Protein AF-0000000080770309 (afdb_homodimer)

Organism: Chromobacterium violaceum (strain ATCC 12472 / DSM 30191 / JCM 1249 / CCUG 213 / NBRC 12614 / NCIMB 9131 / NCTC 9757 / MK) (NCBI:txid243365)

pLDDT: mean 97.54, std 1.95, range [83.56, 98.94]

Foldseek 3Di:
DKKKAKWWDDPPDQETEACPDPDDGMAAEDDADPQWDPLAKAWEDLAPWTKMWTARHPDQWKIAMWTQDPVVRHTYTPVVDDGMETEPDDDPQWDSSYKEWEAANVVRWIKIWTAGHPQLQKIAIWIQDPVVRYTYQPDVDDGIAGEDPDDPQWDSQAKYWYDANPWTKIKTAGHPDQFKIAIWTQDPVVRHTYQPVVDPGIHTYDPDDPQFDSSYKYWYHDPNITMIMTMGD/DKKKAKWWDDPPDQETEACPDPDDGMAAADDADPQWDPLAKAWEDLQPWTKMWTARHPDQWKIAMWTQDPVVRHTYTPVVDDGMETEPDDDPQWDSSYKAWEAANVVRWTKIWTAGHPQLQKIAIWIQDPVVRYTYQPDVDDGIAGEDPDPPQWDSQAKYWYDANPWTKIKTAGHPDQFKIAIWTQDPVVRHTYQPVVDPGIHTYDPDDPQFDSSYKYWYHDPNITMIMTMGD

Secondary structure (DSSP, 8-state):
--EEEEEEE-TTSSEEEET-TT--SEEEEES--TTEEEEEEEEEE-SS-EEEEEEETT-SSEEEEEEEETTTTEEEETTTS-SEEEEES--TTEEEEEEEEEEETTTTEEEEEEEETTEEEEEEEEEEETTTTEEEETTTS-SEEEEES--TTEEEEEEEEEE-SS-EEEEEEETT-SSEEEEEEEETTTTEEEETTTS-SEEEEES--TTB-TT--EEEEETTEEEEEEEB-/--EEEEEEE-TTSSEEEET-TT--SEEEEES--TTEEEEEEEEEE-SS-EEEEEEETT-SSEEEEEEEETTTTEEEETTTS-SEEEEES--TTEEEEEEEEEEETTTTEEEEEEEETTEEEEEEEEEEETTTTEEEETTTS-SEEEEES--TTEEEEEEEEEE-SS-EEEEEEETT-SSEEEEEEEETTTTEEEETTTS-SEEEEES--TTB-TT--EEEEETTEEEEEEEB-

Solvent-accessible surface area (backbone atoms only — not comparable to full-atom values): 23060 Å² total; per-residue (Å²): 131,59,30,34,38,31,26,21,57,43,89,95,61,53,37,31,29,49,47,34,94,80,46,65,41,67,33,44,50,43,81,61,65,90,52,53,16,83,73,25,40,30,25,30,26,69,88,81,46,47,34,39,37,26,27,43,38,47,48,79,38,37,32,35,27,26,16,53,35,79,91,77,54,26,32,26,48,39,43,96,46,68,46,70,36,40,54,40,76,67,59,92,36,52,28,64,66,44,44,26,25,28,28,39,78,91,75,70,38,46,36,39,35,31,29,32,30,62,35,75,45,34,35,37,28,22,15,57,37,78,88,77,57,29,31,26,50,35,38,97,48,70,39,69,40,41,51,42,80,63,63,92,56,56,23,78,77,32,36,27,24,29,31,70,90,83,48,48,33,38,37,30,28,31,59,40,39,84,38,38,31,36,26,25,16,56,35,81,90,77,61,28,32,26,49,39,38,99,45,66,40,65,32,35,56,43,76,74,60,87,54,49,31,84,74,42,45,30,26,29,30,51,96,90,38,49,34,40,36,24,42,50,112,131,60,30,34,38,32,27,22,58,45,86,96,60,52,37,30,28,48,47,34,94,81,47,67,40,66,33,44,50,43,80,61,64,90,52,55,17,83,73,26,39,29,26,30,26,71,91,81,46,46,33,38,36,26,28,43,39,44,48,78,37,36,33,35,26,25,16,53,36,80,91,77,53,26,31,26,48,38,42,96,45,67,44,71,37,40,54,42,77,67,61,92,37,52,29,65,65,44,44,27,25,28,29,39,78,90,74,69,40,46,35,40,34,31,27,31,31,61,36,75,47,32,35,36,28,23,15,56,37,79,92,78,57,28,32,26,50,34,38,96,46,70,38,71,39,41,51,42,79,63,62,92,53,55,24,77,77,30,34,27,24,28,31,72,88,82,47,47,33,38,37,28,28,30,60,40,38,83,38,39,31,36,27,26,16,57,35,80,89,76,60,29,32,27,51,38,39,98,46,67,40,66,31,34,55,42,76,74,63,88,53,48,31,83,74,40,44,29,26,30,31,51,96,90,38,49,34,39,35,24,42,50,111

Radius of gyration: 22.25 Å; Cα contacts (8 Å, |Δi|>4): 1294; chains: 2; bounding box: 42×64×59 Å

Structure (mmCIF, N/CA/C/O backbone):
data_AF-0000000080770309-model_v1
#
loop_
_entity.id
_entity.type
_entity.pdbx_description
1 polymer 'Uncharacterized protein'
#
loop_
_atom_site.group_PDB
_atom_site.id
_atom_site.type_symbol
_atom_site.label_atom_id
_atom_site.label_alt_id
_atom_site.label_comp_id
_atom_site.label_asym_id
_atom_site.label_entity_id
_atom_site.label_seq_id
_atom_site.pdbx_PDB_ins_code
_atom_site.Cartn_x
_atom_site.Cartn_y
_atom_site.Cartn_z
_atom_site.occupancy
_atom_site.B_iso_or_equiv
_atom_site.auth_seq_id
_atom_site.auth_comp_id
_atom_site.auth_asym_id
_atom_site.auth_atom_id
_atom_site.pdbx_PDB_model_num
ATOM 1 N N . MET A 1 1 ? -20.562 13.867 0.715 1 83.56 1 MET A N 1
ATOM 2 C CA . MET A 1 1 ? -19.547 14.922 0.62 1 83.56 1 MET A CA 1
ATOM 3 C C . MET A 1 1 ? -18.281 14.531 1.367 1 83.56 1 MET A C 1
ATOM 5 O O . MET A 1 1 ? -18.344 13.875 2.404 1 83.56 1 MET A O 1
ATOM 9 N N . ALA A 1 2 ? -17.094 14.836 0.729 1 96.5 2 ALA A N 1
ATOM 10 C CA . ALA A 1 2 ? -15.82 14.492 1.339 1 96.5 2 ALA A CA 1
ATOM 11 C C . ALA A 1 2 ? -15.633 15.211 2.672 1 96.5 2 ALA A C 1
ATOM 13 O O . ALA A 1 2 ? -15.969 16.391 2.801 1 96.5 2 ALA A O 1
ATOM 14 N N . SER A 1 3 ? -15.25 14.547 3.686 1 98.62 3 SER A N 1
ATOM 15 C CA . SER A 1 3 ? -14.984 15.109 5.008 1 98.62 3 SER A CA 1
ATOM 16 C C . SER A 1 3 ? -13.977 14.258 5.773 1 98.62 3 SER A C 1
ATOM 18 O O . SER A 1 3 ? -13.578 13.188 5.309 1 98.62 3 SER A O 1
ATOM 20 N N . VAL A 1 4 ? -13.531 14.781 6.898 1 98.69 4 VAL A N 1
ATOM 21 C CA . VAL A 1 4 ? -12.57 14.062 7.723 1 98.69 4 VAL A CA 1
ATOM 22 C C . VAL A 1 4 ? -13.07 13.992 9.164 1 98.69 4 VAL A C 1
ATOM 24 O O . VAL A 1 4 ? -13.641 14.961 9.672 1 98.69 4 VAL A O 1
ATOM 27 N N . ASN A 1 5 ? -12.945 12.836 9.758 1 98.75 5 ASN A N 1
ATOM 28 C CA . ASN A 1 5 ? -13.133 12.633 11.188 1 98.75 5 ASN A CA 1
ATOM 29 C C . ASN A 1 5 ? -11.859 12.945 11.969 1 98.75 5 ASN A C 1
ATOM 31 O O . ASN A 1 5 ? -10.758 12.586 11.531 1 98.75 5 ASN A O 1
ATOM 35 N N . GLN A 1 6 ? -12.055 13.562 13.102 1 98.44 6 GLN A N 1
ATOM 36 C CA . GLN A 1 6 ? -10.891 13.992 13.875 1 98.44 6 GLN A CA 1
ATOM 37 C C . GLN A 1 6 ? -10.836 13.289 15.227 1 98.44 6 GLN A C 1
ATOM 39 O O . GLN A 1 6 ? -11.836 13.219 15.945 1 98.44 6 GLN A O 1
ATOM 44 N N . PHE A 1 7 ? -9.68 12.789 15.461 1 98.56 7 PHE A N 1
ATOM 45 C CA . PHE A 1 7 ? -9.312 12.227 16.75 1 98.56 7 PHE A CA 1
ATOM 46 C C . PHE A 1 7 ? -8.234 13.062 17.422 1 98.56 7 PHE A C 1
ATOM 48 O O . PHE A 1 7 ? -7.457 13.742 16.75 1 98.56 7 PHE A O 1
ATOM 55 N N . ALA A 1 8 ? -8.188 12.977 18.734 1 98.44 8 ALA A N 1
ATOM 56 C CA . ALA A 1 8 ? -7.133 13.664 19.484 1 98.44 8 ALA A CA 1
ATOM 57 C C . ALA A 1 8 ? -6.523 12.742 20.531 1 98.44 8 ALA A C 1
ATOM 59 O O . ALA A 1 8 ? -7.195 11.852 21.047 1 98.44 8 ALA A O 1
ATOM 60 N N . TYR A 1 9 ? -5.285 13 20.766 1 98.44 9 TYR A N 1
ATOM 61 C CA . TYR A 1 9 ? -4.578 12.273 21.812 1 98.44 9 TYR A CA 1
ATOM 62 C C . TYR A 1 9 ? -5.098 12.648 23.188 1 98.44 9 TYR A C 1
ATOM 64 O O . TYR A 1 9 ? -5.301 13.836 23.484 1 98.44 9 TYR A O 1
ATOM 72 N N . VAL A 1 10 ? -5.352 11.672 24 1 98.38 10 VAL A N 1
ATOM 73 C CA . VAL A 1 10 ? -5.73 11.883 25.406 1 98.38 10 VAL A CA 1
ATOM 74 C C . VAL A 1 10 ? -4.48 11.922 26.266 1 98.38 10 VAL A C 1
ATOM 76 O O . V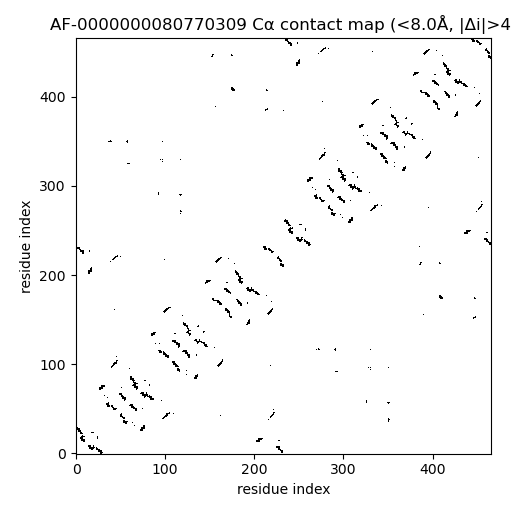AL A 1 10 ? -3.865 10.883 26.531 1 98.38 10 VAL A O 1
ATOM 79 N N . PRO A 1 11 ? -4.109 13.047 26.812 1 96.44 11 PRO A N 1
ATOM 80 C CA . PRO A 1 11 ? -2.867 13.172 27.578 1 96.44 11 PRO A CA 1
ATOM 81 C C . PRO A 1 11 ? -2.783 12.172 28.734 1 96.44 11 PRO A C 1
ATOM 83 O O . PRO A 1 11 ? -3.775 11.945 29.438 1 96.44 11 PRO A O 1
ATOM 86 N N . GLY A 1 12 ? -1.561 11.586 28.859 1 96.75 12 GLY A N 1
ATOM 87 C CA . GLY A 1 12 ? -1.314 10.664 29.953 1 96.75 12 GLY A CA 1
ATOM 88 C C . GLY A 1 12 ? -1.746 9.242 29.641 1 96.75 12 GLY A C 1
ATOM 89 O O . GLY A 1 12 ? -1.643 8.359 30.5 1 96.75 12 GLY A O 1
ATOM 90 N N . THR A 1 13 ? -2.211 9.023 28.469 1 97.94 13 THR A N 1
ATOM 91 C CA . THR A 1 13 ? -2.635 7.695 28.047 1 97.94 13 THR A CA 1
ATOM 92 C C . THR A 1 13 ? -1.921 7.281 26.766 1 97.94 13 THR A C 1
ATOM 94 O O . THR A 1 13 ? -0.929 7.898 26.359 1 97.94 13 THR A O 1
ATOM 97 N N . ASN A 1 14 ? -2.373 6.223 26.219 1 98.5 14 ASN A N 1
ATOM 98 C CA . ASN A 1 14 ? -1.889 5.789 24.906 1 98.5 14 ASN A CA 1
ATOM 99 C C . ASN A 1 14 ? -3.004 5.789 23.875 1 98.5 14 ASN A C 1
ATOM 101 O O . ASN A 1 14 ? -2.959 5.027 22.906 1 98.5 14 ASN A O 1
ATOM 105 N N . THR A 1 15 ? -3.979 6.695 24.078 1 98.44 15 THR A N 1
ATOM 106 C CA . THR A 1 15 ? -5.188 6.578 23.266 1 98.44 15 THR A CA 1
ATOM 107 C C . THR A 1 15 ? -5.465 7.875 22.516 1 98.44 15 THR A C 1
ATOM 109 O O . THR A 1 15 ? -5.285 8.969 23.062 1 98.44 15 THR A O 1
ATOM 112 N N . TYR A 1 16 ? -5.824 7.715 21.312 1 98.62 16 TYR A N 1
ATOM 113 C CA . TYR A 1 16 ? -6.52 8.742 20.547 1 98.62 16 TYR A CA 1
ATOM 114 C C . TYR A 1 16 ? -8.023 8.508 20.547 1 98.62 16 TYR A C 1
ATOM 116 O O . TYR A 1 16 ? -8.484 7.379 20.344 1 98.62 16 TYR A O 1
ATOM 124 N N . LYS A 1 17 ? -8.758 9.586 20.828 1 98.62 17 LYS A N 1
ATOM 125 C CA . LYS A 1 17 ? -10.203 9.445 20.953 1 98.62 17 LYS A CA 1
ATOM 126 C C . LYS A 1 17 ? -10.938 10.383 20 1 98.62 17 LYS A C 1
ATOM 128 O O . LYS A 1 17 ? -10.555 11.547 19.844 1 98.62 17 LYS A O 1
ATOM 133 N N . PHE A 1 18 ? -11.984 9.844 19.359 1 98.38 18 PHE A N 1
ATOM 134 C CA . PHE A 1 18 ? -12.812 10.648 18.453 1 98.38 18 PHE A CA 1
ATOM 135 C C . PHE A 1 18 ? -13.5 11.773 19.219 1 98.38 18 PHE A C 1
ATOM 137 O O . PHE A 1 18 ? -14.016 11.555 20.328 1 98.38 18 PHE A O 1
ATOM 144 N N . ALA A 1 19 ? -13.461 12.984 18.641 1 97.25 19 ALA A N 1
ATOM 145 C CA . ALA A 1 19 ? -14.188 14.148 19.141 1 97.25 19 ALA A CA 1
ATOM 146 C C . ALA A 1 19 ? -13.758 14.492 20.562 1 97.25 19 ALA A C 1
ATOM 148 O O . ALA A 1 19 ? -14.578 14.914 21.391 1 97.25 19 ALA A O 1
ATOM 149 N N . TYR A 1 20 ? -12.555 14.25 20.812 1 96.69 20 TYR A N 1
ATOM 150 C CA . TYR A 1 20 ? -12.047 14.508 22.156 1 96.69 20 TYR A CA 1
ATOM 151 C C . TYR A 1 20 ? -11.578 15.953 22.297 1 96.69 20 TYR A C 1
ATOM 153 O O . TYR A 1 20 ? -11.062 16.531 21.344 1 96.69 20 TYR A O 1
ATOM 161 N N . GLY A 1 21 ? -11.648 16.531 23.5 1 90.88 21 GLY A N 1
ATOM 162 C CA . GLY A 1 21 ? -10.984 17.75 23.953 1 90.88 21 GLY A CA 1
ATOM 163 C C . GLY A 1 21 ? -11.344 18.969 23.141 1 90.88 21 GLY A C 1
ATOM 164 O O . GLY A 1 21 ? -10.484 19.797 22.828 1 90.88 21 GLY A O 1
ATOM 165 N N . GLY A 1 22 ? -12.531 19.047 22.625 1 87.38 22 GLY A N 1
ATOM 166 C CA . GLY A 1 22 ? -12.922 20.219 21.875 1 87.38 22 GLY A CA 1
ATOM 167 C C . GLY A 1 22 ? -12.602 20.125 20.391 1 87.38 22 GLY A C 1
ATOM 168 O O . GLY A 1 22 ? -12.773 21.094 19.641 1 87.38 22 GLY A O 1
ATOM 169 N N . SER A 1 23 ? -12.195 19 20 1 92.06 23 SER A N 1
ATOM 170 C CA . SER A 1 23 ? -11.977 18.781 18.578 1 92.06 23 SER A CA 1
ATOM 171 C C . SER A 1 23 ? -13.273 18.938 17.781 1 92.06 23 SER A C 1
ATOM 173 O O . SER A 1 23 ? -14.359 18.688 18.312 1 92.06 23 SER A O 1
ATOM 175 N N . ILE A 1 24 ? -13.125 19.484 16.625 1 95.62 24 ILE A N 1
ATOM 176 C CA . ILE A 1 24 ? -14.234 19.391 15.68 1 95.62 24 ILE A CA 1
ATOM 177 C C . ILE A 1 24 ? -14.359 17.969 15.148 1 95.62 24 ILE A C 1
ATOM 179 O O . ILE A 1 24 ? -13.469 17.484 14.445 1 95.62 24 ILE A O 1
ATOM 183 N N . PRO A 1 25 ? -15.445 17.344 15.5 1 97.44 25 PRO A N 1
ATOM 184 C CA . PRO A 1 25 ? -15.508 15.906 15.219 1 97.44 25 PRO A CA 1
ATOM 185 C C . PRO A 1 25 ? -15.367 15.586 13.734 1 97.44 25 PRO A C 1
ATOM 187 O O . PRO A 1 25 ? -14.641 14.664 13.359 1 97.44 25 PRO A O 1
ATOM 190 N N . ASN A 1 26 ? -16.062 16.281 12.914 1 98.38 26 ASN A N 1
ATOM 191 C CA . ASN A 1 26 ? -16.062 16.094 11.469 1 98.38 26 ASN A CA 1
ATOM 192 C C . ASN A 1 26 ? -16 17.422 10.719 1 98.38 26 ASN A C 1
ATOM 194 O O . ASN A 1 26 ? -16.672 18.391 11.102 1 98.38 26 ASN A O 1
ATOM 198 N N . MET A 1 27 ? -15.156 17.516 9.781 1 98.62 27 MET A N 1
ATOM 199 C CA . MET A 1 27 ? -14.969 18.734 8.992 1 98.62 27 MET A CA 1
ATOM 200 C C . MET A 1 27 ? -15.102 18.438 7.5 1 98.62 27 MET A C 1
ATOM 202 O O . MET A 1 27 ? -14.414 17.562 6.973 1 98.62 27 MET A O 1
ATOM 206 N N . PRO A 1 28 ? -15.93 19.219 6.797 1 98.69 28 PRO A N 1
ATOM 207 C CA . PRO A 1 28 ? -16.031 19.016 5.348 1 98.69 28 PRO A CA 1
ATOM 208 C C . PRO A 1 28 ? -14.773 19.484 4.609 1 98.69 28 PRO A C 1
ATOM 210 O O . PRO A 1 28 ? -14.055 20.359 5.098 1 98.69 28 PRO A O 1
ATOM 213 N N . VAL A 1 29 ? -14.438 18.891 3.537 1 98.81 29 VAL A N 1
ATOM 214 C CA . VAL A 1 29 ? -13.453 19.328 2.557 1 98.81 29 VAL A CA 1
ATOM 215 C C . VAL A 1 29 ? -14.164 19.734 1.265 1 98.81 29 VAL A C 1
ATOM 217 O O . VAL A 1 29 ? -14.82 18.922 0.626 1 98.81 29 VAL A O 1
ATOM 220 N N . VAL A 1 30 ? -13.945 20.984 0.867 1 98.69 30 VAL A N 1
ATOM 221 C CA . VAL A 1 30 ? -14.844 21.484 -0.173 1 98.69 30 VAL A CA 1
ATOM 222 C C . VAL A 1 30 ? -14.039 22.141 -1.287 1 98.69 30 VAL A C 1
ATOM 224 O O . VAL A 1 30 ? -12.875 22.5 -1.09 1 98.69 30 VAL A O 1
ATOM 227 N N . ASN A 1 31 ? -14.617 22.219 -2.48 1 98.25 31 ASN A N 1
ATOM 228 C CA . ASN A 1 31 ? -14.164 22.953 -3.65 1 98.25 31 ASN A CA 1
ATOM 229 C C . ASN A 1 31 ? -12.883 22.359 -4.234 1 98.25 31 ASN A C 1
ATOM 231 O O . ASN A 1 31 ? -12.148 23.031 -4.957 1 98.25 31 ASN A O 1
ATOM 235 N N . MET A 1 32 ? -12.633 21.141 -3.898 1 98.75 32 MET A N 1
ATOM 236 C CA . MET A 1 32 ? -11.469 20.5 -4.488 1 98.75 32 MET A CA 1
ATOM 237 C C . MET A 1 32 ? -11.68 20.234 -5.977 1 98.75 32 MET A C 1
ATOM 239 O O . MET A 1 32 ? -12.797 19.938 -6.406 1 98.75 32 MET A O 1
ATOM 243 N N . PRO A 1 33 ? -10.586 20.281 -6.758 1 98.56 33 PRO A N 1
ATOM 244 C CA . PRO A 1 33 ? -10.695 19.906 -8.172 1 98.56 33 PRO A CA 1
ATOM 245 C C . PRO A 1 33 ? -11.211 18.484 -8.375 1 98.56 33 PRO A C 1
ATOM 247 O O . PRO A 1 33 ? -11.016 17.625 -7.508 1 98.56 33 PRO A O 1
ATOM 250 N N . ALA A 1 34 ? -11.805 18.156 -9.523 1 98 34 ALA A N 1
ATOM 251 C CA . ALA A 1 34 ? -12.453 16.891 -9.82 1 98 34 ALA A CA 1
ATOM 252 C C . ALA A 1 34 ? -11.438 15.75 -9.859 1 98 34 ALA A C 1
ATOM 254 O O . ALA A 1 34 ? -11.781 14.594 -9.594 1 98 34 ALA A O 1
ATOM 255 N N . ASP A 1 35 ? -10.18 16.094 -10.211 1 98.06 35 ASP A N 1
ATOM 256 C CA . ASP A 1 35 ? -9.164 15.055 -10.352 1 98.06 35 ASP A CA 1
ATOM 257 C C . ASP A 1 35 ? -8.352 14.898 -9.07 1 98.06 35 ASP A C 1
ATOM 259 O O . ASP A 1 35 ? -7.258 14.336 -9.086 1 98.06 35 ASP A O 1
ATOM 263 N N . THR A 1 36 ? -8.922 15.383 -7.945 1 98.62 36 THR A N 1
ATOM 264 C CA . THR A 1 36 ? -8.258 15.219 -6.656 1 98.62 36 THR A CA 1
ATOM 265 C C . THR A 1 36 ? -8.141 13.742 -6.293 1 98.62 36 THR A C 1
ATOM 267 O O . THR A 1 36 ? -9.125 13 -6.348 1 98.62 36 THR A O 1
ATOM 270 N N . ASN A 1 37 ? -6.906 13.383 -5.961 1 98.38 37 ASN A N 1
ATOM 271 C CA . ASN A 1 37 ? -6.715 12.016 -5.488 1 98.38 37 ASN A CA 1
ATOM 272 C C . ASN A 1 37 ? -6.934 11.906 -3.982 1 98.38 37 ASN A C 1
ATOM 274 O O . ASN A 1 37 ? -6.023 12.188 -3.199 1 98.38 37 ASN A O 1
ATOM 278 N N . TRP A 1 38 ? -8.047 11.383 -3.621 1 97.56 38 TRP A N 1
ATOM 279 C CA . TRP A 1 38 ? -8.477 11.352 -2.229 1 97.56 38 TRP A CA 1
ATOM 280 C C . TRP A 1 38 ? -7.73 10.273 -1.45 1 97.56 38 TRP A C 1
ATOM 282 O O . TRP A 1 38 ? -7.727 10.281 -0.217 1 97.56 38 TRP A O 1
ATOM 292 N N . LEU A 1 39 ? -7.078 9.359 -2.131 1 96.38 39 LEU A N 1
ATOM 293 C CA . LEU A 1 39 ? -6.379 8.25 -1.482 1 96.38 39 LEU A CA 1
ATOM 294 C C . LEU A 1 39 ? -4.977 8.672 -1.055 1 96.38 39 LEU A C 1
ATOM 296 O O . LEU A 1 39 ? -4.375 8.039 -0.187 1 96.38 39 LEU A O 1
ATOM 300 N N . ARG A 1 40 ? -4.406 9.648 -1.71 1 98 40 ARG A N 1
ATOM 301 C CA . ARG A 1 40 ? -3.049 10.117 -1.449 1 98 40 ARG A CA 1
ATOM 302 C C . ARG A 1 40 ? -3.055 11.531 -0.869 1 98 40 ARG A C 1
ATOM 304 O O . ARG A 1 40 ? -3.01 12.508 -1.612 1 98 40 ARG A O 1
ATOM 311 N N . TRP A 1 41 ? -3.025 11.586 0.489 1 98.75 41 TRP A N 1
ATOM 312 C CA . TRP A 1 41 ? -3.234 12.867 1.157 1 98.75 41 TRP A CA 1
ATOM 313 C C . TRP A 1 41 ? -2.422 12.945 2.445 1 98.75 41 TRP A C 1
ATOM 315 O O . TRP A 1 41 ? -1.907 11.938 2.926 1 98.75 41 TRP A O 1
ATOM 325 N N . ALA A 1 42 ? -2.166 14.094 2.92 1 98.88 42 ALA A N 1
ATOM 326 C CA . ALA A 1 42 ? -1.461 14.383 4.168 1 98.88 42 ALA A CA 1
ATOM 327 C C . ALA A 1 42 ? -1.938 15.703 4.773 1 98.88 42 ALA A C 1
ATOM 329 O O . ALA A 1 42 ? -2.645 16.469 4.117 1 98.88 42 ALA A O 1
ATOM 330 N N . MET A 1 43 ? -1.646 15.891 6.008 1 98.75 43 MET A N 1
ATOM 331 C CA . MET A 1 43 ? -2.029 17.109 6.719 1 98.75 43 MET A CA 1
ATOM 332 C C . MET A 1 43 ? -0.867 17.641 7.551 1 98.75 43 MET A C 1
ATOM 334 O O . MET A 1 43 ? 0.027 16.875 7.934 1 98.75 43 MET A O 1
ATOM 338 N N . LEU A 1 44 ? -0.888 18.891 7.719 1 98.75 44 LEU A N 1
ATOM 339 C CA . LEU A 1 44 ? 0.018 19.516 8.672 1 98.75 44 LEU A CA 1
ATOM 340 C C . LEU A 1 44 ? -0.593 20.797 9.25 1 98.75 44 LEU A C 1
ATOM 342 O O . LEU A 1 44 ? -1.622 21.266 8.758 1 98.75 44 LEU A O 1
ATOM 346 N N . ASN A 1 45 ? -0.093 21.25 10.328 1 98.5 45 ASN A N 1
ATOM 347 C CA . ASN A 1 45 ? -0.324 22.578 10.867 1 98.5 45 ASN A CA 1
ATOM 348 C C . ASN A 1 45 ? 0.951 23.422 10.852 1 98.5 45 ASN A C 1
ATOM 350 O O . ASN A 1 45 ? 1.987 22.984 11.359 1 98.5 45 ASN A O 1
ATOM 354 N N . ASP A 1 46 ? 0.816 24.562 10.25 1 97.31 46 ASP A N 1
ATOM 355 C CA . ASP A 1 46 ? 2.035 25.359 10.109 1 97.31 46 ASP A CA 1
ATOM 356 C C . ASP A 1 46 ? 2.072 26.5 11.117 1 97.31 46 ASP A C 1
ATOM 358 O O . ASP A 1 46 ? 2.818 27.469 10.938 1 97.31 46 ASP A O 1
ATOM 362 N N . GLY A 1 47 ? 1.279 26.406 12.156 1 94.94 47 GLY A N 1
ATOM 363 C CA . GLY A 1 47 ? 1.198 27.453 13.164 1 94.94 47 GLY A CA 1
ATOM 364 C C . GLY A 1 47 ? 0.131 28.484 12.859 1 94.94 47 GLY A C 1
ATOM 365 O O . GLY A 1 47 ? -0.372 29.156 13.766 1 94.94 47 GLY A O 1
ATOM 366 N N . GLU A 1 48 ? -0.204 28.625 11.617 1 95.5 48 GLU A N 1
ATOM 367 C CA . GLU A 1 48 ? -1.218 29.594 11.203 1 95.5 48 GLU A CA 1
ATOM 368 C C . GLU A 1 48 ? -2.477 28.891 10.703 1 95.5 48 GLU A C 1
ATOM 370 O O . GLU A 1 48 ? -3.594 29.297 11.039 1 95.5 48 GLU A O 1
ATOM 375 N N . TYR A 1 49 ? -2.25 27.875 9.945 1 97.5 49 TYR A N 1
ATOM 376 C CA . TYR A 1 49 ? -3.383 27.156 9.359 1 97.5 49 TYR A CA 1
ATOM 377 C C . TYR A 1 49 ? -3.203 25.656 9.469 1 97.5 49 TYR A C 1
ATOM 379 O O . TYR A 1 49 ? -2.076 25.156 9.477 1 97.5 49 TYR A O 1
ATOM 387 N N . TYR A 1 50 ? -4.352 25.031 9.602 1 98.12 50 TYR A N 1
ATOM 388 C CA . TYR A 1 50 ? -4.43 23.594 9.32 1 98.12 50 TYR A CA 1
ATOM 389 C C . TYR A 1 50 ? -4.555 23.344 7.828 1 98.12 50 TYR A C 1
ATOM 391 O O . TYR A 1 50 ? -5.422 23.906 7.164 1 98.12 50 TYR A O 1
ATOM 399 N N . ARG A 1 51 ? -3.662 22.516 7.344 1 98.56 51 ARG A N 1
ATOM 400 C CA . ARG A 1 51 ? -3.598 22.344 5.895 1 98.56 51 ARG A CA 1
ATOM 401 C C . ARG A 1 51 ? -3.75 20.875 5.508 1 98.56 51 ARG A C 1
ATOM 403 O O . ARG A 1 51 ? -3.34 19.984 6.258 1 98.56 51 ARG A O 1
ATOM 410 N N . MET A 1 52 ? -4.34 20.703 4.328 1 98.69 52 MET A N 1
ATOM 411 C CA . MET A 1 52 ? -4.496 19.391 3.697 1 98.69 52 MET A CA 1
ATOM 412 C C . MET A 1 52 ? -3.906 19.391 2.291 1 98.69 52 MET A C 1
ATOM 414 O O . MET A 1 52 ? -4.043 20.375 1.556 1 98.69 52 MET A O 1
ATOM 418 N N . TYR A 1 53 ? -3.281 18.312 1.989 1 98.81 53 TYR A N 1
ATOM 419 C CA . TYR A 1 53 ? -2.666 18.141 0.68 1 98.81 53 TYR A CA 1
ATOM 420 C C . TYR A 1 53 ? -3.164 16.859 0.015 1 98.81 53 TYR A C 1
ATOM 422 O O . TYR A 1 53 ? -3.357 15.836 0.683 1 98.81 53 TYR A O 1
ATOM 430 N N . PHE A 1 54 ? -3.379 16.953 -1.298 1 98.81 54 PHE A N 1
ATOM 431 C CA . PHE A 1 54 ? -3.76 15.828 -2.133 1 98.81 54 PHE A CA 1
ATOM 432 C C . PHE A 1 54 ? -2.945 15.805 -3.422 1 98.81 54 PHE A C 1
ATOM 434 O O . PHE A 1 54 ? -2.68 16.859 -4.012 1 98.81 54 PHE A O 1
ATOM 441 N N . PHE A 1 55 ? -2.568 14.602 -3.895 1 98.88 55 PHE A N 1
ATOM 442 C CA . PHE A 1 55 ? -2.014 14.539 -5.242 1 98.88 55 PHE A CA 1
ATOM 443 C C . PHE A 1 55 ? -3.061 14.938 -6.277 1 98.88 55 PHE A 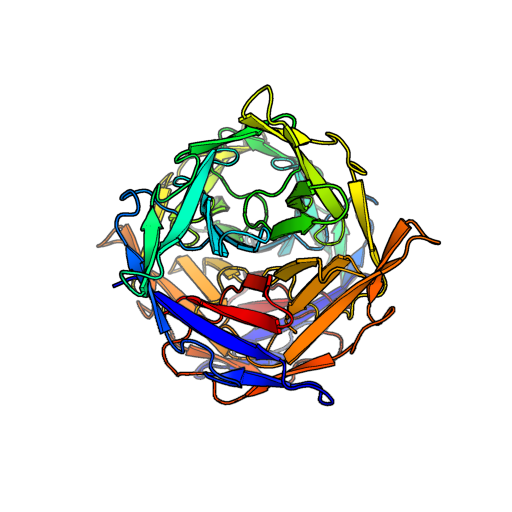C 1
ATOM 445 O O . PHE A 1 55 ? -4.254 14.703 -6.082 1 98.88 55 PHE A O 1
ATOM 452 N N . LYS A 1 56 ? -2.635 15.477 -7.395 1 98.56 56 LYS A N 1
ATOM 453 C CA . LYS A 1 56 ? -3.445 15.711 -8.586 1 98.56 56 LYS A CA 1
ATOM 454 C C . LYS A 1 56 ? -3.568 14.445 -9.422 1 98.56 56 LYS A C 1
ATOM 456 O O . LYS A 1 56 ? -2.613 14.039 -10.086 1 98.56 56 LYS A O 1
ATOM 461 N N . GLY A 1 57 ? -4.734 13.914 -9.406 1 97.44 57 GLY A N 1
ATOM 462 C CA . GLY A 1 57 ? -4.93 12.688 -10.164 1 97.44 57 GLY A CA 1
ATOM 463 C C . GLY A 1 57 ? -3.875 11.633 -9.875 1 97.44 57 GLY A C 1
ATOM 464 O O . GLY A 1 57 ? -3.602 11.32 -8.711 1 97.44 57 GLY A O 1
ATOM 465 N N . SER A 1 58 ? -3.371 11.078 -10.977 1 97.44 58 SER A N 1
ATOM 466 C CA . SER A 1 58 ? -2.385 10.016 -10.828 1 97.44 58 SER A CA 1
ATOM 467 C C . SER A 1 58 ? -0.971 10.531 -11.062 1 97.44 58 SER A C 1
ATOM 469 O O . SER A 1 58 ? -0.062 9.758 -11.367 1 97.44 58 SER A O 1
ATOM 471 N N . THR A 1 59 ? -0.843 11.844 -10.922 1 97.88 59 THR A N 1
ATOM 472 C CA . THR A 1 59 ? 0.5 12.398 -11.039 1 97.88 59 THR A CA 1
ATOM 473 C C . THR A 1 59 ? 1.359 12 -9.844 1 97.88 59 THR A C 1
ATOM 475 O O . THR A 1 59 ? 0.835 11.656 -8.781 1 97.88 59 THR A O 1
ATOM 478 N N . ALA A 1 60 ? 2.674 12.102 -10.094 1 97.88 60 ALA A N 1
ATOM 479 C CA . ALA A 1 60 ? 3.609 11.75 -9.031 1 97.88 60 ALA A CA 1
ATOM 480 C C . ALA A 1 60 ? 4.277 12.992 -8.453 1 97.88 60 ALA A C 1
ATOM 482 O O . ALA A 1 60 ? 5.098 12.906 -7.539 1 97.88 60 ALA A O 1
ATOM 483 N N . ASN A 1 61 ? 3.875 14.203 -8.977 1 98.31 61 ASN A N 1
ATOM 484 C CA . ASN A 1 61 ? 4.719 15.328 -8.602 1 98.31 61 ASN A CA 1
ATOM 485 C C . ASN A 1 61 ? 3.893 16.594 -8.383 1 98.31 61 ASN A C 1
ATOM 487 O O . ASN A 1 61 ? 4.449 17.688 -8.242 1 98.31 61 ASN A O 1
ATOM 491 N N . THR A 1 62 ? 2.604 16.5 -8.445 1 98.75 62 THR A N 1
ATOM 492 C CA . THR A 1 62 ? 1.764 17.672 -8.305 1 98.75 62 THR A CA 1
ATOM 493 C C . THR A 1 62 ? 0.768 17.5 -7.16 1 98.75 62 THR A C 1
ATOM 495 O O . THR A 1 62 ? 0.106 16.469 -7.059 1 98.75 62 THR A O 1
ATOM 498 N N . LEU A 1 63 ? 0.649 18.531 -6.336 1 98.75 63 LEU A N 1
ATOM 499 C CA . LEU A 1 63 ? -0.224 18.484 -5.168 1 98.75 63 LEU A CA 1
ATOM 500 C C . LEU A 1 63 ? -1.236 19.625 -5.199 1 98.75 63 LEU A C 1
ATOM 502 O O . LEU A 1 63 ? -0.909 20.734 -5.613 1 98.75 63 LEU A O 1
ATOM 506 N N . TYR A 1 64 ? -2.379 19.312 -4.727 1 98.81 64 TYR A N 1
ATOM 507 C CA . TYR A 1 64 ? -3.363 20.328 -4.344 1 98.81 64 TYR A CA 1
ATOM 508 C C . TYR A 1 64 ? -3.281 20.625 -2.852 1 98.81 64 TYR A C 1
ATOM 510 O O . TYR A 1 64 ? -2.953 19.75 -2.051 1 98.81 64 TYR A O 1
ATOM 518 N N . GLN A 1 65 ? -3.619 21.891 -2.541 1 98.69 65 GLN A N 1
ATOM 519 C CA . GLN A 1 65 ? -3.594 22.312 -1.142 1 98.69 65 GLN A CA 1
ATOM 520 C C . GLN A 1 65 ? -4.91 22.969 -0.739 1 98.69 65 GLN A C 1
ATOM 522 O O . GLN A 1 65 ? -5.457 23.781 -1.485 1 98.69 65 GLN A O 1
ATOM 527 N N . ALA A 1 66 ? -5.418 22.562 0.382 1 98.69 66 ALA A N 1
ATOM 528 C CA . ALA A 1 66 ? -6.535 23.172 1.085 1 98.69 66 ALA A CA 1
ATOM 529 C C . ALA A 1 66 ? -6.129 23.609 2.49 1 98.69 66 ALA A C 1
ATOM 531 O O . ALA A 1 66 ? -5.145 23.109 3.041 1 98.69 66 ALA A O 1
ATOM 532 N N . ALA A 1 67 ? -6.871 24.562 3.035 1 98.75 67 ALA A N 1
ATOM 533 C CA . ALA A 1 67 ? -6.672 24.969 4.422 1 98.75 67 ALA A CA 1
ATOM 534 C C . ALA A 1 67 ? -8 25.109 5.152 1 98.75 67 ALA A C 1
ATOM 536 O O . ALA A 1 67 ? -9.039 25.328 4.523 1 98.75 67 ALA A O 1
ATOM 537 N N . PHE A 1 68 ? -7.934 24.953 6.406 1 98.56 68 PHE A N 1
ATOM 538 C CA . PHE A 1 68 ? -9.141 25.062 7.223 1 98.56 68 PHE A CA 1
ATOM 539 C C . PHE A 1 68 ? -9.578 26.516 7.359 1 98.56 68 PHE A C 1
ATOM 541 O O . PHE A 1 68 ? -8.789 27.375 7.754 1 98.56 68 PHE A O 1
ATOM 548 N N . ASN A 1 69 ? -10.742 26.766 7.012 1 98.62 69 ASN A N 1
ATOM 549 C CA . ASN A 1 69 ? -11.391 28.062 7.18 1 98.62 69 ASN A CA 1
ATOM 550 C C . ASN A 1 69 ? -12.297 28.078 8.406 1 98.62 69 ASN A C 1
ATOM 552 O O . ASN A 1 69 ? -13.398 27.516 8.375 1 98.62 69 ASN A O 1
ATOM 556 N N . PRO A 1 70 ? -11.914 28.75 9.438 1 96.38 70 PRO A N 1
ATOM 557 C CA . PRO A 1 70 ? -12.719 28.75 10.664 1 96.38 70 PRO A CA 1
ATOM 558 C C . PRO A 1 70 ? -14.086 29.391 10.461 1 96.38 70 PRO A C 1
ATOM 560 O O . PRO A 1 70 ? -15.039 29.062 11.172 1 96.38 70 PRO A O 1
ATOM 563 N N . ALA A 1 71 ? -14.203 30.266 9.562 1 97.69 71 ALA A N 1
ATOM 564 C CA . ALA A 1 71 ? -15.477 30.938 9.32 1 97.69 71 ALA A CA 1
ATOM 565 C C . ALA A 1 71 ? -16.531 29.969 8.789 1 97.69 71 ALA A C 1
ATOM 567 O O . ALA A 1 71 ? -17.719 30.094 9.117 1 97.69 71 ALA A O 1
ATOM 568 N N . THR A 1 72 ? -16.109 29.016 8 1 97.69 72 THR A N 1
ATOM 569 C CA . THR A 1 72 ? -17.047 28.078 7.406 1 97.69 72 THR A CA 1
ATOM 570 C C . THR A 1 72 ? -16.969 26.719 8.094 1 97.69 72 THR A C 1
ATOM 572 O O . THR A 1 72 ? -17.844 25.859 7.902 1 97.69 72 THR A O 1
ATOM 575 N N . GLY A 1 73 ? -15.906 26.484 8.82 1 97.62 73 GLY A N 1
ATOM 576 C CA . GLY A 1 73 ? -15.703 25.203 9.477 1 97.62 73 GLY A CA 1
ATOM 577 C C . GLY A 1 73 ? -15.312 24.094 8.516 1 97.62 73 GLY A C 1
ATOM 578 O O . GLY A 1 73 ? -15.594 22.922 8.758 1 97.62 73 GLY A O 1
ATOM 579 N N . ALA A 1 74 ? -14.656 24.516 7.387 1 98.69 74 ALA A N 1
ATOM 580 C CA . ALA A 1 74 ? -14.328 23.547 6.344 1 98.69 74 ALA A CA 1
ATOM 581 C C . ALA A 1 74 ? -12.898 23.734 5.84 1 98.69 74 ALA A C 1
ATOM 583 O O . ALA A 1 74 ? -12.352 24.844 5.918 1 98.69 74 ALA A O 1
ATOM 584 N N . TYR A 1 75 ? -12.305 22.625 5.461 1 98.81 75 TYR A N 1
ATOM 585 C CA . TYR A 1 75 ? -11.133 22.766 4.602 1 98.81 75 TYR A CA 1
ATOM 586 C C . TYR A 1 75 ? -11.539 23.188 3.195 1 98.81 75 TYR A C 1
ATOM 588 O O . TYR A 1 75 ? -12.391 22.562 2.57 1 98.81 75 TYR A O 1
ATOM 596 N N . GLU A 1 76 ? -10.875 24.266 2.723 1 98.88 76 GLU A N 1
ATOM 597 C CA . GLU A 1 76 ? -11.242 24.812 1.423 1 98.88 76 GLU A CA 1
ATOM 598 C C . GLU A 1 76 ? -10.039 24.891 0.489 1 98.88 76 GLU A C 1
ATOM 600 O O . GLU A 1 76 ? -8.984 25.422 0.858 1 98.88 76 GLU A O 1
ATOM 605 N N . PHE A 1 77 ? -10.281 24.391 -0.709 1 98.75 77 PHE A N 1
ATOM 606 C CA . PHE A 1 77 ? -9.234 24.453 -1.717 1 98.75 77 PHE A CA 1
ATOM 607 C C . PHE A 1 77 ? -8.828 25.891 -1.987 1 98.75 77 PHE A C 1
ATOM 609 O O . PHE A 1 77 ? -9.688 26.75 -2.238 1 98.75 77 PHE A O 1
ATOM 616 N N . GLY A 1 78 ? -7.52 26.125 -1.846 1 97.81 78 GLY A N 1
ATOM 617 C CA . GLY A 1 78 ? -6.969 27.406 -2.232 1 97.81 78 GLY A CA 1
ATOM 618 C C . GLY A 1 78 ? -7.086 28.453 -1.144 1 97.81 78 GLY A C 1
ATOM 619 O O . GLY A 1 78 ? -6.523 29.547 -1.262 1 97.81 78 GLY A O 1
ATOM 620 N N . TYR A 1 79 ? -7.809 28.125 -0.09 1 98.25 79 TYR A N 1
ATOM 621 C CA . TYR A 1 79 ? -7.941 29.078 1.002 1 98.25 79 TYR A CA 1
ATOM 622 C C . TYR A 1 79 ? -6.598 29.328 1.683 1 98.25 79 TYR A C 1
ATOM 624 O O . TYR A 1 79 ? -6.016 28.406 2.262 1 98.25 79 TYR A O 1
ATOM 632 N N . ASN A 1 80 ? -6.043 30.516 1.583 1 97.12 80 ASN A N 1
ATOM 633 C CA . ASN A 1 80 ? -4.766 30.922 2.162 1 97.12 80 ASN A CA 1
ATOM 634 C C . ASN A 1 80 ? -3.66 29.922 1.835 1 97.12 80 ASN A C 1
ATOM 636 O O . ASN A 1 80 ? -2.895 29.531 2.715 1 97.12 80 ASN A O 1
ATOM 640 N N . SER A 1 81 ? -3.662 29.484 0.608 1 95.44 81 SER A N 1
ATOM 641 C CA . SER A 1 81 ? -2.775 28.406 0.187 1 95.44 81 SER A CA 1
ATOM 642 C C . SER A 1 81 ? -2.291 28.609 -1.244 1 95.44 81 SER A C 1
ATOM 644 O O . SER A 1 81 ? -2.902 29.359 -2.008 1 95.44 81 SER A O 1
ATOM 646 N N . ILE A 1 82 ? -1.137 28.078 -1.563 1 96.56 82 ILE A N 1
ATOM 647 C CA . ILE A 1 82 ? -0.777 27.828 -2.955 1 96.56 82 ILE A CA 1
ATOM 648 C C . ILE A 1 82 ? -1.587 26.656 -3.492 1 96.56 82 ILE A C 1
ATOM 650 O O . ILE A 1 82 ? -1.444 25.516 -3.018 1 96.56 82 ILE A O 1
ATOM 654 N N . LYS A 1 83 ? -2.373 26.938 -4.461 1 97.62 83 LYS A N 1
ATOM 655 C CA . LYS A 1 83 ? -3.377 25.984 -4.906 1 97.62 83 LYS A CA 1
ATOM 656 C C . LYS A 1 83 ? -2.725 24.703 -5.418 1 97.62 83 LYS A C 1
ATOM 658 O O . LYS A 1 83 ? -3.18 23.594 -5.109 1 97.62 83 LYS A O 1
ATOM 663 N N . GLU A 1 84 ? -1.723 24.875 -6.258 1 97.88 84 GLU A N 1
ATOM 664 C CA . GLU A 1 84 ? -1.019 23.75 -6.859 1 97.88 84 GLU A CA 1
ATOM 665 C C . GLU A 1 84 ? 0.482 23.828 -6.594 1 97.88 84 GLU A C 1
ATOM 667 O O . GLU A 1 84 ? 1.107 24.859 -6.832 1 97.88 84 GLU A O 1
ATOM 672 N N . LEU A 1 85 ? 1.004 22.766 -6.055 1 98.38 85 LEU A N 1
ATOM 673 C CA . LEU A 1 85 ? 2.416 22.656 -5.703 1 98.38 85 LEU A CA 1
ATOM 674 C C . LEU A 1 85 ? 3.098 21.562 -6.508 1 98.38 85 LEU A C 1
ATOM 676 O O . LEU A 1 85 ? 2.453 20.578 -6.906 1 98.38 85 LEU A O 1
ATOM 680 N N . GLN A 1 86 ? 4.418 21.766 -6.699 1 98.69 86 GLN A N 1
ATOM 681 C CA . GLN A 1 86 ? 5.188 20.781 -7.449 1 98.69 86 GLN A CA 1
ATOM 682 C C . GLN A 1 86 ? 6.273 20.156 -6.578 1 98.69 86 GLN A C 1
ATOM 684 O O . GLN A 1 86 ? 6.887 20.828 -5.754 1 98.69 86 GLN A O 1
ATOM 689 N N . ILE A 1 87 ? 6.488 18.891 -6.773 1 98.75 87 ILE A N 1
ATOM 690 C CA . ILE A 1 87 ? 7.625 18.141 -6.234 1 98.75 87 ILE A CA 1
ATOM 691 C C . ILE A 1 87 ? 8.695 17.984 -7.309 1 98.75 87 ILE A C 1
ATOM 693 O O . ILE A 1 87 ? 8.398 17.547 -8.422 1 98.75 87 ILE A O 1
ATOM 697 N N . THR A 1 88 ? 9.898 18.328 -6.961 1 98.69 88 THR A N 1
ATOM 698 C CA . THR A 1 88 ? 10.961 18.234 -7.957 1 98.69 88 THR A CA 1
ATOM 699 C C . THR A 1 88 ? 12.172 17.5 -7.391 1 98.69 88 THR A C 1
ATOM 701 O O . THR A 1 88 ? 12.383 17.469 -6.176 1 98.69 88 THR A O 1
ATOM 704 N N . GLY A 1 89 ? 12.953 16.844 -8.273 1 98.38 89 GLY A N 1
ATOM 705 C CA . GLY A 1 89 ? 14.219 16.234 -7.898 1 98.38 89 GLY A CA 1
ATOM 706 C C . GLY A 1 89 ? 14.055 14.883 -7.23 1 98.38 89 GLY A C 1
ATOM 707 O O . GLY A 1 89 ? 15.016 14.312 -6.723 1 98.38 89 GLY A O 1
ATOM 708 N N . ALA A 1 90 ? 12.875 14.312 -7.246 1 98.38 90 ALA A N 1
ATOM 709 C CA . ALA A 1 90 ? 12.633 13.023 -6.602 1 98.38 90 ALA A CA 1
ATOM 710 C C . ALA A 1 90 ? 13.477 11.922 -7.238 1 98.38 90 ALA A C 1
ATOM 712 O O . ALA A 1 90 ? 13.578 11.836 -8.461 1 98.38 90 ALA A O 1
ATOM 713 N N . PRO A 1 91 ? 14.117 11.117 -6.383 1 98.25 91 PRO A N 1
ATOM 714 C CA . PRO A 1 91 ? 14.766 9.922 -6.941 1 98.25 91 PRO A CA 1
ATOM 715 C C . PRO A 1 91 ? 13.812 9.078 -7.785 1 98.25 91 PRO A C 1
ATOM 717 O O . PRO A 1 91 ? 12.609 9.055 -7.531 1 98.25 91 PRO A O 1
ATOM 720 N N . ALA A 1 92 ? 14.352 8.344 -8.719 1 96.38 92 ALA A N 1
ATOM 721 C CA . ALA A 1 92 ? 13.562 7.555 -9.664 1 96.38 92 ALA A CA 1
ATOM 722 C C . ALA A 1 92 ? 12.781 6.461 -8.945 1 96.38 92 ALA A C 1
ATOM 724 O O . ALA A 1 92 ? 11.75 5.996 -9.438 1 96.38 92 ALA A O 1
ATOM 725 N N . ASP A 1 93 ? 13.297 6.098 -7.777 1 97.69 93 ASP A N 1
ATOM 726 C CA . ASP A 1 93 ? 12.656 5.008 -7.047 1 97.69 93 ASP A CA 1
ATOM 727 C C . ASP A 1 93 ? 11.797 5.543 -5.902 1 97.69 93 ASP A C 1
ATOM 729 O O . ASP A 1 93 ? 11.461 4.805 -4.977 1 97.69 93 ASP A O 1
ATOM 733 N N . ALA A 1 94 ? 11.453 6.84 -5.973 1 98.38 94 ALA A N 1
ATOM 734 C CA . ALA A 1 94 ? 10.5 7.383 -5.008 1 98.38 94 ALA A CA 1
ATOM 735 C C . ALA A 1 94 ? 9.094 6.84 -5.258 1 98.38 94 ALA A C 1
ATOM 737 O O . ALA A 1 94 ? 8.617 6.848 -6.395 1 98.38 94 ALA A O 1
ATOM 738 N N . ASP A 1 95 ? 8.531 6.355 -4.215 1 97.69 95 ASP A N 1
ATOM 739 C CA . ASP A 1 95 ? 7.184 5.809 -4.273 1 97.69 95 ASP A CA 1
ATOM 740 C C . ASP A 1 95 ? 6.141 6.891 -3.988 1 97.69 95 ASP A C 1
ATOM 742 O O . ASP A 1 95 ? 5.977 7.316 -2.844 1 97.69 95 ASP A O 1
ATOM 746 N N . ALA A 1 96 ? 5.383 7.273 -5.02 1 97.31 96 ALA A N 1
ATOM 747 C CA . ALA A 1 96 ? 4.418 8.359 -4.883 1 97.31 96 ALA A CA 1
ATOM 748 C C . ALA A 1 96 ? 3.031 7.828 -4.531 1 97.31 96 ALA A C 1
ATOM 750 O O . ALA A 1 96 ? 2.029 8.531 -4.688 1 97.31 96 ALA A O 1
ATOM 751 N N . SER A 1 97 ? 2.965 6.578 -4.082 1 96.5 97 SER A N 1
ATOM 752 C CA . SER A 1 97 ? 1.669 6.004 -3.732 1 96.5 97 SER A CA 1
ATOM 753 C C . SER A 1 97 ? 1.142 6.586 -2.424 1 96.5 97 SER A C 1
ATOM 755 O O . SER A 1 97 ? -0.043 6.449 -2.111 1 96.5 97 SER A O 1
ATOM 757 N N . SER A 1 98 ? 1.976 7.152 -1.676 1 95.69 98 SER A N 1
ATOM 758 C CA . SER A 1 98 ? 1.59 7.828 -0.441 1 95.69 98 SER A CA 1
ATOM 759 C C . SER A 1 98 ? 2.623 8.875 -0.038 1 95.69 98 SER A C 1
ATOM 761 O O . SER A 1 98 ? 3.73 8.898 -0.579 1 95.69 98 SER A O 1
ATOM 763 N N . LEU A 1 99 ? 2.209 9.766 0.873 1 98.38 99 LEU A N 1
ATOM 764 C CA . LEU A 1 99 ? 3.096 10.828 1.333 1 98.38 99 LEU A CA 1
ATOM 765 C C . LEU A 1 99 ? 2.793 11.195 2.781 1 98.38 99 LEU A C 1
ATOM 767 O O . LEU A 1 99 ? 1.729 10.859 3.305 1 98.38 99 LEU A O 1
ATOM 771 N N . ALA A 1 100 ? 3.699 11.836 3.414 1 98.81 100 ALA A N 1
ATOM 772 C CA . ALA A 1 100 ? 3.512 12.516 4.691 1 98.81 100 ALA A CA 1
ATOM 773 C C . ALA A 1 100 ? 4.121 13.914 4.66 1 98.81 100 ALA A C 1
ATOM 775 O O . ALA A 1 100 ? 5.039 14.18 3.881 1 98.81 100 ALA A O 1
ATOM 776 N N . MET A 1 101 ? 3.57 14.758 5.426 1 98.69 101 MET A N 1
ATOM 777 C CA . MET A 1 101 ? 4.043 16.141 5.488 1 98.69 101 MET A CA 1
ATOM 778 C C . MET A 1 101 ? 4.051 16.641 6.922 1 98.69 101 MET A C 1
ATOM 780 O O . MET A 1 101 ? 3.25 16.203 7.75 1 98.69 101 MET A O 1
ATOM 784 N N . LEU A 1 102 ? 4.965 17.484 7.141 1 98.69 102 LEU A N 1
ATOM 785 C CA . LEU A 1 102 ? 5.004 18.156 8.438 1 98.69 102 LEU A CA 1
ATOM 786 C C . LEU A 1 102 ? 5.613 19.547 8.32 1 98.69 102 LEU A C 1
ATOM 788 O O . LEU A 1 102 ? 6.168 19.891 7.277 1 98.69 102 LEU A O 1
ATOM 792 N N . TYR A 1 103 ? 5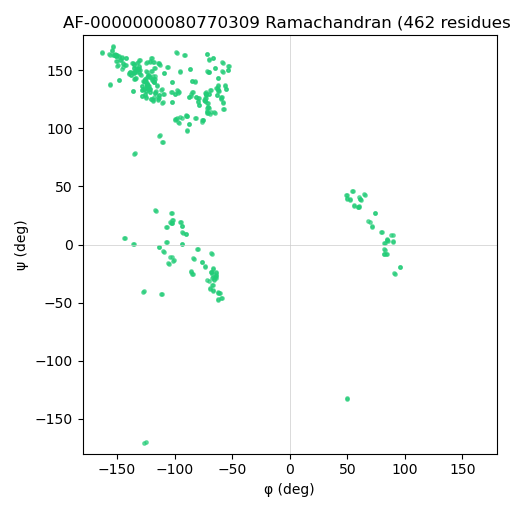.359 20.344 9.336 1 98.25 103 TYR A N 1
ATOM 793 C CA . TYR A 1 103 ? 5.945 21.672 9.469 1 98.25 103 TYR A CA 1
ATOM 794 C C . TYR A 1 103 ? 6.762 21.797 10.75 1 98.25 103 TYR A C 1
ATOM 796 O O . TYR A 1 103 ? 6.281 21.453 11.828 1 98.25 103 TYR A O 1
ATOM 804 N N . ASP A 1 104 ? 7.957 22.188 10.531 1 96.69 104 ASP A N 1
ATOM 805 C CA . ASP A 1 104 ? 8.836 22.5 11.656 1 96.69 104 ASP A CA 1
ATOM 806 C C . ASP A 1 104 ? 8.844 24 11.945 1 96.69 104 ASP A C 1
ATOM 808 O O . ASP A 1 104 ? 9.5 24.766 11.234 1 96.69 104 ASP A O 1
ATOM 812 N N . GLY A 1 105 ? 8.172 24.344 13.016 1 94.25 105 GLY A N 1
ATOM 813 C CA . GLY A 1 105 ? 8.062 25.75 13.383 1 94.25 105 GLY A CA 1
ATOM 814 C C . GLY A 1 105 ? 9.375 26.359 13.82 1 94.25 105 GLY A C 1
ATOM 815 O O . GLY A 1 105 ? 9.555 27.578 13.75 1 94.25 105 GLY A O 1
ATOM 816 N N . SER A 1 106 ? 10.266 25.578 14.289 1 92.12 106 SER A N 1
ATOM 817 C CA . SER A 1 106 ? 11.555 26.078 14.758 1 92.12 106 SER A CA 1
ATOM 818 C C . SER A 1 106 ? 12.422 26.562 13.602 1 92.12 106 SER A C 1
ATOM 820 O O . SER A 1 106 ? 13.188 27.516 13.742 1 92.12 106 SER A O 1
ATOM 822 N N . THR A 1 107 ? 12.258 25.922 12.445 1 91.94 107 THR A N 1
ATOM 823 C CA . THR A 1 107 ? 13.055 26.297 11.281 1 91.94 107 THR A CA 1
ATOM 824 C C . THR A 1 107 ? 12.172 26.906 10.195 1 91.94 107 THR A C 1
ATOM 826 O O . THR A 1 107 ? 12.664 27.344 9.156 1 91.94 107 THR A O 1
ATOM 829 N N . LYS A 1 108 ? 10.891 26.922 10.508 1 93.75 108 LYS A N 1
ATOM 830 C CA . LYS A 1 108 ? 9.891 27.406 9.562 1 93.75 108 LYS A CA 1
ATOM 831 C C . LYS A 1 108 ? 9.992 26.672 8.227 1 93.75 108 LYS A C 1
ATOM 833 O O . LYS A 1 108 ? 10.016 27.297 7.168 1 93.75 108 LYS A O 1
ATOM 838 N N . THR A 1 109 ? 10.094 25.406 8.312 1 95.75 109 THR A N 1
ATOM 839 C CA . THR A 1 109 ? 10.289 24.578 7.125 1 95.75 109 THR A CA 1
ATOM 840 C C . THR A 1 109 ? 9.117 23.609 6.938 1 95.75 109 THR A C 1
ATOM 842 O O . THR A 1 109 ? 8.695 22.953 7.887 1 95.75 109 THR A O 1
ATOM 845 N N . TYR A 1 110 ? 8.586 23.703 5.695 1 98.06 110 TYR A N 1
ATOM 846 C CA . TYR A 1 110 ? 7.648 22.672 5.258 1 98.06 110 TYR A CA 1
ATOM 847 C C . TYR A 1 110 ? 8.391 21.469 4.688 1 98.06 110 TYR A C 1
ATOM 849 O O . TYR A 1 110 ? 9.289 21.625 3.859 1 98.06 110 TYR A O 1
ATOM 857 N N . ARG A 1 111 ? 8.016 20.281 5.141 1 98.31 111 ARG A N 1
ATOM 858 C CA . ARG A 1 111 ? 8.672 19.062 4.664 1 98.31 111 ARG A CA 1
ATOM 859 C C . ARG A 1 111 ? 7.652 18.062 4.117 1 98.31 111 ARG A C 1
ATOM 861 O O . ARG A 1 111 ? 6.562 17.922 4.672 1 98.31 111 ARG A O 1
ATOM 868 N N . LEU A 1 112 ? 8.047 17.422 3.086 1 98.81 112 LEU A N 1
ATOM 869 C CA . LEU A 1 112 ? 7.324 16.344 2.438 1 98.81 112 LEU A CA 1
ATOM 870 C C . LEU A 1 112 ? 8.18 15.078 2.389 1 98.81 112 LEU A C 1
ATOM 872 O O . LEU A 1 112 ? 9.383 15.141 2.141 1 98.81 112 LEU A O 1
ATOM 876 N N . TYR A 1 113 ? 7.555 14 2.686 1 98.88 113 TYR A N 1
ATOM 877 C CA . TYR A 1 113 ? 8.25 12.719 2.676 1 98.88 113 TYR A CA 1
ATOM 878 C C . TYR A 1 113 ? 7.59 11.742 1.711 1 98.88 113 TYR A C 1
ATOM 880 O O . TYR A 1 113 ? 6.363 11.609 1.698 1 98.88 113 TYR A O 1
ATOM 888 N N . LEU A 1 114 ? 8.383 11.125 0.885 1 98.75 114 LEU A N 1
ATOM 889 C CA . LEU A 1 114 ? 8.047 9.914 0.144 1 98.75 114 LEU A CA 1
ATOM 890 C C . LEU A 1 114 ? 8.898 8.734 0.6 1 98.75 114 LEU A C 1
ATOM 892 O O . LEU A 1 114 ? 9.992 8.93 1.138 1 98.75 114 LEU A O 1
ATOM 896 N N . ARG A 1 115 ? 8.414 7.598 0.403 1 98.56 115 ARG A N 1
ATOM 897 C CA . ARG A 1 115 ? 9.195 6.402 0.698 1 98.56 115 ARG A CA 1
ATOM 898 C C . ARG A 1 115 ? 9.844 5.844 -0.567 1 98.56 115 ARG A C 1
ATOM 900 O O . ARG A 1 115 ? 9.531 6.285 -1.675 1 98.56 115 ARG A O 1
ATOM 907 N N . ARG A 1 116 ? 10.797 4.965 -0.342 1 98.44 116 ARG A N 1
ATOM 908 C CA . ARG A 1 116 ? 11.43 4.289 -1.468 1 98.44 116 ARG A CA 1
ATOM 909 C C . ARG A 1 116 ? 10.586 3.107 -1.939 1 98.44 116 ARG A C 1
ATOM 911 O O . ARG A 1 116 ? 10.055 2.352 -1.124 1 98.44 116 ARG A O 1
ATOM 918 N N . LEU A 1 117 ? 10.508 2.939 -3.221 1 97.44 117 LEU A N 1
ATOM 919 C CA . LEU A 1 117 ? 9.789 1.823 -3.83 1 97.44 117 LEU A CA 1
ATOM 920 C C . LEU A 1 117 ? 10.352 0.49 -3.34 1 97.44 117 LEU A C 1
ATOM 922 O O . LEU A 1 117 ? 11.531 0.202 -3.529 1 97.44 117 LEU A O 1
ATOM 926 N N . GLY A 1 118 ? 9.484 -0.251 -2.648 1 95.56 118 GLY A N 1
ATOM 927 C CA . GLY A 1 118 ? 9.859 -1.577 -2.186 1 95.56 118 GLY A CA 1
ATOM 928 C C . GLY A 1 118 ? 10.656 -1.556 -0.894 1 95.56 118 GLY A C 1
ATOM 929 O O . GLY A 1 118 ? 11.031 -2.607 -0.374 1 95.56 118 GLY A O 1
ATOM 930 N N . ALA A 1 119 ? 10.961 -0.458 -0.443 1 97.38 119 ALA A N 1
ATOM 931 C CA . ALA A 1 119 ? 11.664 -0.282 0.829 1 97.38 119 ALA A CA 1
ATOM 932 C C . ALA A 1 119 ? 11.008 0.818 1.663 1 97.38 119 ALA A C 1
ATOM 934 O O . ALA A 1 119 ? 11.57 1.909 1.807 1 97.38 119 ALA A O 1
ATOM 935 N N . PRO A 1 120 ? 9.891 0.449 2.297 1 96.94 120 PRO A N 1
ATOM 936 C CA . PRO A 1 120 ? 9.078 1.488 2.938 1 96.94 120 PRO A CA 1
ATOM 937 C C . PRO A 1 120 ? 9.766 2.115 4.145 1 96.94 120 PRO A C 1
ATOM 939 O O . PRO A 1 120 ? 9.312 3.141 4.66 1 96.94 120 PRO A O 1
ATOM 942 N N . THR A 1 121 ? 10.938 1.595 4.621 1 98.44 121 THR A N 1
ATOM 943 C CA . THR A 1 121 ? 11.648 2.129 5.777 1 98.44 121 THR A CA 1
ATOM 944 C C . THR A 1 121 ? 12.703 3.137 5.344 1 98.44 121 THR A C 1
ATOM 946 O O . THR A 1 121 ? 13.461 3.654 6.176 1 98.44 121 THR A O 1
ATOM 949 N N . VAL A 1 122 ? 12.797 3.357 4.078 1 98.75 122 VAL A N 1
ATOM 950 C CA . VAL A 1 122 ? 13.648 4.414 3.537 1 98.75 122 VAL A CA 1
ATOM 951 C C . VAL A 1 122 ? 12.789 5.617 3.143 1 98.75 122 VAL A C 1
ATOM 953 O O . VAL A 1 122 ? 11.891 5.496 2.312 1 98.75 122 VAL A O 1
ATOM 956 N N . LEU A 1 123 ? 13.094 6.75 3.717 1 98.81 123 LEU A N 1
ATOM 957 C CA . LEU A 1 123 ? 12.336 7.977 3.508 1 98.81 123 LEU A CA 1
ATOM 958 C C . LEU A 1 123 ? 13.133 8.984 2.691 1 98.81 123 LEU A C 1
ATOM 960 O O . LEU A 1 123 ? 14.297 9.258 3.002 1 98.81 123 LEU A O 1
ATOM 964 N N . TYR A 1 124 ? 12.539 9.484 1.704 1 98.88 124 TYR A N 1
ATOM 965 C CA . TYR A 1 124 ? 13.055 10.633 0.976 1 98.88 124 TYR A CA 1
ATOM 966 C C . TYR A 1 124 ? 12.406 11.922 1.466 1 98.88 124 TYR A C 1
ATOM 968 O O . TYR A 1 124 ? 11.18 12.016 1.545 1 98.88 124 TYR A O 1
ATOM 976 N N . GLN A 1 125 ? 13.25 12.852 1.74 1 98.69 125 GLN A N 1
ATOM 977 C CA . GLN A 1 125 ? 12.773 14.102 2.318 1 98.69 125 GLN A CA 1
ATOM 978 C C . GLN A 1 125 ? 12.914 15.25 1.326 1 98.69 125 GLN A C 1
ATOM 980 O O . GLN A 1 125 ? 13.961 15.398 0.681 1 98.69 125 GLN A O 1
ATOM 985 N N . PHE A 1 126 ? 11.828 15.992 1.25 1 98.75 126 PHE A N 1
ATOM 986 C CA . PHE A 1 126 ? 11.75 17.203 0.437 1 98.75 126 PHE A CA 1
ATOM 987 C C . PHE A 1 126 ? 11.484 18.422 1.307 1 98.75 126 PHE A C 1
ATOM 989 O O . PHE A 1 126 ? 10.688 18.359 2.246 1 98.75 126 PHE A O 1
ATOM 996 N N . GLY A 1 127 ? 12.148 19.516 0.99 1 98.5 127 GLY A N 1
ATOM 997 C CA . GLY A 1 127 ? 11.844 20.797 1.622 1 98.5 127 GLY A CA 1
ATOM 998 C C . GLY A 1 127 ? 11.172 21.781 0.685 1 98.5 127 GLY A C 1
ATOM 999 O O . GLY A 1 127 ? 11.414 21.766 -0.522 1 98.5 127 GLY A O 1
ATOM 1000 N N . PHE A 1 128 ? 10.297 22.609 1.279 1 98.5 128 PHE A N 1
ATOM 1001 C CA . PHE A 1 128 ? 9.656 23.641 0.469 1 98.5 128 PHE A CA 1
ATOM 1002 C C . PHE A 1 128 ? 10.602 24.812 0.252 1 98.5 128 PHE A C 1
ATOM 1004 O O . PHE A 1 128 ? 11.078 25.422 1.214 1 98.5 128 PHE A O 1
ATOM 1011 N N . ASN A 1 129 ? 10.859 25.047 -0.966 1 98.06 129 ASN A N 1
ATOM 1012 C CA . ASN A 1 129 ? 11.648 26.203 -1.366 1 98.06 129 ASN A CA 1
ATOM 1013 C C . ASN A 1 129 ? 10.758 27.391 -1.747 1 98.06 129 ASN A C 1
ATOM 1015 O O . ASN A 1 129 ? 10.133 27.375 -2.809 1 98.06 129 ASN A O 1
ATOM 1019 N N . ARG A 1 130 ? 10.711 28.391 -0.999 1 94.88 130 ARG A N 1
ATOM 1020 C CA . ARG A 1 130 ? 9.828 29.547 -1.186 1 94.88 130 ARG A CA 1
ATOM 1021 C C . ARG A 1 130 ? 10.195 30.312 -2.451 1 94.88 130 ARG A C 1
ATOM 1023 O O . ARG A 1 130 ? 9.328 30.938 -3.074 1 94.88 130 ARG A O 1
ATOM 1030 N N . GLU A 1 131 ? 11.414 30.312 -2.822 1 95.75 131 GLU A N 1
ATOM 1031 C CA . GLU A 1 131 ? 11.867 31.031 -4.008 1 95.75 131 GLU A CA 1
ATOM 1032 C C . GLU A 1 131 ? 11.289 30.422 -5.281 1 95.75 131 GLU A C 1
ATOM 1034 O O . GLU A 1 131 ? 10.922 31.141 -6.211 1 95.75 131 GLU A O 1
ATOM 1039 N N . THR A 1 132 ? 11.227 29.141 -5.316 1 95.56 132 THR A N 1
ATOM 1040 C CA . THR A 1 132 ? 10.734 28.453 -6.504 1 95.56 132 THR A CA 1
ATOM 1041 C C . THR A 1 132 ? 9.289 28.016 -6.312 1 95.56 132 THR A C 1
ATOM 1043 O O . THR A 1 132 ? 8.625 27.609 -7.27 1 95.56 132 THR A O 1
ATOM 1046 N N . SER A 1 133 ? 8.82 28.062 -5.047 1 95.44 133 SER A N 1
ATOM 1047 C CA . SER A 1 133 ? 7.496 27.578 -4.656 1 95.44 133 SER A CA 1
ATOM 1048 C C . SER A 1 133 ? 7.324 26.094 -4.969 1 95.44 133 SER A C 1
ATOM 1050 O O . SER A 1 133 ? 6.289 25.688 -5.496 1 95.44 133 SER A O 1
ATOM 1052 N N . ARG A 1 134 ? 8.414 25.312 -4.707 1 98 134 ARG A N 1
ATOM 1053 C CA . ARG A 1 134 ? 8.406 23.891 -4.969 1 98 134 ARG A CA 1
ATOM 1054 C C . ARG A 1 134 ? 8.953 23.109 -3.771 1 98 134 ARG A C 1
ATOM 1056 O O . ARG A 1 134 ? 9.773 23.625 -3.01 1 98 134 ARG A O 1
ATOM 1063 N N . TYR A 1 135 ? 8.406 21.938 -3.639 1 9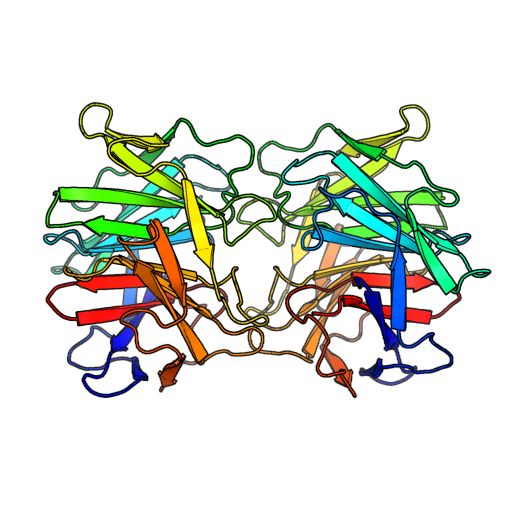8.69 135 TYR A N 1
ATOM 1064 C CA . TYR A 1 135 ? 9.094 20.969 -2.797 1 98.69 135 TYR A CA 1
ATOM 1065 C C . TYR A 1 135 ? 10.25 20.328 -3.549 1 98.69 135 TYR A C 1
ATOM 1067 O O . TYR A 1 135 ? 10.055 19.719 -4.602 1 98.69 135 TYR A O 1
ATOM 1075 N N . GLU A 1 136 ? 11.461 20.453 -2.967 1 98.81 136 GLU A N 1
ATOM 1076 C CA . GLU A 1 136 ? 12.664 19.984 -3.643 1 98.81 136 GLU A CA 1
ATOM 1077 C C . GLU A 1 136 ? 13.391 18.938 -2.807 1 98.81 136 GLU A C 1
ATOM 1079 O O . GLU A 1 136 ? 13.609 19.125 -1.608 1 98.81 136 GLU A O 1
ATOM 1084 N N . TYR A 1 137 ? 13.766 17.875 -3.486 1 98.75 137 TYR A N 1
ATOM 1085 C CA . TYR A 1 137 ? 14.492 16.797 -2.809 1 98.75 137 TYR A CA 1
ATOM 1086 C C . TYR A 1 137 ? 15.781 17.328 -2.184 1 98.75 137 TYR A C 1
ATOM 1088 O O . TYR A 1 137 ? 16.578 17.969 -2.857 1 98.75 137 TYR A O 1
ATOM 1096 N N . GLY A 1 138 ? 15.891 17.156 -0.916 1 97.75 138 GLY A N 1
ATOM 1097 C CA . GLY A 1 138 ? 17.125 17.469 -0.215 1 97.75 138 GLY A CA 1
ATOM 1098 C C . GLY A 1 138 ? 17.25 18.938 0.135 1 97.75 138 GLY A C 1
ATOM 1099 O O . GLY A 1 138 ? 18.219 19.344 0.79 1 97.75 138 GLY A O 1
ATOM 1100 N N . TYR A 1 139 ? 16.281 19.703 -0.184 1 97.5 139 TYR A N 1
ATOM 1101 C CA . TYR A 1 139 ? 16.375 21.125 0.094 1 97.5 139 TYR A CA 1
ATOM 1102 C C . TYR A 1 139 ? 16.266 21.406 1.588 1 97.5 139 TYR A C 1
ATOM 1104 O O . TYR A 1 139 ? 15.234 21.125 2.199 1 97.5 139 TYR A O 1
ATOM 1112 N N . ASN A 1 140 ? 17.281 21.875 2.234 1 94.12 140 ASN A N 1
ATOM 1113 C CA . ASN A 1 140 ? 17.359 22.188 3.658 1 94.12 140 ASN A CA 1
ATOM 1114 C C . ASN A 1 140 ? 16.922 21 4.508 1 94.12 140 ASN A C 1
ATOM 1116 O O . ASN A 1 140 ? 16.172 21.156 5.473 1 94.12 140 ASN A O 1
ATOM 1120 N N . SER A 1 141 ? 17.297 19.812 4.094 1 92.38 141 SER A N 1
ATOM 1121 C CA . SER A 1 141 ? 16.844 18.578 4.715 1 92.38 141 SER A CA 1
ATOM 1122 C C . SER A 1 141 ? 17.906 17.469 4.59 1 92.38 141 SER A C 1
ATOM 1124 O O . SER A 1 141 ? 18.844 17.594 3.795 1 92.38 141 SER A O 1
ATOM 1126 N N . ILE A 1 142 ? 17.875 16.547 5.504 1 95.81 142 ILE A N 1
ATOM 1127 C CA . ILE A 1 142 ? 18.547 15.281 5.234 1 95.81 142 ILE A CA 1
ATOM 1128 C C . ILE A 1 142 ? 17.797 14.539 4.125 1 95.81 142 ILE A C 1
ATOM 1130 O O . ILE A 1 142 ? 16.656 14.141 4.301 1 95.81 142 ILE A O 1
ATOM 1134 N N . PRO A 1 143 ? 18.469 14.398 2.992 1 98 143 PRO A N 1
ATOM 1135 C CA . PRO A 1 143 ? 17.719 13.953 1.812 1 98 143 PRO A CA 1
ATOM 1136 C C . PRO A 1 143 ? 17.109 12.562 1.992 1 98 143 PRO A C 1
ATOM 1138 O O . PRO A 1 143 ? 15.992 12.305 1.517 1 98 143 PRO A O 1
ATOM 1141 N N . THR A 1 144 ? 17.875 11.602 2.605 1 98.5 144 THR A N 1
ATOM 1142 C CA . THR A 1 144 ? 17.422 10.227 2.785 1 98.5 144 THR A CA 1
ATOM 1143 C C . THR A 1 144 ? 17.578 9.797 4.242 1 98.5 144 THR A C 1
ATOM 1145 O O . THR A 1 144 ? 18.625 9.992 4.848 1 98.5 144 THR A O 1
ATOM 1148 N N . LEU A 1 145 ? 16.484 9.297 4.797 1 98.62 145 LEU A N 1
ATOM 1149 C CA . LEU A 1 145 ? 16.438 8.844 6.184 1 98.62 145 LEU A CA 1
ATOM 1150 C C . LEU A 1 145 ? 15.961 7.395 6.266 1 98.62 145 LEU A C 1
ATOM 1152 O O . LEU A 1 145 ? 15.273 6.91 5.367 1 98.62 145 LEU A O 1
ATOM 1156 N N . ASN A 1 146 ? 16.344 6.75 7.352 1 98.75 146 ASN A N 1
ATOM 1157 C CA . ASN A 1 146 ? 15.93 5.367 7.57 1 98.75 146 ASN A CA 1
ATOM 1158 C C . ASN A 1 146 ? 15.055 5.23 8.812 1 98.75 146 ASN A C 1
ATOM 1160 O O . ASN A 1 146 ? 15.227 5.969 9.781 1 98.75 146 ASN A O 1
ATOM 1164 N N . VAL A 1 147 ? 14.117 4.363 8.758 1 98.88 147 VAL A N 1
ATOM 1165 C CA . VAL A 1 147 ? 13.328 3.912 9.906 1 98.88 147 VAL A CA 1
ATOM 1166 C C . VAL A 1 147 ? 13.82 2.537 10.359 1 98.88 147 VAL A C 1
ATOM 1168 O O . VAL A 1 147 ? 13.961 1.622 9.547 1 98.88 147 VAL A O 1
ATOM 1171 N N . VAL A 1 148 ? 14.047 2.404 11.617 1 98.75 148 VAL A N 1
ATOM 1172 C CA . VAL A 1 148 ? 14.625 1.151 12.086 1 98.75 148 VAL A CA 1
ATOM 1173 C C . VAL A 1 148 ? 13.812 0.616 13.266 1 98.75 148 VAL A C 1
ATOM 1175 O O . VAL A 1 148 ? 13.016 1.345 13.859 1 98.75 148 VAL A O 1
ATOM 1178 N N . LYS A 1 149 ? 13.922 -0.682 13.539 1 98.38 149 LYS A N 1
ATOM 1179 C CA . LYS A 1 149 ? 13.391 -1.399 14.695 1 98.38 149 LYS A CA 1
ATOM 1180 C C . LYS A 1 149 ? 11.867 -1.523 14.602 1 98.38 149 LYS A C 1
ATOM 1182 O O . LYS A 1 149 ? 11.203 -1.805 15.602 1 98.38 149 LYS A O 1
ATOM 1187 N N . ALA A 1 150 ? 11.352 -1.281 13.438 1 98.44 150 ALA A N 1
ATOM 1188 C CA . ALA A 1 150 ? 9.906 -1.408 13.273 1 98.44 150 ALA A CA 1
ATOM 1189 C C . ALA A 1 150 ? 9.445 -2.84 13.531 1 98.44 150 ALA A C 1
ATOM 1191 O O . ALA A 1 150 ? 10.094 -3.795 13.094 1 98.44 150 ALA A O 1
ATOM 1192 N N . PRO A 1 151 ? 8.312 -2.979 14.266 1 97.44 151 PRO A N 1
ATOM 1193 C CA . PRO A 1 151 ? 7.727 -4.32 14.344 1 97.44 151 PRO A CA 1
ATOM 1194 C C . PRO A 1 151 ? 7.473 -4.941 12.977 1 97.44 151 PRO A C 1
ATOM 1196 O O . PRO A 1 151 ? 7.184 -4.223 12.016 1 97.44 151 PRO A O 1
ATOM 1199 N N . GLY A 1 152 ? 7.539 -6.258 12.891 1 94.81 152 GLY A N 1
ATOM 1200 C CA . GLY A 1 152 ? 7.398 -6.973 11.633 1 94.81 152 GLY A CA 1
ATOM 1201 C C . GLY A 1 152 ? 6.004 -6.867 11.039 1 94.81 152 GLY A C 1
ATOM 1202 O O . GLY A 1 152 ? 5.816 -7.09 9.844 1 94.81 152 GLY A O 1
ATOM 1203 N N . ASP A 1 153 ? 5.023 -6.527 11.875 1 96.12 153 ASP A N 1
ATOM 1204 C CA . ASP A 1 153 ? 3.639 -6.434 11.422 1 96.12 153 ASP A CA 1
ATOM 1205 C C . ASP A 1 153 ? 3.223 -4.977 11.234 1 96.12 153 ASP A C 1
ATOM 1207 O O . ASP A 1 153 ? 2.045 -4.637 11.367 1 96.12 153 ASP A O 1
ATOM 1211 N N . THR A 1 154 ? 4.242 -4.117 10.938 1 97.81 154 THR A N 1
ATOM 1212 C CA . THR A 1 154 ? 3.941 -2.721 10.641 1 97.81 154 THR A CA 1
ATOM 1213 C C . THR A 1 154 ? 3.291 -2.586 9.266 1 97.81 154 THR A C 1
ATOM 1215 O O . THR A 1 154 ? 3.777 -3.15 8.281 1 97.81 154 THR A O 1
ATOM 1218 N N . ASP A 1 155 ? 2.172 -1.88 9.25 1 97.62 155 ASP A N 1
ATOM 1219 C CA . ASP A 1 155 ? 1.482 -1.551 8 1 97.62 155 ASP A CA 1
ATOM 1220 C C . ASP A 1 155 ? 1.994 -0.234 7.422 1 97.62 155 ASP A C 1
ATOM 1222 O O . ASP A 1 155 ? 1.483 0.837 7.754 1 97.62 155 ASP A O 1
ATOM 1226 N N . TRP A 1 156 ? 2.875 -0.318 6.488 1 97.06 156 TRP A N 1
ATOM 1227 C CA . TRP A 1 156 ? 3.549 0.859 5.953 1 97.06 156 TRP A CA 1
ATOM 1228 C C . TRP A 1 156 ? 2.666 1.576 4.938 1 97.06 156 TRP A C 1
ATOM 1230 O O . TRP A 1 156 ? 3.025 2.643 4.434 1 97.06 156 TRP A O 1
ATOM 1240 N N . HIS A 1 157 ? 1.528 1.035 4.629 1 95.31 157 HIS A N 1
ATOM 1241 C CA . HIS A 1 157 ? 0.61 1.71 3.717 1 95.31 157 HIS A CA 1
ATOM 1242 C C . HIS A 1 157 ? -0.274 2.703 4.461 1 95.31 157 HIS A C 1
ATOM 1244 O O . HIS A 1 157 ? -0.885 3.58 3.848 1 95.31 157 HIS A O 1
ATOM 1250 N N . ARG A 1 158 ? -0.423 2.465 5.734 1 97.94 158 ARG A N 1
ATOM 1251 C CA . ARG A 1 158 ? -1.128 3.395 6.613 1 97.94 158 ARG A CA 1
ATOM 1252 C C . ARG A 1 158 ? -0.162 4.082 7.574 1 97.94 158 ARG A C 1
ATOM 1254 O O . ARG A 1 158 ? 0.031 3.621 8.703 1 97.94 158 ARG A O 1
ATOM 1261 N N . TRP A 1 159 ? 0.427 5.242 7.113 1 98.75 159 TRP A N 1
ATOM 1262 C CA . TRP A 1 159 ? 1.477 5.918 7.871 1 98.75 159 TRP A CA 1
ATOM 1263 C C . TRP A 1 159 ? 1.335 7.43 7.77 1 98.75 159 TRP A C 1
ATOM 1265 O O . TRP A 1 159 ? 0.594 7.938 6.922 1 98.75 159 TRP A O 1
ATOM 1275 N N . SER A 1 160 ? 1.899 8.156 8.633 1 98.88 160 SER A N 1
ATOM 1276 C CA . SER A 1 160 ? 1.908 9.617 8.664 1 98.88 160 SER A CA 1
ATOM 1277 C C . SER A 1 160 ? 3.008 10.148 9.578 1 98.88 160 SER A C 1
ATOM 1279 O O . SER A 1 160 ? 3.65 9.375 10.289 1 98.88 160 SER A O 1
ATOM 1281 N N . MET A 1 161 ? 3.287 11.391 9.43 1 98.81 161 MET A N 1
ATOM 1282 C CA . MET A 1 161 ? 4.344 12.023 10.219 1 98.81 161 MET A CA 1
ATOM 1283 C C . MET A 1 161 ? 3.895 13.383 10.75 1 98.81 161 MET A C 1
ATOM 1285 O O . MET A 1 161 ? 2.979 13.992 10.195 1 98.81 161 MET A O 1
ATOM 1289 N N . LEU A 1 162 ? 4.508 13.797 11.797 1 98.75 162 LEU A N 1
ATOM 1290 C CA . LEU A 1 162 ? 4.309 15.148 12.312 1 98.75 162 LEU A CA 1
ATOM 1291 C C . LEU A 1 162 ? 5.535 15.625 13.078 1 98.75 162 LEU A C 1
ATOM 1293 O O . LEU A 1 162 ? 6.445 14.836 13.352 1 98.75 162 LEU A O 1
ATOM 1297 N N . PHE A 1 163 ? 5.602 16.891 13.281 1 98.44 163 PHE A N 1
ATOM 1298 C CA . PHE A 1 163 ? 6.516 17.531 14.219 1 98.44 163 PHE A CA 1
ATOM 1299 C C . PHE A 1 163 ? 5.75 18.172 15.367 1 98.44 163 PHE A C 1
ATOM 1301 O O . PHE A 1 163 ? 4.828 18.969 15.141 1 98.44 163 PHE A O 1
ATOM 1308 N N . ASP A 1 164 ? 6.16 17.859 16.578 1 97.5 164 ASP A N 1
ATOM 1309 C CA . ASP A 1 164 ? 5.336 18.281 17.703 1 97.5 164 ASP A CA 1
ATOM 1310 C C . ASP A 1 164 ? 6 19.438 18.469 1 97.5 164 ASP A C 1
ATOM 1312 O O . ASP A 1 164 ? 5.629 19.734 19.609 1 97.5 164 ASP A O 1
ATOM 1316 N N . GLY A 1 165 ? 6.984 20.047 17.844 1 95.38 165 GLY A N 1
ATOM 1317 C CA . GLY A 1 165 ? 7.73 21.109 18.5 1 95.38 165 GLY A CA 1
ATOM 1318 C C . GLY A 1 165 ? 9.016 20.625 19.156 1 95.38 165 GLY A C 1
ATOM 1319 O O . GLY A 1 165 ? 9.914 21.422 19.422 1 95.38 165 GLY A O 1
ATOM 1320 N N . SER A 1 166 ? 9.078 19.328 19.391 1 95.5 166 SER A N 1
ATOM 1321 C CA . SER A 1 166 ? 10.242 18.766 20.062 1 95.5 166 SER A CA 1
ATOM 1322 C C . SER A 1 166 ? 10.828 17.609 19.25 1 95.5 166 SER A C 1
ATOM 1324 O O . SER A 1 166 ? 12.047 17.484 19.141 1 95.5 166 SER A O 1
ATOM 1326 N N . ALA A 1 167 ? 9.945 16.828 18.734 1 97.69 167 ALA A N 1
ATOM 1327 C CA . ALA A 1 167 ? 10.406 15.633 18.031 1 97.69 167 ALA A CA 1
ATOM 1328 C C . ALA A 1 167 ? 9.695 15.484 16.688 1 97.69 167 ALA A C 1
ATOM 1330 O O . ALA A 1 167 ? 8.516 15.844 16.562 1 97.69 167 ALA A O 1
ATOM 1331 N N . TYR A 1 168 ? 10.523 14.984 15.711 1 98.31 168 TYR A N 1
ATOM 1332 C CA . TYR A 1 168 ? 9.922 14.477 14.484 1 98.31 168 TYR A CA 1
ATOM 1333 C C . TYR A 1 168 ? 9.375 13.062 14.688 1 98.31 168 TYR A C 1
ATOM 1335 O O . TYR A 1 168 ? 10.102 12.172 15.125 1 98.31 168 TYR A O 1
ATOM 1343 N N . ARG A 1 169 ? 8.109 12.922 14.359 1 98.75 169 ARG A N 1
ATOM 1344 C CA . ARG A 1 169 ? 7.469 11.648 14.688 1 98.75 169 ARG A CA 1
ATOM 1345 C C . ARG A 1 169 ? 6.906 10.984 13.43 1 98.75 169 ARG A C 1
ATOM 1347 O O . ARG A 1 169 ? 6.461 11.672 12.508 1 98.75 169 ARG A O 1
ATOM 1354 N N . LEU A 1 170 ? 6.957 9.672 13.422 1 98.88 170 LEU A N 1
ATOM 1355 C CA . LEU A 1 170 ? 6.367 8.812 12.406 1 98.88 170 LEU A CA 1
ATOM 1356 C C . LEU A 1 170 ? 5.414 7.801 13.031 1 98.88 170 LEU A C 1
ATOM 1358 O O . LEU A 1 170 ? 5.695 7.262 14.109 1 98.88 170 LEU A O 1
ATOM 1362 N N . TYR A 1 171 ? 4.305 7.645 12.406 1 98.94 171 TYR A N 1
ATOM 1363 C CA . TYR A 1 171 ? 3.287 6.688 12.82 1 98.94 171 TYR A CA 1
ATOM 1364 C C . TYR A 1 171 ? 2.982 5.691 11.711 1 98.94 171 TYR A C 1
ATOM 1366 O O . TYR A 1 171 ? 2.973 6.055 10.531 1 98.94 171 TYR A O 1
ATOM 1374 N N . ALA A 1 172 ? 2.721 4.457 12.07 1 98.81 172 ALA A N 1
ATOM 1375 C CA . ALA A 1 172 ? 2.24 3.443 11.133 1 98.81 172 ALA A CA 1
ATOM 1376 C C . ALA A 1 172 ? 1.321 2.447 11.836 1 98.81 172 ALA A C 1
ATOM 1378 O O . ALA A 1 172 ? 1.571 2.061 12.977 1 98.81 172 ALA A O 1
ATOM 1379 N N . PHE A 1 173 ? 0.297 2.023 11.18 1 98.69 173 PHE A N 1
ATOM 1380 C CA . PHE A 1 173 ? -0.657 1.087 11.758 1 98.69 173 PHE A CA 1
ATOM 1381 C C . PHE A 1 173 ? -0.049 -0.307 11.875 1 98.69 173 PHE A C 1
ATOM 1383 O O . PHE A 1 173 ? 1.025 -0.566 11.328 1 98.69 173 PHE A O 1
ATOM 1390 N N . LYS A 1 174 ? -0.68 -1.112 12.656 1 98 174 LYS A N 1
ATOM 1391 C CA . LYS A 1 174 ? -0.44 -2.551 12.727 1 98 174 LYS A CA 1
ATOM 1392 C C . LYS A 1 174 ? -1.281 -3.303 11.703 1 98 174 LYS A C 1
ATOM 1394 O O . LYS A 1 174 ? -2.494 -3.096 11.609 1 98 174 LYS A O 1
ATOM 1399 N N . VAL A 1 175 ? -0.595 -4.133 10.906 1 96.94 175 VAL A N 1
ATOM 1400 C CA . VAL A 1 175 ? -1.336 -4.941 9.945 1 96.94 175 VAL A CA 1
ATOM 1401 C C . VAL A 1 175 ? -2.402 -5.762 10.672 1 96.94 175 VAL A C 1
ATOM 1403 O O . VAL A 1 175 ? -2.139 -6.336 11.727 1 96.94 175 VAL A O 1
ATOM 1406 N N . GLY A 1 176 ? -3.607 -5.742 10.102 1 95.62 176 GLY A N 1
ATOM 1407 C CA . GLY A 1 176 ? -4.695 -6.516 10.68 1 95.62 176 GLY A CA 1
ATOM 1408 C C . GLY A 1 176 ? -5.41 -5.793 11.805 1 95.62 176 GLY A C 1
ATOM 1409 O O . GLY A 1 176 ? -6.312 -6.348 12.43 1 95.62 176 GLY A O 1
ATOM 1410 N N . SER A 1 177 ? -5.02 -4.605 12.016 1 97.19 177 SER A N 1
ATOM 1411 C CA . SER A 1 177 ? -5.672 -3.832 13.062 1 97.19 177 SER A CA 1
ATOM 1412 C C . SER A 1 177 ? -6.328 -2.574 12.5 1 97.19 177 SER A C 1
ATOM 1414 O O . SER A 1 177 ? -5.852 -2.01 11.516 1 97.19 177 SER A O 1
ATOM 1416 N N . THR A 1 178 ? -7.41 -2.197 13.172 1 97.25 178 THR A N 1
ATOM 1417 C CA . THR A 1 178 ? -8.078 -0.954 12.797 1 97.25 178 THR A CA 1
ATOM 1418 C C . THR A 1 178 ? -7.867 0.114 13.867 1 97.25 178 THR A C 1
ATOM 1420 O O . THR A 1 178 ? -8.203 1.282 13.664 1 97.25 178 THR A O 1
ATOM 1423 N N . ASP A 1 179 ? -7.25 -0.283 15.008 1 98.06 179 ASP A N 1
ATOM 1424 C CA . ASP A 1 179 ? -7.258 0.677 16.109 1 98.06 179 ASP A CA 1
ATOM 1425 C C . ASP A 1 179 ? -5.887 0.754 16.781 1 98.06 179 ASP A C 1
ATOM 1427 O O . ASP A 1 179 ? -5.711 1.477 17.766 1 98.06 179 ASP A O 1
ATOM 1431 N N . THR A 1 180 ? -4.926 -0.034 16.281 1 98.69 180 THR A N 1
ATOM 1432 C CA . THR A 1 180 ? -3.6 -0.051 16.891 1 98.69 180 THR A CA 1
ATOM 1433 C C . THR A 1 180 ? -2.551 0.465 15.906 1 98.69 180 THR A C 1
ATOM 1435 O O . THR A 1 180 ? -2.531 0.06 14.742 1 98.69 180 THR A O 1
ATOM 1438 N N . PHE A 1 181 ? -1.729 1.35 16.344 1 98.5 181 PHE A N 1
ATOM 1439 C CA . PHE A 1 181 ? -0.668 1.86 15.484 1 98.5 181 PHE A CA 1
ATOM 1440 C C . PHE A 1 181 ? 0.585 2.166 16.297 1 98.5 181 PHE A C 1
ATOM 1442 O O . PHE A 1 181 ? 0.543 2.193 17.531 1 98.5 181 PHE A O 1
ATOM 1449 N N . TYR A 1 182 ? 1.66 2.264 15.68 1 98.88 182 TYR A N 1
ATOM 1450 C CA . TYR A 1 182 ? 2.996 2.385 16.25 1 98.88 182 TYR A CA 1
ATOM 1451 C C . TYR A 1 182 ? 3.531 3.803 16.094 1 98.88 182 TYR A C 1
ATOM 1453 O O . TYR A 1 182 ? 3.162 4.512 15.156 1 98.88 182 TYR A O 1
ATOM 1461 N N . GLN A 1 183 ? 4.383 4.125 17.016 1 98.88 183 GLN A N 1
ATOM 1462 C CA . GLN A 1 183 ? 5.008 5.441 16.984 1 98.88 183 GLN A CA 1
ATOM 1463 C C . GLN A 1 183 ? 6.527 5.328 16.969 1 98.88 183 GLN A C 1
ATOM 1465 O O . GLN A 1 183 ? 7.098 4.504 17.688 1 98.88 183 GLN A O 1
ATOM 1470 N N . PHE A 1 184 ? 7.117 6.098 16.125 1 98.88 184 PHE A N 1
ATOM 1471 C CA . PHE A 1 184 ? 8.555 6.293 15.977 1 98.88 184 PHE A CA 1
ATOM 1472 C C . PHE A 1 184 ? 8.93 7.754 16.203 1 98.88 184 PHE A C 1
ATOM 1474 O O . PHE A 1 184 ? 8.086 8.641 16.094 1 98.88 184 PHE A O 1
ATOM 1481 N N . ALA A 1 185 ? 10.203 8 16.484 1 98.88 185 ALA A N 1
ATOM 1482 C CA . ALA A 1 185 ? 10.719 9.367 16.516 1 98.88 185 ALA A CA 1
ATOM 1483 C C . ALA A 1 185 ? 12.141 9.43 15.953 1 98.88 185 ALA A C 1
ATOM 1485 O O . ALA A 1 185 ? 12.859 8.43 15.953 1 98.88 185 ALA A O 1
ATOM 1486 N N . TYR A 1 186 ? 12.453 10.578 15.469 1 98.75 186 TYR A N 1
ATOM 1487 C CA . TYR A 1 186 ? 13.789 10.805 14.945 1 98.75 186 TYR A CA 1
ATOM 1488 C C . TYR A 1 186 ? 14.812 10.914 16.078 1 98.75 186 TYR A C 1
ATOM 1490 O O . TYR A 1 186 ? 14.641 11.711 17 1 98.75 186 TYR A O 1
ATOM 1498 N N . ASN A 1 187 ? 15.781 10.055 15.977 1 98.69 187 ASN A N 1
ATOM 1499 C CA . ASN A 1 187 ? 16.906 10.078 16.906 1 98.69 187 ASN A CA 1
ATOM 1500 C C . ASN A 1 187 ? 18.109 10.797 16.297 1 98.69 187 ASN A C 1
ATOM 1502 O O . ASN A 1 187 ? 18.781 10.258 15.414 1 98.69 187 ASN A O 1
ATOM 1506 N N . ARG A 1 188 ? 18.391 11.953 16.781 1 96.38 188 ARG A N 1
ATOM 1507 C CA . ARG A 1 188 ? 19.453 12.789 16.234 1 96.38 188 ARG A CA 1
ATOM 1508 C C . ARG A 1 188 ? 20.812 12.125 16.406 1 96.38 188 ARG A C 1
ATOM 1510 O O . ARG A 1 188 ? 21.734 12.375 15.633 1 96.38 188 ARG A O 1
ATOM 1517 N N . GLN A 1 189 ? 20.953 11.328 17.406 1 97.44 189 GLN A N 1
ATOM 1518 C CA . GLN A 1 189 ? 22.234 10.672 17.672 1 97.44 189 GLN A CA 1
ATOM 1519 C C . GLN A 1 189 ? 22.547 9.633 16.594 1 97.44 189 GLN A C 1
ATOM 1521 O O . GLN A 1 189 ? 23.703 9.469 16.188 1 97.44 189 GLN A O 1
ATOM 1526 N N . THR A 1 190 ? 21.562 8.93 16.125 1 97.56 190 THR A N 1
ATOM 1527 C CA . THR A 1 190 ? 21.781 7.879 15.148 1 97.56 190 THR A CA 1
ATOM 1528 C C . THR A 1 190 ? 21.359 8.344 13.758 1 97.56 190 THR A C 1
ATOM 1530 O O . THR A 1 190 ? 21.641 7.672 12.758 1 97.56 190 THR A O 1
ATOM 1533 N N . ASN A 1 191 ? 20.688 9.477 13.68 1 97.5 191 ASN A N 1
ATOM 1534 C CA . ASN A 1 191 ? 20.172 10.031 12.438 1 97.5 191 ASN A CA 1
ATOM 1535 C C . ASN A 1 191 ? 19.156 9.094 11.789 1 97.5 191 ASN A C 1
ATOM 1537 O O . ASN A 1 191 ? 19.172 8.914 10.562 1 97.5 191 ASN A O 1
ATOM 1541 N N . GLN A 1 192 ? 18.312 8.445 12.617 1 98.44 192 GLN A N 1
ATOM 1542 C CA . GLN A 1 192 ? 17.297 7.496 12.156 1 98.44 192 GLN A CA 1
ATOM 1543 C C . GLN A 1 192 ? 15.984 7.68 12.93 1 98.44 192 GLN A C 1
ATOM 1545 O O . GLN A 1 192 ? 15.992 8.109 14.086 1 98.44 192 GLN A O 1
ATOM 1550 N N . TYR A 1 193 ? 14.898 7.438 12.234 1 98.88 193 TYR A N 1
ATOM 1551 C CA . TYR A 1 193 ? 13.664 7.207 12.984 1 98.88 193 TYR A CA 1
ATOM 1552 C C . TYR A 1 193 ? 13.68 5.84 13.656 1 98.88 193 TYR A C 1
ATOM 1554 O O . TYR A 1 193 ? 13.977 4.828 13.016 1 98.88 193 TYR A O 1
ATOM 1562 N N . GLU A 1 194 ? 13.344 5.844 14.953 1 98.88 194 GLU A N 1
ATOM 1563 C CA . GLU A 1 194 ? 13.43 4.594 15.703 1 98.88 194 GLU A CA 1
ATOM 1564 C C . GLU A 1 194 ? 12.117 4.293 16.422 1 98.88 194 GLU A C 1
ATOM 1566 O O . GLU A 1 194 ? 11.555 5.168 17.078 1 98.88 194 GLU A O 1
ATOM 1571 N N . TYR A 1 195 ? 11.711 3.072 16.281 1 98.81 195 TYR A N 1
ATOM 1572 C CA . TYR A 1 195 ? 10.531 2.621 17 1 98.81 195 TYR A CA 1
ATOM 1573 C C . TYR A 1 195 ? 10.719 2.773 18.5 1 98.81 195 TYR A C 1
ATOM 1575 O O . TYR A 1 195 ? 11.727 2.328 19.062 1 98.81 195 TYR A O 1
ATOM 1583 N N . GLY A 1 196 ? 9.75 3.445 19.094 1 98.31 196 GLY A N 1
ATOM 1584 C CA . GLY A 1 196 ? 9.711 3.512 20.547 1 98.31 196 GLY A CA 1
ATOM 1585 C C . GLY A 1 196 ? 10.633 4.57 21.125 1 98.31 196 GLY A C 1
ATOM 1586 O O . GLY A 1 196 ? 10.586 4.859 22.328 1 98.31 196 GLY A O 1
ATOM 1587 N N . PHE A 1 197 ? 11.414 5.129 20.312 1 98.56 197 PHE A N 1
ATOM 1588 C CA . PHE A 1 197 ? 12.328 6.16 20.797 1 98.56 197 PHE A CA 1
ATOM 1589 C C . PHE A 1 197 ? 11.562 7.434 21.156 1 98.56 197 PHE A C 1
ATOM 1591 O O . PHE A 1 197 ? 10.836 7.973 20.312 1 98.56 197 PHE A O 1
ATOM 1598 N N . ASP A 1 198 ? 11.672 7.883 22.406 1 97.69 198 ASP A N 1
ATOM 1599 C CA . ASP A 1 198 ? 11.023 9.102 22.875 1 97.69 198 ASP A CA 1
ATOM 1600 C C . ASP A 1 198 ? 9.547 9.117 22.5 1 97.69 198 ASP A C 1
ATOM 1602 O O . ASP A 1 198 ? 9.039 10.125 22 1 97.69 198 ASP A O 1
ATOM 1606 N N . SER A 1 199 ? 8.883 7.969 22.594 1 96.69 199 SER A N 1
ATOM 1607 C CA . SER A 1 199 ? 7.531 7.777 22.078 1 96.69 199 SER A CA 1
ATOM 1608 C C . SER A 1 199 ? 6.73 6.832 22.969 1 96.69 199 SER A C 1
ATOM 1610 O O . SER A 1 199 ? 7.301 6.133 23.812 1 96.69 199 SER A O 1
ATOM 1612 N N . ILE A 1 200 ? 5.473 6.934 22.938 1 98.06 200 ILE A N 1
ATOM 1613 C CA . ILE A 1 200 ? 4.602 5.824 23.312 1 98.06 200 ILE A CA 1
ATOM 1614 C C . ILE A 1 200 ? 4.562 4.797 22.188 1 98.06 200 ILE A C 1
ATOM 1616 O O . ILE A 1 200 ? 3.938 5.027 21.141 1 98.06 200 ILE A O 1
ATOM 1620 N N . PRO A 1 201 ? 5.203 3.699 22.406 1 98.44 201 PRO A N 1
ATOM 1621 C CA . PRO A 1 201 ? 5.484 2.828 21.266 1 98.44 201 PRO A CA 1
ATOM 1622 C C . PRO A 1 201 ? 4.215 2.316 20.594 1 98.44 201 PRO A C 1
ATOM 1624 O O . PRO A 1 201 ? 4.168 2.199 19.359 1 98.44 201 PRO A O 1
ATOM 1627 N N . VAL A 1 202 ? 3.189 1.932 21.422 1 98.81 202 VAL A N 1
ATOM 1628 C CA . VAL A 1 202 ? 1.934 1.391 20.922 1 98.81 202 VAL A CA 1
ATOM 1629 C C . VAL A 1 202 ? 0.775 2.295 21.328 1 98.81 202 VAL A C 1
ATOM 1631 O O . VAL A 1 202 ? 0.592 2.578 22.516 1 98.81 202 VAL A O 1
ATOM 1634 N N . LEU A 1 203 ? 0.051 2.727 20.328 1 98.88 203 LEU A N 1
ATOM 1635 C CA . LEU A 1 203 ? -1.093 3.611 20.516 1 98.88 203 LEU A CA 1
ATOM 1636 C C . LEU A 1 203 ? -2.381 2.945 20.047 1 98.88 203 LEU A C 1
ATOM 1638 O O . LEU A 1 203 ? -2.346 2.014 19.234 1 98.88 203 LEU A O 1
ATOM 1642 N N . SER A 1 204 ? -3.527 3.439 20.609 1 98.69 204 SER A N 1
ATOM 1643 C CA . SER A 1 204 ? -4.82 2.877 20.234 1 98.69 204 SER A CA 1
ATOM 1644 C C . SER A 1 204 ? -5.824 3.975 19.891 1 98.69 204 SER A C 1
ATOM 1646 O O . SER A 1 204 ? -5.699 5.105 20.375 1 98.69 204 SER A O 1
ATOM 1648 N N . LEU A 1 205 ? -6.738 3.633 19.031 1 98.5 205 LEU A N 1
ATOM 1649 C CA . LEU A 1 205 ? -7.883 4.469 18.703 1 98.5 205 LEU A CA 1
ATOM 1650 C C . LEU A 1 205 ? -9.141 3.965 19.406 1 98.5 205 LEU A C 1
ATOM 1652 O O . LEU A 1 205 ? -9.375 2.756 19.469 1 98.5 205 LEU A O 1
ATOM 1656 N N . VAL A 1 206 ? -9.914 4.914 19.875 1 98.12 206 VAL A N 1
ATOM 1657 C CA . VAL A 1 206 ? -11.18 4.531 20.484 1 98.12 206 VAL A CA 1
ATOM 1658 C C . VAL A 1 206 ? -12.312 5.375 19.891 1 98.12 206 VAL A C 1
ATOM 1660 O O . VAL A 1 206 ? -12.078 6.48 19.406 1 98.12 206 VAL A O 1
ATOM 1663 N N . ASP A 1 207 ? -13.555 4.809 19.828 1 97.81 207 ASP A N 1
ATOM 1664 C CA . ASP A 1 207 ? -14.789 5.449 19.391 1 97.81 207 ASP A CA 1
ATOM 1665 C C . ASP A 1 207 ? -14.719 5.82 17.922 1 97.81 207 ASP A C 1
ATOM 1667 O O . ASP A 1 207 ? -15.102 6.926 17.531 1 97.81 207 ASP A O 1
ATOM 1671 N N . ILE A 1 208 ? -14.188 4.918 17.141 1 98.19 208 ILE A N 1
ATOM 1672 C CA . ILE A 1 208 ? -14.031 5.148 15.711 1 98.19 208 ILE A CA 1
ATOM 1673 C C . ILE A 1 208 ? -15.406 5.141 15.039 1 98.19 208 ILE A C 1
ATOM 1675 O O . ILE A 1 208 ? -16.078 4.109 15.016 1 98.19 208 ILE A O 1
ATOM 1679 N N . PRO A 1 209 ? -15.773 6.266 14.453 1 98.12 209 PRO A N 1
ATOM 1680 C CA . PRO A 1 209 ? -17.031 6.254 13.711 1 98.12 209 PRO A CA 1
ATOM 1681 C C . PRO A 1 209 ? -17.047 5.215 12.594 1 98.12 209 PRO A C 1
ATOM 1683 O O . PRO A 1 209 ? -16.031 5.004 11.922 1 98.12 209 PRO A O 1
ATOM 1686 N N . ALA A 1 210 ? -18.188 4.656 12.273 1 96.25 210 ALA A N 1
ATOM 1687 C CA . ALA A 1 210 ? -18.328 3.57 11.312 1 96.25 210 ALA A CA 1
ATOM 1688 C C . ALA A 1 210 ? -18.031 4.051 9.891 1 96.25 210 ALA A C 1
ATOM 1690 O O . ALA A 1 210 ? -17.672 3.252 9.023 1 96.25 210 ALA A O 1
ATOM 1691 N N . ASN A 1 211 ? -18.188 5.316 9.727 1 97 211 ASN A N 1
ATOM 1692 C CA . ASN A 1 211 ? -18 5.836 8.375 1 97 211 ASN A CA 1
ATOM 1693 C C . ASN A 1 211 ? -16.547 6.246 8.141 1 97 211 ASN A C 1
ATOM 1695 O O . ASN A 1 211 ? -16.234 6.871 7.125 1 97 211 ASN A O 1
ATOM 1699 N N . SER A 1 212 ? -15.648 5.926 9.062 1 98 212 SER A N 1
ATOM 1700 C CA . SER A 1 212 ? -14.242 6.254 8.883 1 98 212 SER A CA 1
ATOM 1701 C C . SER A 1 212 ? -13.594 5.352 7.84 1 98 212 SER A C 1
ATOM 1703 O O . SER A 1 212 ? -13.727 4.129 7.895 1 98 212 SER A O 1
ATOM 1705 N N . ASN A 1 213 ? -12.977 5.98 6.863 1 97.44 213 ASN A N 1
ATOM 1706 C CA . ASN A 1 213 ? -12.141 5.23 5.934 1 97.44 213 ASN A CA 1
ATOM 1707 C C . ASN A 1 213 ? -10.805 4.844 6.562 1 97.44 213 ASN A C 1
ATOM 1709 O O . ASN A 1 213 ? -9.898 5.672 6.652 1 97.44 213 ASN A O 1
ATOM 1713 N N . LEU A 1 214 ? -10.648 3.59 6.875 1 97 214 LEU A N 1
ATOM 1714 C CA . LEU A 1 214 ? -9.516 3.145 7.684 1 97 214 LEU A CA 1
ATOM 1715 C C . LEU A 1 214 ? -8.352 2.725 6.797 1 97 214 LEU A C 1
ATOM 1717 O O . LEU A 1 214 ? -7.355 2.184 7.285 1 97 214 LEU A O 1
ATOM 1721 N N . THR A 1 215 ? -8.422 2.998 5.469 1 95.56 215 THR A N 1
ATOM 1722 C CA . THR A 1 215 ? -7.379 2.58 4.539 1 95.56 215 THR A CA 1
ATOM 1723 C C . THR A 1 215 ? -6.23 3.58 4.531 1 95.56 215 THR A C 1
ATOM 1725 O O . THR A 1 215 ? -5.168 3.309 3.969 1 95.56 215 THR A O 1
ATOM 1728 N N . SER A 1 216 ? -6.438 4.691 5.094 1 95.44 216 SER A N 1
ATOM 1729 C CA . SER A 1 216 ? -5.395 5.707 5.191 1 95.44 216 SER A CA 1
ATOM 1730 C C . SER A 1 216 ? -5.637 6.633 6.383 1 95.44 216 SER A C 1
ATOM 1732 O O . SER A 1 216 ? -6.715 6.613 6.98 1 95.44 216 SER A O 1
ATOM 1734 N N . MET A 1 217 ? -4.578 7.402 6.711 1 97.75 217 MET A N 1
ATOM 1735 C CA . MET A 1 217 ? -4.664 8.305 7.855 1 97.75 217 MET A CA 1
ATOM 1736 C C . MET A 1 217 ? -3.75 9.508 7.664 1 97.75 217 MET A C 1
ATOM 1738 O O . MET A 1 217 ? -2.863 9.492 6.809 1 97.75 217 MET A O 1
ATOM 1742 N N . ALA A 1 218 ? -3.979 10.508 8.43 1 98.75 218 ALA A N 1
ATOM 1743 C CA . ALA A 1 218 ? -3.059 11.633 8.555 1 98.75 218 ALA A CA 1
ATOM 1744 C C . ALA A 1 218 ? -2.92 12.07 10.008 1 98.75 218 ALA A C 1
ATOM 1746 O O . ALA A 1 218 ? -3.871 11.961 10.789 1 98.75 218 ALA A O 1
ATOM 1747 N N . MET A 1 219 ? -1.745 12.5 10.32 1 98.56 219 MET A N 1
ATOM 1748 C CA . MET A 1 219 ? -1.413 13.023 11.641 1 98.56 219 MET A CA 1
ATOM 1749 C C . MET A 1 219 ? -0.939 14.469 1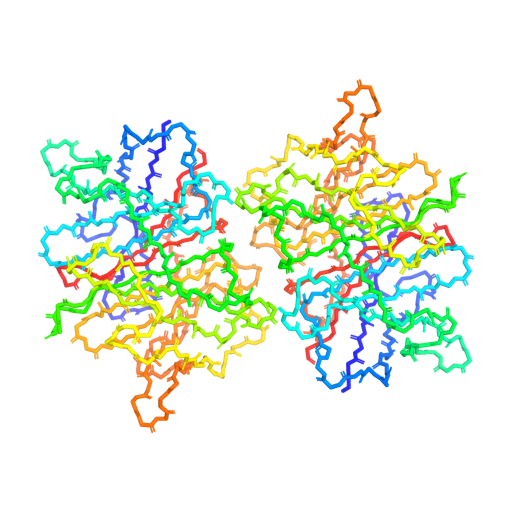1.547 1 98.56 219 MET A C 1
ATOM 1751 O O . MET A 1 219 ? -0.245 14.844 10.602 1 98.56 219 MET A O 1
ATOM 1755 N N . LEU A 1 220 ? -1.339 15.227 12.523 1 98.19 220 LEU A N 1
ATOM 1756 C CA . LEU A 1 220 ? -0.709 16.531 12.641 1 98.19 220 LEU A CA 1
ATOM 1757 C C . LEU A 1 220 ? -0.687 17 14.102 1 98.19 220 LEU A C 1
ATOM 1759 O O . LEU A 1 220 ? -1.382 16.422 14.945 1 98.19 220 LEU A O 1
ATOM 1763 N N . PHE A 1 221 ? 0.195 17.891 14.398 1 97.94 221 PHE A N 1
ATOM 1764 C CA . PHE A 1 221 ? 0.284 18.594 15.68 1 97.94 221 PHE A CA 1
ATOM 1765 C C . PHE A 1 221 ? -0.004 20.078 15.508 1 97.94 221 PHE A C 1
ATOM 1767 O O . PHE A 1 221 ? 0.587 20.734 14.648 1 97.94 221 PHE A O 1
ATOM 1774 N N . GLY A 1 222 ? -0.934 20.5 16.25 1 93.94 222 GLY A N 1
ATOM 1775 C CA . GLY A 1 222 ? -1.303 21.906 16.203 1 93.94 222 GLY A CA 1
ATOM 1776 C C . GLY A 1 222 ? -1.971 22.391 17.484 1 93.94 222 GLY A C 1
ATOM 1777 O O . GLY A 1 222 ? -2.805 21.703 18.062 1 93.94 222 GLY A O 1
ATOM 1778 N N . GLN A 1 223 ? -1.55 23.609 17.891 1 90.44 223 GLN A N 1
ATOM 1779 C CA . GLN A 1 223 ? -2.113 24.266 19.062 1 90.44 223 GLN A CA 1
ATOM 1780 C C . GLN A 1 223 ? -1.993 23.375 20.297 1 90.44 223 GLN A C 1
ATOM 1782 O O . GLN A 1 223 ? -2.951 23.219 21.062 1 90.44 223 GLN A O 1
ATOM 1787 N N . GLY A 1 224 ? -0.962 22.625 20.359 1 92.31 224 GLY A N 1
ATOM 1788 C CA . GLY A 1 224 ? -0.644 21.844 21.547 1 92.31 224 GLY A CA 1
ATOM 1789 C C . GLY A 1 224 ? -1.268 20.453 21.547 1 92.31 224 GLY A C 1
ATOM 1790 O O . GLY A 1 224 ? -1.065 19.672 22.469 1 92.31 224 GLY A O 1
ATOM 1791 N N . ASP A 1 225 ? -1.955 20.125 20.469 1 95.88 225 ASP A N 1
ATOM 1792 C CA . ASP A 1 225 ? -2.664 18.859 20.438 1 95.88 225 ASP A CA 1
ATOM 1793 C C . ASP A 1 225 ? -2.139 17.953 19.328 1 95.88 225 ASP A C 1
ATOM 1795 O O . ASP A 1 225 ? -1.838 18.438 18.234 1 95.88 225 ASP A O 1
ATOM 1799 N N . TYR A 1 226 ? -2.051 16.656 19.719 1 97.75 226 TYR A N 1
ATOM 1800 C CA . TYR A 1 226 ? -1.852 15.625 18.703 1 97.75 226 TYR A CA 1
ATOM 1801 C C . TYR A 1 226 ? -3.182 15.188 18.109 1 97.75 226 TYR A C 1
ATOM 1803 O O . TYR A 1 226 ? -4.105 14.82 18.844 1 97.75 226 TYR A O 1
ATOM 1811 N N . ARG A 1 227 ? -3.207 15.195 16.781 1 98.12 227 ARG A N 1
ATOM 1812 C CA . ARG A 1 227 ? -4.469 14.852 16.125 1 98.12 227 ARG A CA 1
ATOM 1813 C C . ARG A 1 227 ? -4.258 13.789 15.055 1 98.12 227 ARG A C 1
ATOM 1815 O O . ARG A 1 227 ? -3.207 13.75 14.406 1 98.12 227 ARG A O 1
ATOM 1822 N N . LEU A 1 228 ? -5.234 12.953 14.898 1 98.62 228 LEU A N 1
ATOM 1823 C CA . LEU A 1 228 ? -5.34 11.93 13.859 1 98.62 228 LEU A CA 1
ATOM 1824 C C . LEU A 1 228 ? -6.633 12.094 13.07 1 98.62 228 LEU A C 1
ATOM 1826 O O . LEU A 1 228 ? -7.691 12.359 13.648 1 98.62 228 LEU A O 1
ATOM 1830 N N . TYR A 1 229 ? -6.52 11.93 11.773 1 98.75 229 TYR A N 1
ATOM 1831 C CA . TYR A 1 229 ? -7.68 12.117 10.914 1 98.75 229 TYR A CA 1
ATOM 1832 C C . TYR A 1 229 ? -7.902 10.898 10.023 1 98.75 229 TYR A C 1
ATOM 1834 O O . TYR A 1 229 ? -6.941 10.305 9.516 1 98.75 229 TYR A O 1
ATOM 1842 N N . PHE A 1 230 ? -9.164 10.516 9.844 1 98.56 230 PHE A N 1
ATOM 1843 C CA . PHE A 1 230 ? -9.641 9.641 8.773 1 98.56 230 PHE A CA 1
ATOM 1844 C C . PHE A 1 230 ? -10.586 10.391 7.848 1 98.56 230 PHE A C 1
ATOM 1846 O O . PHE A 1 230 ? -11.438 11.156 8.305 1 98.56 230 PHE A O 1
ATOM 1853 N N . GLN A 1 231 ? -10.398 10.156 6.566 1 98.31 231 GLN A N 1
ATOM 1854 C CA . GLN A 1 231 ? -11.477 10.547 5.664 1 98.31 231 GLN A CA 1
ATOM 1855 C C . GLN A 1 231 ? -12.727 9.703 5.891 1 98.31 231 GLN A C 1
ATOM 1857 O O . GLN A 1 231 ? -12.656 8.641 6.52 1 98.31 231 GLN A O 1
ATOM 1862 N N . THR A 1 232 ? -13.812 10.234 5.434 1 97.56 232 THR A N 1
ATOM 1863 C CA . THR A 1 232 ? -15.039 9.438 5.508 1 97.56 232 THR A CA 1
ATOM 1864 C C . THR A 1 232 ? -15.234 8.625 4.23 1 97.56 232 THR A C 1
ATOM 1866 O O . THR A 1 232 ? -14.656 8.945 3.189 1 97.56 232 THR A O 1
ATOM 1869 N N . LEU A 1 233 ? -16.094 7.609 4.262 1 93 233 LEU A N 1
ATOM 1870 C CA . LEU A 1 233 ? -16.391 6.711 3.15 1 93 233 LEU A CA 1
ATOM 1871 C C . LEU A 1 233 ? -17.344 7.371 2.16 1 93 233 LEU A C 1
ATOM 1873 O O . LEU A 1 233 ? -18.172 8.195 2.549 1 93 233 LEU A O 1
ATOM 1877 N N . MET B 1 1 ? 15.953 -18.016 7.004 1 83.62 1 MET B N 1
ATOM 1878 C CA . MET B 1 1 ? 15.953 -18.188 5.555 1 83.62 1 MET B CA 1
ATOM 1879 C C . MET B 1 1 ? 14.578 -17.891 4.965 1 83.62 1 MET B C 1
ATOM 1881 O O . MET B 1 1 ? 13.555 -18.141 5.598 1 83.62 1 MET B O 1
ATOM 1885 N N . ALA B 1 2 ? 14.578 -17.172 3.781 1 96.5 2 ALA B N 1
ATOM 1886 C CA . ALA B 1 2 ? 13.328 -16.797 3.137 1 96.5 2 ALA B CA 1
ATOM 1887 C C . ALA B 1 2 ? 12.523 -18.047 2.748 1 96.5 2 ALA B C 1
ATOM 1889 O O . ALA B 1 2 ? 13.078 -19.031 2.26 1 96.5 2 ALA B O 1
ATOM 1890 N N . SER B 1 3 ? 11.289 -18.109 3.043 1 98.62 3 SER B N 1
ATOM 1891 C CA . SER B 1 3 ? 10.383 -19.203 2.697 1 98.62 3 SER B CA 1
ATOM 1892 C C . SER B 1 3 ? 8.938 -18.719 2.598 1 98.62 3 SER B C 1
ATOM 1894 O O . SER B 1 3 ? 8.648 -17.562 2.906 1 98.62 3 SER B O 1
ATOM 1896 N N . VAL B 1 4 ? 8.078 -19.578 2.098 1 98.69 4 VAL B N 1
ATOM 1897 C CA . VAL B 1 4 ? 6.668 -19.234 1.968 1 98.69 4 VAL B CA 1
ATOM 1898 C C . VAL B 1 4 ? 5.805 -20.312 2.611 1 98.69 4 VAL B C 1
ATOM 1900 O O . VAL B 1 4 ? 6.113 -21.5 2.502 1 98.69 4 VAL B O 1
ATOM 1903 N N . ASN B 1 5 ? 4.812 -19.891 3.35 1 98.75 5 ASN B N 1
ATOM 1904 C CA . ASN B 1 5 ? 3.746 -20.75 3.846 1 98.75 5 ASN B CA 1
ATOM 1905 C C . ASN B 1 5 ? 2.633 -20.922 2.814 1 98.75 5 ASN B C 1
ATOM 1907 O O . ASN B 1 5 ? 2.248 -19.953 2.15 1 98.75 5 ASN B O 1
ATOM 1911 N N . GLN B 1 6 ? 2.127 -22.125 2.746 1 98.5 6 GLN B N 1
ATOM 1912 C CA . GLN B 1 6 ? 1.132 -22.422 1.721 1 98.5 6 GLN B CA 1
ATOM 1913 C C . GLN B 1 6 ? -0.21 -22.797 2.346 1 98.5 6 GLN B C 1
ATOM 1915 O O . GLN B 1 6 ? -0.268 -23.625 3.258 1 98.5 6 GLN B O 1
ATOM 1920 N N . PHE B 1 7 ? -1.176 -22.141 1.838 1 98.56 7 PHE B N 1
ATOM 1921 C CA . PHE B 1 7 ? -2.572 -22.438 2.129 1 98.56 7 PHE B CA 1
ATOM 1922 C C . PHE B 1 7 ? -3.283 -22.969 0.89 1 98.56 7 PHE B C 1
ATOM 1924 O O . PHE B 1 7 ? -2.891 -22.656 -0.237 1 98.56 7 PHE B O 1
ATOM 1931 N N . ALA B 1 8 ? -4.336 -23.734 1.125 1 98.44 8 ALA B N 1
ATOM 1932 C CA . ALA B 1 8 ? -5.152 -24.219 0.013 1 98.44 8 ALA B CA 1
ATOM 1933 C C . ALA B 1 8 ? -6.637 -24.031 0.305 1 98.44 8 ALA B C 1
ATOM 1935 O O . ALA B 1 8 ? -7.059 -24.062 1.465 1 98.44 8 ALA B O 1
ATOM 1936 N N . TYR B 1 9 ? -7.328 -23.844 -0.755 1 98.44 9 TYR B N 1
ATOM 1937 C CA . TYR B 1 9 ? -8.781 -23.734 -0.654 1 98.44 9 TYR B CA 1
ATOM 1938 C C . TYR B 1 9 ? -9.398 -25.078 -0.288 1 98.44 9 TYR B C 1
ATOM 1940 O O . TYR B 1 9 ? -9.023 -26.125 -0.845 1 98.44 9 TYR B O 1
ATOM 1948 N N . VAL B 1 10 ? -10.281 -25.062 0.661 1 98.38 10 VAL B N 1
ATOM 1949 C CA . VAL B 1 10 ? -11.047 -26.25 1.036 1 98.38 10 VAL B CA 1
ATOM 1950 C C . VAL B 1 10 ? -12.328 -26.312 0.211 1 98.38 10 VAL B C 1
ATOM 1952 O O . VAL B 1 10 ? -13.266 -25.562 0.447 1 98.38 10 VAL B O 1
ATOM 1955 N N . PRO B 1 11 ? -12.469 -27.25 -0.697 1 96.5 11 PRO B N 1
ATOM 1956 C CA . PRO B 1 11 ? -13.633 -27.312 -1.591 1 96.5 11 PRO B CA 1
ATOM 1957 C C . PRO B 1 11 ? -14.953 -27.359 -0.835 1 96.5 11 PRO B C 1
ATOM 1959 O O . PRO B 1 11 ? -15.07 -28.062 0.171 1 96.5 11 PRO B O 1
ATOM 1962 N N . GLY B 1 12 ? -15.906 -26.547 -1.376 1 96.75 12 GLY B N 1
ATOM 1963 C CA . GLY B 1 12 ? -17.234 -26.531 -0.801 1 96.75 12 GLY B CA 1
ATOM 1964 C C . GLY B 1 12 ? -17.375 -25.594 0.376 1 96.75 12 GLY B C 1
ATOM 1965 O O . GLY B 1 12 ? -18.438 -25.516 1.002 1 96.75 12 GLY B O 1
ATOM 1966 N N . THR B 1 13 ? -16.344 -24.875 0.673 1 97.94 13 THR B N 1
ATOM 1967 C CA . THR B 1 13 ? -16.359 -23.922 1.771 1 97.94 13 THR B CA 1
ATOM 1968 C C . THR B 1 13 ? -15.922 -22.531 1.291 1 97.94 13 THR B C 1
ATOM 1970 O O . THR B 1 13 ? -15.859 -22.281 0.086 1 97.94 13 THR B O 1
ATOM 1973 N N . ASN B 1 14 ? -15.727 -21.688 2.225 1 98.56 14 ASN B N 1
ATOM 1974 C CA . ASN B 1 14 ? -15.164 -20.375 1.931 1 98.56 14 ASN B CA 1
ATOM 1975 C C . ASN B 1 14 ? -13.805 -20.172 2.6 1 98.56 14 ASN B C 1
ATOM 1977 O O . ASN B 1 14 ? -13.406 -19.047 2.893 1 98.56 14 ASN B O 1
ATOM 1981 N N . THR B 1 15 ? -13.109 -21.297 2.781 1 98.44 15 THR B N 1
ATOM 1982 C CA . THR B 1 15 ? -11.938 -21.234 3.652 1 98.44 15 THR B CA 1
ATOM 1983 C C . THR B 1 15 ? -10.688 -21.703 2.914 1 98.44 15 THR B C 1
ATOM 1985 O O . THR B 1 15 ? -10.734 -22.672 2.158 1 98.44 15 THR B O 1
ATOM 1988 N N . TYR B 1 16 ? -9.656 -20.969 3.104 1 98.62 16 TYR B N 1
ATOM 1989 C CA . TYR B 1 16 ? -8.297 -21.438 2.848 1 98.62 16 TYR B CA 1
ATOM 1990 C C . TYR B 1 16 ? -7.633 -21.906 4.137 1 98.62 16 TYR B C 1
ATOM 1992 O O . TYR B 1 16 ? -7.703 -21.219 5.16 1 98.62 16 TYR B O 1
ATOM 2000 N N . LYS B 1 17 ? -7.02 -23.078 4.051 1 98.62 17 LYS B N 1
ATOM 2001 C CA . LYS B 1 17 ? -6.434 -23.672 5.25 1 98.62 17 LYS B CA 1
ATOM 2002 C C . LYS B 1 17 ? -4.953 -23.969 5.047 1 98.62 17 LYS B C 1
ATOM 2004 O O . LYS B 1 17 ? -4.551 -24.484 3.996 1 98.62 17 LYS B O 1
ATOM 2009 N N . PHE B 1 18 ? -4.156 -23.672 6.074 1 98.38 18 PHE B N 1
ATOM 2010 C CA . PHE B 1 18 ? -2.727 -23.953 6.043 1 98.38 18 PHE B CA 1
ATOM 2011 C C . PHE B 1 18 ? -2.484 -25.469 5.969 1 98.38 18 PHE B C 1
ATOM 2013 O O . PHE B 1 18 ? -3.139 -26.234 6.672 1 98.38 18 PHE B O 1
ATOM 2020 N N . ALA B 1 19 ? -1.561 -25.859 5.078 1 97.19 19 ALA B N 1
ATOM 2021 C CA . ALA B 1 19 ? -1.088 -27.234 4.969 1 97.19 19 ALA B CA 1
ATOM 2022 C C . ALA B 1 19 ? -2.238 -28.188 4.648 1 97.19 19 ALA B C 1
ATOM 2024 O O . ALA B 1 19 ? -2.258 -29.328 5.125 1 97.19 19 ALA B O 1
ATOM 2025 N N . TYR B 1 20 ? -3.139 -27.688 3.943 1 96.62 20 TYR B N 1
ATOM 2026 C CA . TYR B 1 20 ? -4.305 -28.5 3.611 1 96.62 20 TYR B CA 1
ATOM 2027 C C . TYR B 1 20 ? -4.051 -29.328 2.359 1 96.62 20 TYR B C 1
ATOM 2029 O O . TYR B 1 20 ? -3.359 -28.891 1.441 1 96.62 20 TYR B O 1
ATOM 2037 N N . GLY B 1 21 ? -4.676 -30.5 2.221 1 90.44 21 GLY B N 1
ATOM 2038 C CA . GLY B 1 21 ? -4.859 -31.297 1.02 1 90.44 21 GLY B CA 1
ATOM 2039 C C . GLY B 1 21 ? -3.551 -31.734 0.388 1 90.44 21 GLY B C 1
ATOM 2040 O O . GLY B 1 21 ? -3.408 -31.719 -0.836 1 90.44 21 GLY B O 1
ATOM 2041 N N . GLY B 1 22 ? -2.533 -31.969 1.154 1 87.06 22 GLY B N 1
ATOM 2042 C CA . GLY B 1 22 ? -1.279 -32.406 0.578 1 87.06 22 GLY B CA 1
ATOM 2043 C C . GLY B 1 22 ? -0.366 -31.281 0.16 1 87.06 22 GLY B C 1
ATOM 2044 O O . GLY B 1 22 ? 0.683 -31.516 -0.446 1 87.06 22 GLY B O 1
ATOM 2045 N N . SER B 1 23 ? -0.741 -30.125 0.507 1 91.88 23 SER B N 1
ATOM 2046 C CA . SER B 1 23 ? 0.131 -28.984 0.24 1 91.88 23 SER B CA 1
ATOM 2047 C C . SER B 1 23 ? 1.45 -29.109 0.993 1 91.88 23 SER B C 1
ATOM 2049 O O . SER B 1 23 ? 1.509 -29.734 2.055 1 91.88 23 SER B O 1
ATOM 2051 N N . ILE B 1 24 ? 2.471 -28.672 0.344 1 95.56 24 ILE B N 1
ATOM 2052 C CA . ILE B 1 24 ? 3.715 -28.469 1.083 1 95.56 24 ILE B CA 1
ATOM 2053 C C . ILE B 1 24 ? 3.586 -27.25 1.999 1 95.56 24 ILE B C 1
ATOM 2055 O O . ILE B 1 24 ? 3.471 -26.125 1.525 1 95.56 24 ILE B O 1
ATOM 2059 N N . PRO B 1 25 ? 3.607 -27.516 3.27 1 97.5 25 PRO B N 1
ATOM 2060 C CA . PRO B 1 25 ? 3.25 -26.438 4.184 1 97.5 25 PRO B CA 1
ATOM 2061 C C . PRO B 1 25 ? 4.168 -25.219 4.043 1 97.5 25 PRO B C 1
ATOM 2063 O O . PRO B 1 25 ? 3.695 -24.078 4.023 1 97.5 25 PRO B O 1
ATOM 2066 N N . ASN B 1 26 ? 5.438 -25.453 3.994 1 98.38 26 ASN B N 1
ATOM 2067 C CA . ASN B 1 26 ? 6.453 -24.406 3.891 1 98.38 26 ASN B CA 1
ATOM 2068 C C . ASN B 1 26 ? 7.535 -24.766 2.879 1 98.38 26 ASN B C 1
ATOM 2070 O O . ASN B 1 26 ? 7.984 -25.922 2.832 1 98.38 26 ASN B O 1
ATOM 2074 N N . MET B 1 27 ? 7.855 -23.875 2.041 1 98.62 27 MET B N 1
ATOM 2075 C CA . MET B 1 27 ? 8.852 -24.078 0.999 1 98.62 27 MET B CA 1
ATOM 2076 C C . MET B 1 27 ? 9.93 -23 1.048 1 98.62 27 MET B C 1
ATOM 2078 O O . MET B 1 27 ? 9.617 -21.812 1.017 1 98.62 27 MET B O 1
ATOM 2082 N N . PRO B 1 28 ? 11.203 -23.406 1.062 1 98.69 28 PRO B N 1
ATOM 2083 C CA . PRO B 1 28 ? 12.266 -22.406 1.022 1 98.69 28 PRO B CA 1
ATOM 2084 C C . PRO B 1 28 ? 12.383 -21.719 -0.337 1 98.69 28 PRO B C 1
ATOM 2086 O O . PRO B 1 28 ? 12 -22.297 -1.358 1 98.69 28 PRO B O 1
ATOM 2089 N N . VAL B 1 29 ? 12.773 -20.5 -0.375 1 98.81 29 VAL B N 1
ATOM 2090 C CA . VAL B 1 29 ? 13.195 -19.766 -1.557 1 98.81 29 VAL B CA 1
ATOM 2091 C C . VAL B 1 29 ? 14.695 -19.5 -1.492 1 98.81 29 VAL B C 1
ATOM 2093 O O . VAL B 1 29 ? 15.18 -18.828 -0.571 1 98.81 29 VAL B O 1
ATOM 2096 N N . VAL B 1 30 ? 15.414 -19.953 -2.51 1 98.69 30 VAL B N 1
ATOM 2097 C CA . VAL B 1 30 ? 16.859 -19.984 -2.312 1 98.69 30 VAL B CA 1
ATOM 2098 C C . VAL B 1 30 ? 17.562 -19.375 -3.523 1 98.69 30 VAL B C 1
ATOM 2100 O O . VAL B 1 30 ? 16.953 -19.25 -4.598 1 98.69 30 VAL B O 1
ATOM 2103 N N . ASN B 1 31 ? 18.766 -18.891 -3.324 1 98.25 31 ASN B N 1
ATOM 2104 C CA . ASN B 1 31 ? 19.719 -18.438 -4.332 1 98.25 31 ASN B CA 1
ATOM 2105 C C . ASN B 1 31 ? 19.266 -17.141 -5 1 98.25 31 ASN B C 1
ATOM 2107 O O . ASN B 1 31 ? 19.688 -16.828 -6.109 1 98.25 31 ASN B O 1
ATOM 2111 N N . MET B 1 32 ? 18.406 -16.469 -4.355 1 98.75 32 MET B N 1
ATOM 2112 C CA . MET B 1 32 ? 17.984 -15.195 -4.918 1 98.75 32 MET B CA 1
ATOM 2113 C C . MET B 1 32 ? 19.109 -14.164 -4.836 1 98.75 32 MET B C 1
ATOM 2115 O O . MET B 1 32 ? 19.875 -14.156 -3.869 1 98.75 32 MET B O 1
ATOM 2119 N N . PRO B 1 33 ? 19.156 -13.25 -5.797 1 98.56 33 PRO B N 1
ATOM 2120 C CA . PRO B 1 33 ? 20.125 -12.156 -5.703 1 98.56 33 PRO B CA 1
ATOM 2121 C C . PRO B 1 33 ? 19.953 -11.312 -4.441 1 98.56 33 PRO B C 1
ATOM 2123 O O . PRO B 1 33 ? 18.844 -11.219 -3.906 1 98.56 33 PRO B O 1
ATOM 2126 N N . ALA B 1 34 ? 20.969 -10.609 -3.986 1 98 34 ALA B N 1
ATOM 2127 C CA . ALA B 1 34 ? 21 -9.867 -2.73 1 98 34 ALA B CA 1
ATOM 2128 C C . ALA B 1 34 ? 20.047 -8.68 -2.777 1 98 34 ALA B C 1
ATOM 2130 O O . ALA B 1 34 ? 19.547 -8.234 -1.74 1 98 34 ALA B O 1
ATOM 2131 N N . ASP B 1 35 ? 19.828 -8.156 -3.998 1 98.06 35 ASP B N 1
ATOM 2132 C CA . ASP B 1 35 ? 18.984 -6.965 -4.121 1 98.06 35 ASP B CA 1
ATOM 2133 C C . ASP B 1 35 ? 17.531 -7.344 -4.43 1 98.06 35 ASP B C 1
ATOM 2135 O O . ASP B 1 35 ? 16.766 -6.512 -4.902 1 98.06 35 ASP B O 1
ATOM 2139 N N . THR B 1 36 ? 17.172 -8.617 -4.133 1 98.62 36 THR B N 1
ATOM 2140 C CA . THR B 1 36 ? 15.789 -9.055 -4.328 1 98.62 36 THR B CA 1
ATOM 2141 C C . THR B 1 36 ? 14.844 -8.273 -3.422 1 98.62 36 THR B C 1
ATOM 2143 O O . THR B 1 36 ? 15.078 -8.164 -2.215 1 98.62 36 THR B O 1
ATOM 2146 N N . ASN B 1 37 ? 13.82 -7.742 -4.062 1 98.38 37 ASN B N 1
ATOM 2147 C CA . ASN B 1 37 ? 12.797 -7.07 -3.264 1 98.38 37 ASN B CA 1
ATOM 2148 C C . ASN B 1 37 ? 11.727 -8.039 -2.789 1 98.38 37 ASN B C 1
ATOM 2150 O O . ASN B 1 37 ? 10.781 -8.336 -3.523 1 98.38 37 ASN B O 1
ATOM 2154 N N . TRP B 1 38 ? 11.805 -8.391 -1.562 1 97.62 38 TRP B N 1
ATOM 2155 C CA . TRP B 1 38 ? 10.953 -9.43 -0.989 1 97.62 38 TRP B CA 1
ATOM 2156 C C . TRP B 1 38 ? 9.547 -8.906 -0.738 1 97.62 38 TRP B C 1
ATOM 2158 O O . TRP B 1 38 ? 8.609 -9.688 -0.544 1 97.62 38 TRP B O 1
ATOM 2168 N N . LEU B 1 39 ? 9.344 -7.602 -0.754 1 96.62 39 LEU B N 1
ATOM 2169 C CA . LEU B 1 39 ? 8.047 -7 -0.479 1 96.62 39 LEU B CA 1
ATOM 2170 C C . LEU B 1 39 ? 7.184 -6.977 -1.734 1 96.62 39 LEU B C 1
ATOM 2172 O O . LEU B 1 39 ? 5.957 -6.848 -1.648 1 96.62 39 LEU B O 1
ATOM 2176 N N . ARG B 1 40 ? 7.785 -6.977 -2.898 1 98.06 40 ARG B N 1
ATOM 2177 C CA . ARG B 1 40 ? 7.094 -6.887 -4.18 1 98.06 40 ARG B CA 1
ATOM 2178 C C . ARG B 1 40 ? 7.242 -8.18 -4.977 1 98.06 40 ARG B C 1
ATOM 2180 O O . ARG B 1 40 ? 8.18 -8.32 -5.762 1 98.06 40 ARG B O 1
ATOM 2187 N N . TRP B 1 41 ? 6.238 -9.07 -4.809 1 98.75 41 TRP B N 1
ATOM 2188 C CA . TRP B 1 41 ? 6.371 -10.414 -5.355 1 98.75 41 TRP B CA 1
ATOM 2189 C C . TRP B 1 41 ? 5.02 -10.953 -5.812 1 98.75 41 TRP B C 1
ATOM 2191 O O . TRP B 1 41 ? 3.973 -10.391 -5.477 1 98.75 41 TRP B O 1
ATOM 2201 N N . ALA B 1 42 ? 4.996 -11.891 -6.66 1 98.88 42 ALA B N 1
ATOM 2202 C CA . ALA B 1 42 ? 3.818 -12.578 -7.18 1 98.88 42 ALA B CA 1
ATOM 2203 C C . ALA B 1 42 ? 4.148 -14.023 -7.559 1 98.88 42 ALA B C 1
ATOM 2205 O O . ALA B 1 42 ? 5.324 -14.398 -7.625 1 98.88 42 ALA B O 1
ATOM 2206 N N . MET B 1 43 ? 3.158 -14.805 -7.703 1 98.75 43 MET B N 1
ATOM 2207 C CA . MET B 1 43 ? 3.318 -16.203 -8.078 1 98.75 43 MET B CA 1
ATOM 2208 C C . MET B 1 43 ? 2.318 -16.609 -9.156 1 98.75 43 MET B C 1
ATOM 2210 O O . MET B 1 43 ? 1.262 -15.984 -9.289 1 98.75 43 MET B O 1
ATOM 2214 N N . LEU B 1 44 ? 2.721 -17.547 -9.914 1 98.75 44 LEU B N 1
ATOM 2215 C CA . LEU B 1 44 ? 1.799 -18.172 -10.844 1 98.75 44 LEU B CA 1
ATOM 2216 C C . LEU B 1 44 ? 2.205 -19.625 -11.109 1 98.75 44 LEU B C 1
ATOM 2218 O O . LEU B 1 44 ? 3.293 -20.047 -10.711 1 98.75 44 LEU B O 1
ATOM 2222 N N . ASN B 1 45 ? 1.332 -20.391 -11.617 1 98.5 45 ASN B N 1
ATOM 2223 C CA . ASN B 1 45 ? 1.596 -21.703 -12.211 1 98.5 45 ASN B CA 1
ATOM 2224 C C . ASN B 1 45 ? 1.303 -21.703 -13.711 1 98.5 45 ASN B C 1
ATOM 2226 O O . ASN B 1 45 ? 0.217 -21.297 -14.133 1 98.5 45 ASN B O 1
ATOM 2230 N N . ASP B 1 46 ? 2.299 -22.141 -14.422 1 97.31 46 ASP B N 1
ATOM 2231 C CA . ASP B 1 46 ? 2.121 -22.047 -15.875 1 97.31 46 ASP B CA 1
ATOM 2232 C C . ASP B 1 46 ? 1.812 -23.422 -16.469 1 97.31 46 ASP B C 1
ATOM 2234 O O . ASP B 1 46 ? 1.975 -23.625 -17.672 1 97.31 46 ASP B O 1
ATOM 2238 N N . GLY B 1 47 ? 1.376 -24.359 -15.648 1 95 47 GLY B N 1
ATOM 2239 C CA . GLY B 1 47 ? 1.088 -25.703 -16.109 1 95 47 GLY B CA 1
ATOM 2240 C C . GLY B 1 47 ? 2.283 -26.641 -16 1 95 47 GLY B C 1
ATOM 2241 O O . GLY B 1 47 ? 2.121 -27.859 -15.898 1 95 47 GLY B O 1
ATOM 2242 N N . GLU B 1 48 ? 3.447 -26.078 -16.031 1 95.56 48 GLU B N 1
ATOM 2243 C CA . GLU B 1 48 ? 4.676 -26.859 -15.945 1 95.56 48 GLU B CA 1
ATOM 2244 C C . GLU B 1 48 ? 5.406 -26.609 -14.633 1 95.56 48 GLU B C 1
ATOM 2246 O O . GLU B 1 48 ? 5.891 -27.547 -13.992 1 95.56 48 GLU B O 1
ATOM 2251 N N . TYR B 1 49 ? 5.441 -25.359 -14.273 1 97.56 49 TYR B N 1
ATOM 2252 C CA . TYR B 1 49 ? 6.176 -25 -13.062 1 97.56 49 TYR B CA 1
ATOM 2253 C C . TYR B 1 49 ? 5.375 -24.016 -12.219 1 97.56 49 TYR B C 1
ATOM 2255 O O . TYR B 1 49 ? 4.586 -23.219 -12.75 1 97.56 49 TYR B O 1
ATOM 2263 N N . TYR B 1 50 ? 5.598 -24.156 -10.938 1 98.12 50 TYR B N 1
ATOM 2264 C CA . TYR B 1 50 ? 5.258 -23.094 -10.016 1 98.12 50 TYR B CA 1
ATOM 2265 C C . TYR B 1 50 ? 6.348 -22.016 -9.992 1 98.12 50 TYR B C 1
ATOM 2267 O O . TYR B 1 50 ? 7.527 -22.328 -9.812 1 98.12 50 TYR B O 1
ATOM 2275 N N . ARG B 1 51 ? 5.918 -20.812 -10.203 1 98.62 51 ARG B N 1
ATOM 2276 C CA . ARG B 1 51 ? 6.906 -19.75 -10.375 1 98.62 51 ARG B CA 1
ATOM 2277 C C . ARG B 1 51 ? 6.672 -18.609 -9.383 1 98.62 51 ARG B C 1
ATOM 2279 O O . ARG B 1 51 ? 5.531 -18.344 -9 1 98.62 51 ARG B O 1
ATOM 2286 N N . MET B 1 52 ? 7.789 -17.984 -9.039 1 98.69 52 MET B N 1
ATOM 2287 C CA . MET B 1 52 ? 7.805 -16.797 -8.18 1 98.69 52 MET B CA 1
ATOM 2288 C C . MET B 1 52 ? 8.562 -15.664 -8.852 1 98.69 52 MET B C 1
ATOM 2290 O O . MET B 1 52 ? 9.586 -15.883 -9.492 1 98.69 52 MET B O 1
ATOM 2294 N N . TYR B 1 53 ? 8.016 -14.516 -8.664 1 98.81 53 TYR B N 1
ATOM 2295 C CA . TYR B 1 53 ? 8.617 -13.305 -9.219 1 98.81 53 TYR B CA 1
ATOM 2296 C C . TYR B 1 53 ? 8.844 -12.266 -8.133 1 98.81 53 TYR B C 1
ATOM 2298 O O . TYR B 1 53 ? 8.016 -12.102 -7.234 1 98.81 53 TYR B O 1
ATOM 2306 N N . PHE B 1 54 ? 9.977 -11.586 -8.25 1 98.81 54 PHE B N 1
ATOM 2307 C CA . PHE B 1 54 ? 10.328 -10.477 -7.375 1 98.81 54 PHE B CA 1
ATOM 2308 C C . PHE B 1 54 ? 10.875 -9.305 -8.188 1 98.81 54 PHE B C 1
ATOM 2310 O O . PHE B 1 54 ? 11.617 -9.5 -9.148 1 98.81 54 PHE B O 1
ATOM 2317 N N . PHE B 1 55 ? 10.547 -8.078 -7.785 1 98.88 55 PHE B N 1
ATOM 2318 C CA . PHE B 1 55 ? 11.25 -6.949 -8.375 1 98.88 55 PHE B CA 1
ATOM 2319 C C . PHE B 1 55 ? 12.727 -6.98 -8 1 98.88 55 PHE B C 1
ATOM 2321 O O . PHE B 1 55 ? 13.094 -7.449 -6.922 1 98.88 55 PHE B O 1
ATOM 2328 N N . LYS B 1 56 ? 13.578 -6.43 -8.844 1 98.56 56 LYS B N 1
ATOM 2329 C CA . LYS B 1 56 ? 14.984 -6.152 -8.57 1 98.56 56 LYS B CA 1
ATOM 2330 C C . LYS B 1 56 ? 15.148 -4.844 -7.805 1 98.56 56 LYS B C 1
ATOM 2332 O O . LYS B 1 56 ? 14.992 -3.76 -8.375 1 98.56 56 LYS B O 1
ATOM 2337 N N . GLY B 1 57 ? 15.508 -4.992 -6.574 1 97.44 57 GLY B N 1
ATOM 2338 C CA . GLY B 1 57 ? 15.68 -3.791 -5.77 1 97.44 57 GLY B CA 1
ATOM 2339 C C . GLY B 1 57 ? 14.5 -2.846 -5.852 1 97.44 57 GLY B C 1
ATOM 2340 O O . GLY B 1 57 ? 13.352 -3.258 -5.672 1 97.44 57 GLY B O 1
ATOM 2341 N N . SER B 1 58 ? 14.836 -1.57 -6.07 1 97.5 58 SER B N 1
ATOM 2342 C CA . SER B 1 58 ? 13.789 -0.553 -6.109 1 97.5 58 SER B CA 1
ATOM 2343 C C . SER B 1 58 ? 13.469 -0.15 -7.547 1 97.5 58 SER B C 1
ATOM 2345 O O . SER B 1 58 ? 12.922 0.929 -7.785 1 97.5 58 SER B O 1
ATOM 2347 N N . THR B 1 59 ? 13.836 -1.059 -8.438 1 97.88 59 THR B N 1
ATOM 2348 C CA . THR B 1 59 ? 13.477 -0.793 -9.828 1 97.88 59 THR B CA 1
ATOM 2349 C C . THR B 1 59 ? 11.969 -0.934 -10.031 1 97.88 59 THR B C 1
ATOM 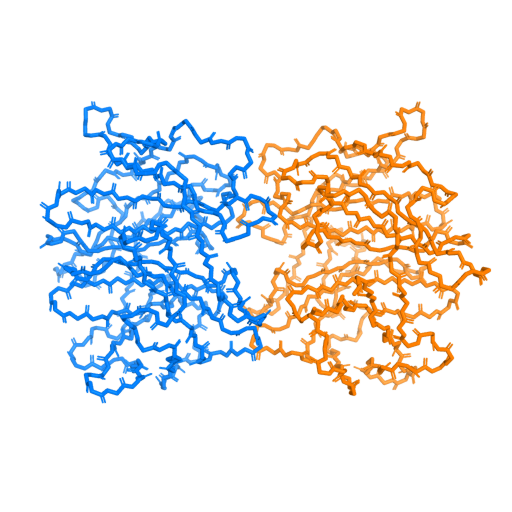2351 O O . THR B 1 59 ? 11.289 -1.601 -9.242 1 97.88 59 THR B O 1
ATOM 2354 N N . ALA B 1 60 ? 11.523 -0.276 -11.133 1 97.94 60 ALA B N 1
ATOM 2355 C CA . ALA B 1 60 ? 10.102 -0.338 -11.438 1 97.94 60 ALA B CA 1
ATOM 2356 C C . ALA B 1 60 ? 9.836 -1.257 -12.633 1 97.94 60 ALA B C 1
ATOM 2358 O O . ALA B 1 60 ? 8.688 -1.463 -13.016 1 97.94 60 ALA B O 1
ATOM 2359 N N . ASN B 1 61 ? 10.93 -1.884 -13.18 1 98.31 61 ASN B N 1
ATOM 2360 C CA . ASN B 1 61 ? 10.672 -2.516 -14.469 1 98.31 61 ASN B CA 1
ATOM 2361 C C . ASN B 1 61 ? 11.453 -3.818 -14.617 1 98.31 61 ASN B C 1
ATOM 2363 O O . ASN B 1 61 ? 11.516 -4.391 -15.711 1 98.31 61 ASN B O 1
ATOM 2367 N N . THR B 1 62 ? 12.125 -4.238 -13.602 1 98.75 62 THR B N 1
ATOM 2368 C CA . THR B 1 62 ? 12.938 -5.445 -13.703 1 98.75 62 THR B CA 1
ATOM 2369 C C . THR B 1 62 ? 12.508 -6.473 -12.664 1 98.75 62 THR B C 1
ATOM 2371 O O . THR B 1 62 ? 12.336 -6.145 -11.484 1 98.75 62 THR B O 1
ATOM 2374 N N . LEU B 1 63 ? 12.367 -7.719 -13.102 1 98.75 63 LEU B N 1
ATOM 2375 C CA . LEU B 1 63 ? 11.914 -8.797 -12.227 1 98.75 63 LEU B CA 1
ATOM 2376 C C . LEU B 1 63 ? 12.93 -9.93 -12.195 1 98.75 63 LEU B C 1
ATOM 2378 O O . LEU B 1 63 ? 13.547 -10.25 -13.211 1 98.75 63 LEU B O 1
ATOM 2382 N N . TYR B 1 64 ? 13.031 -10.508 -11.055 1 98.88 64 TYR B N 1
ATOM 2383 C CA . TYR B 1 64 ? 13.664 -11.812 -10.891 1 98.88 64 TYR B CA 1
ATOM 2384 C C . TYR B 1 64 ? 12.625 -12.93 -10.914 1 98.88 64 TYR B C 1
ATOM 2386 O O . TYR B 1 64 ? 11.492 -12.742 -10.461 1 98.88 64 TYR B O 1
ATOM 2394 N N . GLN B 1 65 ? 13.086 -14.086 -11.422 1 98.69 65 GLN B N 1
ATOM 2395 C CA . GLN B 1 65 ? 12.188 -15.234 -11.484 1 98.69 65 GLN B CA 1
ATOM 2396 C C . GLN B 1 65 ? 12.828 -16.469 -10.852 1 98.69 65 GLN B C 1
ATOM 2398 O O . GLN B 1 65 ? 14.008 -16.75 -11.07 1 98.69 65 GLN B O 1
ATOM 2403 N N . ALA B 1 66 ? 12.07 -17.125 -10.023 1 98.75 66 ALA B N 1
ATOM 2404 C CA . ALA B 1 66 ? 12.367 -18.438 -9.461 1 98.75 66 ALA B CA 1
ATOM 2405 C C . ALA B 1 66 ? 11.273 -19.438 -9.82 1 98.75 66 ALA B C 1
ATOM 2407 O O . ALA B 1 66 ? 10.156 -19.062 -10.156 1 98.75 66 ALA B O 1
ATOM 2408 N N . ALA B 1 67 ? 11.633 -20.719 -9.773 1 98.75 67 ALA B N 1
ATOM 2409 C CA . ALA B 1 67 ? 10.648 -21.781 -9.961 1 98.75 67 ALA B CA 1
ATOM 2410 C C . ALA B 1 67 ? 10.836 -22.891 -8.93 1 98.75 67 ALA B C 1
ATOM 2412 O O . ALA B 1 67 ? 11.938 -23.062 -8.391 1 98.75 67 ALA B O 1
ATOM 2413 N N . PHE B 1 68 ? 9.797 -23.562 -8.695 1 98.56 68 PHE B N 1
ATOM 2414 C CA . PHE B 1 68 ? 9.836 -24.641 -7.723 1 98.56 68 PHE B CA 1
ATOM 2415 C C . PHE B 1 68 ? 10.562 -25.859 -8.297 1 98.56 68 PHE B C 1
ATOM 2417 O O . PHE B 1 68 ? 10.211 -26.344 -9.375 1 98.56 68 PHE B O 1
ATOM 2424 N N . ASN B 1 69 ? 11.523 -26.281 -7.633 1 98.62 69 ASN B N 1
ATOM 2425 C CA . ASN B 1 69 ? 12.266 -27.5 -7.945 1 98.62 69 ASN B CA 1
ATOM 2426 C C . ASN B 1 69 ? 11.812 -28.672 -7.082 1 98.62 69 ASN B C 1
ATOM 2428 O O . ASN B 1 69 ? 12.156 -28.75 -5.898 1 98.62 69 ASN B O 1
ATOM 2432 N N . PRO B 1 70 ? 11.109 -29.609 -7.641 1 96.38 70 PRO B N 1
ATOM 2433 C CA . PRO B 1 70 ? 10.602 -30.734 -6.844 1 96.38 70 PRO B CA 1
ATOM 2434 C C . PRO B 1 70 ? 11.711 -31.594 -6.254 1 96.38 70 PRO B C 1
ATOM 2436 O O . PRO B 1 70 ? 11.523 -32.219 -5.211 1 96.38 70 PRO B O 1
ATOM 2439 N N . ALA B 1 71 ? 12.812 -31.625 -6.848 1 97.75 71 ALA B N 1
ATOM 2440 C CA . ALA B 1 71 ? 13.93 -32.438 -6.363 1 97.75 71 ALA B CA 1
ATOM 2441 C C . ALA B 1 71 ? 14.461 -31.906 -5.031 1 97.75 71 ALA B C 1
ATOM 2443 O O . ALA B 1 71 ? 14.867 -32.688 -4.168 1 97.75 71 ALA B O 1
ATOM 2444 N N . THR B 1 72 ? 14.438 -30.609 -4.863 1 97.69 72 THR B N 1
ATOM 2445 C CA . THR B 1 72 ? 14.977 -30.016 -3.645 1 97.69 72 THR B CA 1
ATOM 2446 C C . THR B 1 72 ? 13.852 -29.531 -2.732 1 97.69 72 THR B C 1
ATOM 2448 O O . THR B 1 72 ? 14.086 -29.219 -1.563 1 97.69 72 THR B O 1
ATOM 2451 N N . GLY B 1 73 ? 12.664 -29.406 -3.283 1 97.62 73 GLY B N 1
ATOM 2452 C CA . GLY B 1 73 ? 11.539 -28.906 -2.514 1 97.62 73 GLY B CA 1
ATOM 2453 C C . GLY B 1 73 ? 11.609 -27.406 -2.258 1 97.62 73 GLY B C 1
ATOM 2454 O O . GLY B 1 73 ? 11.078 -26.922 -1.26 1 97.62 73 GLY B O 1
ATOM 2455 N N . ALA B 1 74 ? 12.297 -26.688 -3.191 1 98.69 74 ALA B N 1
ATOM 2456 C CA . ALA B 1 74 ? 12.516 -25.25 -2.988 1 98.69 74 ALA B CA 1
ATOM 2457 C C . ALA B 1 74 ? 12.25 -24.469 -4.27 1 98.69 74 ALA B C 1
ATOM 2459 O O . ALA B 1 74 ? 12.375 -25 -5.371 1 98.69 74 ALA B O 1
ATOM 2460 N N . TYR B 1 75 ? 11.773 -23.25 -4.062 1 98.81 75 TYR B N 1
ATOM 2461 C CA . TYR B 1 75 ? 11.883 -22.312 -5.168 1 98.81 75 TYR B CA 1
ATOM 2462 C C . TYR B 1 75 ? 13.328 -21.859 -5.359 1 98.81 75 TYR B C 1
ATOM 2464 O O . TYR B 1 75 ? 13.969 -21.406 -4.414 1 98.81 75 TYR B O 1
ATOM 2472 N N . GLU B 1 76 ? 13.789 -21.969 -6.625 1 98.88 76 GLU B N 1
ATOM 2473 C CA . GLU B 1 76 ? 15.188 -21.656 -6.91 1 98.88 76 GLU B CA 1
ATOM 2474 C C . GLU B 1 76 ? 15.305 -20.609 -8.008 1 98.88 76 GLU B C 1
ATOM 2476 O O . GLU B 1 76 ? 14.711 -20.75 -9.078 1 98.88 76 GLU B O 1
ATOM 2481 N N . PHE B 1 77 ? 16.125 -19.641 -7.699 1 98.75 77 PHE B N 1
ATOM 2482 C CA . PHE B 1 77 ? 16.375 -18.609 -8.695 1 98.75 77 PHE B CA 1
ATOM 2483 C C . PHE B 1 77 ? 16.969 -19.203 -9.969 1 98.75 77 PHE B C 1
ATOM 2485 O O . PHE B 1 77 ? 17.953 -19.953 -9.906 1 98.75 77 PHE B O 1
ATOM 2492 N N . GLY B 1 78 ? 16.281 -18.875 -11.062 1 97.94 78 GLY B N 1
ATOM 2493 C CA . GLY B 1 78 ? 16.828 -19.25 -12.359 1 97.94 78 GLY B CA 1
ATOM 2494 C C . GLY B 1 78 ? 16.5 -20.672 -12.758 1 97.94 78 GLY B C 1
ATOM 2495 O O . GLY B 1 78 ? 16.75 -21.078 -13.898 1 97.94 78 GLY B O 1
ATOM 2496 N N . TYR B 1 79 ? 15.922 -21.438 -11.844 1 98.31 79 TYR B N 1
ATOM 2497 C CA . TYR B 1 79 ? 15.57 -22.812 -12.172 1 98.31 79 TYR B CA 1
ATOM 2498 C C . TYR B 1 79 ? 14.477 -22.844 -13.234 1 98.31 79 TYR B C 1
ATOM 2500 O O . TYR B 1 79 ? 13.352 -22.391 -13 1 98.31 79 TYR B O 1
ATOM 2508 N N . ASN B 1 80 ? 14.766 -23.328 -14.422 1 97.38 80 ASN B N 1
ATOM 2509 C CA . ASN B 1 80 ? 13.859 -23.422 -15.562 1 97.38 80 ASN B CA 1
ATOM 2510 C C . ASN B 1 80 ? 13.133 -22.109 -15.82 1 97.38 80 ASN B C 1
ATOM 2512 O O . ASN B 1 80 ? 11.922 -22.078 -16.016 1 97.38 80 ASN B O 1
ATOM 2516 N N . SER B 1 81 ? 13.883 -21.031 -15.734 1 95.75 81 SER B N 1
ATOM 2517 C CA . SER B 1 81 ? 13.305 -19.688 -15.781 1 95.75 81 SER B CA 1
ATOM 2518 C C . SER B 1 81 ? 14.234 -18.719 -16.484 1 95.75 81 SER B C 1
ATOM 2520 O O . SER B 1 81 ? 15.445 -18.953 -16.578 1 95.75 81 SER B O 1
ATOM 2522 N N . ILE B 1 82 ? 13.664 -17.703 -17.109 1 96.69 82 ILE B N 1
ATOM 2523 C CA . ILE B 1 82 ? 14.43 -16.516 -17.438 1 96.69 82 ILE B CA 1
ATOM 2524 C C . ILE B 1 82 ? 14.75 -15.742 -16.156 1 96.69 82 ILE B C 1
ATOM 2526 O O . ILE B 1 82 ? 13.844 -15.258 -15.469 1 96.69 82 ILE B O 1
ATOM 2530 N N . LYS B 1 83 ? 16 -15.625 -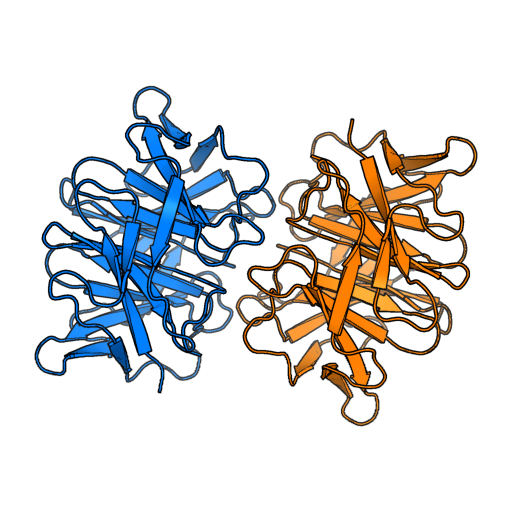15.891 1 97.75 83 LYS B N 1
ATOM 2531 C CA . LYS B 1 83 ? 16.438 -15.141 -14.586 1 97.75 83 LYS B CA 1
ATOM 2532 C C . LYS B 1 83 ? 15.961 -13.711 -14.344 1 97.75 83 LYS B C 1
ATOM 2534 O O . LYS B 1 83 ? 15.492 -13.383 -13.25 1 97.75 83 LYS B O 1
ATOM 2539 N N . GLU B 1 84 ? 16.156 -12.875 -15.336 1 97.88 84 GLU B N 1
ATOM 2540 C CA . GLU B 1 84 ? 15.781 -11.461 -15.25 1 97.88 84 GLU B CA 1
ATOM 2541 C C . GLU B 1 84 ? 14.852 -11.07 -16.391 1 97.88 84 GLU B C 1
ATOM 2543 O O . GLU B 1 84 ? 15.141 -11.336 -17.547 1 97.88 84 GLU B O 1
ATOM 2548 N N . LEU B 1 85 ? 13.734 -10.5 -16.016 1 98.38 85 LEU B N 1
ATOM 2549 C CA . LEU B 1 85 ? 12.711 -10.078 -16.953 1 98.38 85 LEU B CA 1
ATOM 2550 C C . LEU B 1 85 ? 12.5 -8.57 -16.891 1 98.38 85 LEU B C 1
ATOM 2552 O O . LEU B 1 85 ? 12.703 -7.953 -15.844 1 98.38 85 LEU B O 1
ATOM 2556 N N . GLN B 1 86 ? 12.062 -8.023 -18.062 1 98.69 86 GLN B N 1
ATOM 2557 C CA . GLN B 1 86 ? 11.82 -6.582 -18.125 1 98.69 86 GLN B CA 1
ATOM 2558 C C . GLN B 1 86 ? 10.352 -6.285 -18.406 1 98.69 86 GLN B C 1
ATOM 2560 O O . GLN B 1 86 ? 9.711 -6.988 -19.188 1 98.69 86 GLN B O 1
ATOM 2565 N N . ILE B 1 87 ? 9.875 -5.25 -17.781 1 98.75 87 ILE B N 1
ATOM 2566 C CA . ILE B 1 87 ? 8.578 -4.648 -18.078 1 98.75 87 ILE B CA 1
ATOM 2567 C C . ILE B 1 87 ? 8.773 -3.408 -18.953 1 98.75 87 ILE B C 1
ATOM 2569 O O . ILE B 1 87 ? 9.578 -2.533 -18.625 1 98.75 87 ILE B O 1
ATOM 2573 N N . THR B 1 88 ? 8.047 -3.35 -20.031 1 98.69 88 THR B N 1
ATOM 2574 C CA . THR B 1 88 ? 8.227 -2.217 -20.922 1 98.69 88 THR B CA 1
ATOM 2575 C C . THR B 1 88 ? 6.875 -1.6 -21.281 1 98.69 88 THR B C 1
ATOM 2577 O O . THR B 1 88 ? 5.844 -2.271 -21.234 1 98.69 88 THR B O 1
ATOM 2580 N N . GLY B 1 89 ? 6.867 -0.295 -21.609 1 98.38 89 GLY B N 1
ATOM 2581 C CA . GLY B 1 89 ? 5.688 0.391 -22.109 1 98.38 89 GLY B CA 1
ATOM 2582 C C . GLY B 1 89 ? 4.711 0.772 -21.016 1 98.38 89 GLY B C 1
ATOM 2583 O O . GLY B 1 89 ? 3.596 1.217 -21.312 1 98.38 89 GLY B O 1
ATOM 2584 N N . ALA B 1 90 ? 5.082 0.671 -19.766 1 98.38 90 ALA B N 1
ATOM 2585 C CA . ALA B 1 90 ? 4.184 0.997 -18.672 1 98.38 90 ALA B CA 1
ATOM 2586 C C . ALA B 1 90 ? 3.777 2.467 -18.703 1 98.38 90 ALA B C 1
ATOM 2588 O O . ALA B 1 90 ? 4.617 3.344 -18.922 1 98.38 90 ALA B O 1
ATOM 2589 N N . PRO B 1 91 ? 2.479 2.715 -18.531 1 98.25 91 PRO B N 1
ATOM 2590 C CA . PRO B 1 91 ? 2.078 4.113 -18.359 1 98.25 91 PRO B CA 1
ATOM 2591 C C . PRO B 1 91 ? 2.848 4.812 -17.234 1 98.25 91 PRO B C 1
ATOM 2593 O O . PRO B 1 91 ? 3.268 4.164 -16.281 1 98.25 91 PRO B O 1
ATOM 2596 N N . ALA B 1 92 ? 2.977 6.094 -17.328 1 96.31 92 ALA B N 1
ATOM 2597 C CA . ALA B 1 92 ? 3.766 6.883 -16.391 1 96.31 92 ALA B CA 1
ATOM 2598 C C . ALA B 1 92 ? 3.168 6.816 -14.984 1 96.31 92 ALA B C 1
ATOM 2600 O O . ALA B 1 92 ? 3.875 7.008 -13.992 1 96.31 92 ALA B O 1
ATOM 2601 N N . ASP B 1 93 ? 1.872 6.531 -14.953 1 97.62 93 ASP B N 1
ATOM 2602 C CA . ASP B 1 93 ? 1.198 6.512 -13.664 1 97.62 93 ASP B CA 1
ATOM 2603 C C . ASP B 1 93 ? 0.993 5.078 -13.172 1 97.62 93 ASP B C 1
ATOM 2605 O O . ASP B 1 93 ? 0.162 4.832 -12.297 1 97.62 93 ASP B O 1
ATOM 2609 N N . ALA B 1 94 ? 1.753 4.137 -13.742 1 98.38 94 ALA B N 1
ATOM 2610 C CA . ALA B 1 94 ? 1.735 2.775 -13.211 1 98.38 94 ALA B CA 1
ATOM 2611 C C . ALA B 1 94 ? 2.42 2.705 -11.852 1 98.38 94 ALA B C 1
ATOM 2613 O O . ALA B 1 94 ? 3.525 3.223 -11.68 1 98.38 94 ALA B O 1
ATOM 2614 N N . ASP B 1 95 ? 1.723 2.123 -10.953 1 97.75 95 ASP B N 1
ATOM 2615 C CA . ASP B 1 95 ? 2.232 1.949 -9.594 1 97.75 95 ASP B CA 1
ATOM 2616 C C . ASP B 1 95 ? 3 0.636 -9.461 1 97.75 95 ASP B C 1
ATOM 2618 O O . ASP B 1 95 ? 2.398 -0.439 -9.414 1 97.75 95 ASP B O 1
ATOM 2622 N N . ALA B 1 96 ? 4.32 0.726 -9.297 1 97.38 96 ALA B N 1
ATOM 2623 C CA . ALA B 1 96 ? 5.16 -0.468 -9.242 1 97.38 96 ALA B CA 1
ATOM 2624 C C . ALA B 1 96 ? 5.375 -0.92 -7.797 1 97.38 96 ALA B C 1
ATOM 2626 O O . ALA B 1 96 ? 6.297 -1.689 -7.512 1 97.38 96 ALA B O 1
ATOM 2627 N N . SER B 1 97 ? 4.547 -0.421 -6.879 1 96.5 97 SER B N 1
ATOM 2628 C CA . SER B 1 97 ? 4.711 -0.808 -5.48 1 96.5 97 SER B CA 1
ATOM 2629 C C . SER B 1 97 ? 4.23 -2.234 -5.242 1 96.5 97 SER B C 1
ATOM 2631 O O . SER B 1 97 ? 4.551 -2.84 -4.219 1 96.5 97 SER B O 1
ATOM 2633 N N . SER B 1 98 ? 3.453 -2.711 -6.117 1 95.62 98 SER B N 1
ATOM 2634 C CA . SER B 1 98 ? 2.99 -4.094 -6.051 1 95.62 98 SER B CA 1
ATOM 2635 C C . SER B 1 98 ? 2.586 -4.605 -7.43 1 95.62 98 SER B C 1
ATOM 2637 O O . SER B 1 98 ? 2.428 -3.82 -8.367 1 95.62 98 SER B O 1
ATOM 2639 N N . LEU B 1 99 ? 2.492 -5.941 -7.539 1 98.38 99 LEU B N 1
ATOM 2640 C CA . LEU B 1 99 ? 2.133 -6.562 -8.805 1 98.38 99 LEU B CA 1
ATOM 2641 C C . LEU B 1 99 ? 1.351 -7.852 -8.578 1 98.38 99 LEU B C 1
ATOM 2643 O O . LEU B 1 99 ? 1.36 -8.398 -7.477 1 98.38 99 LEU B O 1
ATOM 2647 N N . ALA B 1 100 ? 0.671 -8.297 -9.562 1 98.88 100 ALA B N 1
ATOM 2648 C CA . ALA B 1 100 ? 0.089 -9.633 -9.648 1 98.88 100 ALA B CA 1
ATOM 2649 C C . ALA B 1 100 ? 0.382 -10.273 -11 1 98.88 100 ALA B C 1
ATOM 2651 O O . ALA B 1 100 ? 0.601 -9.57 -11.992 1 98.88 100 ALA B O 1
ATOM 2652 N N . MET B 1 101 ? 0.449 -11.523 -10.992 1 98.69 101 MET B N 1
ATOM 2653 C CA . MET B 1 101 ? 0.74 -12.266 -12.219 1 98.69 101 MET B CA 1
ATOM 2654 C C . MET B 1 101 ? -0.129 -13.516 -12.312 1 98.69 101 MET B C 1
ATOM 2656 O O . MET B 1 101 ? -0.522 -14.086 -11.297 1 98.69 101 MET B O 1
ATOM 2660 N N . LEU B 1 102 ? -0.414 -13.828 -13.508 1 98.69 102 LEU B N 1
ATOM 2661 C CA . LEU B 1 102 ? -1.134 -15.07 -13.75 1 98.69 102 LEU B CA 1
ATOM 2662 C C . LEU B 1 102 ? -0.776 -15.648 -15.117 1 98.69 102 LEU B C 1
ATOM 2664 O O . LEU B 1 102 ? -0.126 -14.977 -15.922 1 98.69 102 LEU B O 1
ATOM 2668 N N . TYR B 1 103 ? -1.083 -16.906 -15.281 1 98.25 103 TYR B N 1
ATOM 2669 C CA . TYR B 1 103 ? -0.927 -17.609 -16.547 1 98.25 103 TYR B CA 1
ATOM 2670 C C . TYR B 1 103 ? -2.262 -18.156 -17.047 1 98.25 103 TYR B C 1
ATOM 2672 O O . TYR B 1 103 ? -2.975 -18.828 -16.297 1 98.25 103 TYR B O 1
ATOM 2680 N N . ASP B 1 104 ? -2.545 -17.766 -18.219 1 96.44 104 ASP B N 1
ATOM 2681 C CA . ASP B 1 104 ? -3.715 -18.312 -18.906 1 96.44 104 ASP B CA 1
ATOM 2682 C C . ASP B 1 104 ? -3.324 -19.469 -19.828 1 96.44 104 ASP B C 1
ATOM 2684 O O . ASP B 1 104 ? -2.805 -19.25 -20.922 1 96.44 104 ASP B O 1
ATOM 2688 N N . GLY B 1 105 ? -3.635 -20.656 -19.359 1 93.69 105 GLY B N 1
ATOM 2689 C CA . GLY B 1 105 ? -3.279 -21.844 -20.109 1 93.69 105 GLY B CA 1
ATOM 2690 C C . GLY B 1 105 ? -4.039 -21.984 -21.422 1 93.69 105 GLY B C 1
ATOM 2691 O O . GLY B 1 105 ? -3.58 -22.656 -22.344 1 93.69 105 GLY B O 1
ATOM 2692 N N . SER B 1 106 ? -5.176 -21.375 -21.531 1 91.56 106 SER B N 1
ATOM 2693 C CA . SER B 1 106 ? -5.984 -21.484 -22.75 1 91.56 106 SER B CA 1
ATOM 2694 C C . SER B 1 106 ? -5.355 -20.703 -23.891 1 91.56 106 SER B C 1
ATOM 2696 O O . SER B 1 106 ? -5.473 -21.094 -25.062 1 91.56 106 SER B O 1
ATOM 2698 N N . THR B 1 107 ? -4.648 -19.625 -23.547 1 91.12 107 THR B N 1
ATOM 2699 C CA . THR B 1 107 ? -4.016 -18.812 -24.578 1 91.12 107 THR B CA 1
ATOM 2700 C C . THR B 1 107 ? -2.496 -18.891 -24.469 1 91.12 107 THR B C 1
ATOM 2702 O O . THR B 1 107 ? -1.781 -18.297 -25.297 1 91.12 107 THR B O 1
ATOM 2705 N N . LYS B 1 108 ? -2.086 -19.625 -23.469 1 93.5 108 LYS B N 1
ATOM 2706 C CA . LYS B 1 108 ? -0.661 -19.75 -23.188 1 93.5 108 LYS B CA 1
ATOM 2707 C C . LYS B 1 108 ? -0.014 -18.375 -23 1 93.5 108 LYS B C 1
ATOM 2709 O O . LYS B 1 108 ? 1.035 -18.094 -23.578 1 93.5 108 LYS B O 1
ATOM 2714 N N . THR B 1 109 ? -0.64 -17.578 -22.25 1 95.44 109 THR B N 1
ATOM 2715 C CA . THR B 1 109 ? -0.19 -16.203 -22.047 1 95.44 109 THR B CA 1
ATOM 2716 C C . THR B 1 109 ? 0.147 -15.938 -20.594 1 95.44 109 THR B C 1
ATOM 2718 O O . THR B 1 109 ? -0.643 -16.25 -19.703 1 95.44 109 THR B O 1
ATOM 2721 N N . TYR B 1 110 ? 1.402 -15.453 -20.438 1 98.06 110 TYR B N 1
ATOM 2722 C CA . TYR B 1 110 ? 1.781 -14.891 -19.141 1 98.06 110 TYR B CA 1
ATOM 2723 C C . TYR B 1 110 ? 1.338 -13.438 -19.031 1 98.06 110 TYR B C 1
ATOM 2725 O O . TYR B 1 110 ? 1.566 -12.641 -19.938 1 98.06 110 TYR B O 1
ATOM 2733 N N . ARG B 1 111 ? 0.697 -13.109 -17.922 1 98.31 111 ARG B N 1
ATOM 2734 C CA . ARG B 1 111 ? 0.215 -11.75 -17.719 1 98.31 111 ARG B CA 1
ATOM 2735 C C . ARG B 1 111 ? 0.733 -11.172 -16.406 1 98.31 111 ARG B C 1
ATOM 2737 O O . ARG B 1 111 ? 0.827 -11.883 -15.406 1 98.31 111 ARG B O 1
ATOM 2744 N N . LEU B 1 112 ? 1.029 -9.938 -16.453 1 98.81 112 LEU B N 1
ATOM 2745 C CA . LEU B 1 112 ? 1.434 -9.117 -15.32 1 98.81 112 LEU B CA 1
ATOM 2746 C C . LEU B 1 112 ? 0.514 -7.906 -15.172 1 98.81 112 LEU B C 1
ATOM 2748 O O . LEU B 1 112 ? 0.119 -7.293 -16.172 1 98.81 112 LEU B O 1
ATOM 2752 N N . TYR B 1 113 ? 0.163 -7.645 -13.969 1 98.88 113 TYR B N 1
ATOM 2753 C CA . TYR B 1 113 ? -0.714 -6.516 -13.68 1 98.88 113 TYR B CA 1
ATOM 2754 C C . TYR B 1 113 ? -0.051 -5.539 -12.719 1 98.88 113 TYR B C 1
ATOM 2756 O O . TYR B 1 113 ? 0.527 -5.949 -11.711 1 98.88 113 TYR B O 1
ATOM 2764 N N . LEU B 1 114 ? -0.09 -4.281 -13.062 1 98.75 114 LEU B N 1
ATOM 2765 C CA . LEU B 1 114 ? 0.146 -3.164 -12.156 1 98.75 114 LEU B CA 1
ATOM 2766 C C . LEU B 1 114 ? -1.119 -2.33 -11.977 1 98.75 114 LEU B C 1
ATOM 2768 O O . LEU B 1 114 ? -2.002 -2.346 -12.836 1 98.75 114 LEU B O 1
ATOM 2772 N N . ARG B 1 115 ? -1.204 -1.656 -10.922 1 98.56 115 ARG B N 1
ATOM 2773 C CA . ARG B 1 115 ? -2.32 -0.742 -10.703 1 98.56 115 ARG B CA 1
ATOM 2774 C C . ARG B 1 115 ? -1.923 0.695 -11.023 1 98.56 115 ARG B C 1
ATOM 2776 O O . ARG B 1 115 ? -0.747 0.981 -11.258 1 98.56 115 ARG B O 1
ATOM 2783 N N . ARG B 1 116 ? -2.926 1.516 -11.141 1 98.38 116 ARG B N 1
ATOM 2784 C CA . ARG B 1 116 ? -2.68 2.936 -11.367 1 98.38 116 ARG B CA 1
ATOM 2785 C C . ARG B 1 116 ? -2.391 3.656 -10.055 1 98.38 116 ARG B C 1
ATOM 2787 O O . ARG B 1 116 ? -3.051 3.406 -9.039 1 98.38 116 ARG B O 1
ATOM 2794 N N . LEU B 1 117 ? -1.462 4.566 -10.07 1 97.38 117 LEU B N 1
ATOM 2795 C CA . LEU B 1 117 ? -1.122 5.387 -8.914 1 97.38 117 LEU B CA 1
ATOM 2796 C C . LEU B 1 117 ? -2.34 6.156 -8.414 1 97.38 117 LEU B C 1
ATOM 2798 O O . LEU B 1 117 ? -2.926 6.949 -9.156 1 97.38 117 LEU B O 1
ATOM 2802 N N . GLY B 1 118 ? -2.717 5.832 -7.195 1 95.44 118 GLY B N 1
ATOM 2803 C CA . GLY B 1 118 ? -3.812 6.555 -6.566 1 95.44 118 GLY B CA 1
ATOM 2804 C C . GLY B 1 118 ? -5.18 6.047 -6.988 1 95.44 118 GLY B C 1
ATOM 2805 O O . GLY B 1 118 ? -6.203 6.566 -6.543 1 95.44 118 GLY B O 1
ATOM 2806 N N . ALA B 1 119 ? -5.215 5.152 -7.84 1 97.31 119 ALA B N 1
ATOM 2807 C CA . ALA B 1 119 ? -6.453 4.512 -8.281 1 97.31 119 ALA B CA 1
ATOM 2808 C C . ALA B 1 119 ? -6.289 2.998 -8.359 1 97.31 119 ALA B C 1
ATOM 2810 O O . ALA B 1 119 ? -6.219 2.43 -9.453 1 97.31 119 ALA B O 1
ATOM 2811 N N . PRO B 1 120 ? -6.348 2.373 -7.18 1 96.88 120 PRO B N 1
ATOM 2812 C CA . PRO B 1 120 ? -5.988 0.954 -7.121 1 96.88 120 PRO B CA 1
ATOM 2813 C C . PRO B 1 120 ? -6.988 0.06 -7.852 1 96.88 120 PRO B C 1
ATOM 2815 O O . PRO B 1 120 ? -6.719 -1.122 -8.07 1 96.88 120 PRO B O 1
ATOM 2818 N N . THR B 1 121 ? -8.164 0.582 -8.328 1 98.38 121 THR B N 1
ATOM 2819 C CA . THR B 1 121 ? -9.172 -0.208 -9.023 1 98.38 121 THR B CA 1
ATOM 2820 C C . THR B 1 121 ? -8.961 -0.148 -10.531 1 98.38 121 THR B C 1
ATOM 2822 O O . THR B 1 121 ? -9.75 -0.708 -11.297 1 98.38 121 THR B O 1
ATOM 2825 N N . VAL B 1 122 ? -7.957 0.549 -10.938 1 98.75 122 VAL B N 1
ATOM 2826 C CA . VAL B 1 122 ? -7.543 0.561 -12.336 1 98.75 122 VAL B CA 1
ATOM 2827 C C . VAL B 1 122 ? -6.316 -0.328 -12.516 1 98.75 122 VAL B C 1
ATOM 2829 O O . VAL B 1 122 ? -5.277 -0.101 -11.891 1 98.75 122 VAL B O 1
ATOM 2832 N N . LEU B 1 123 ? -6.438 -1.3 -13.375 1 98.81 123 LEU B N 1
ATOM 2833 C CA . LEU B 1 123 ? -5.383 -2.281 -13.617 1 98.81 123 LEU B CA 1
ATOM 2834 C C . LEU B 1 123 ? -4.762 -2.09 -14.992 1 98.81 123 LEU B C 1
ATOM 2836 O O . LEU B 1 123 ? -5.473 -1.996 -15.992 1 98.81 123 LEU B O 1
ATOM 2840 N N . TYR B 1 124 ? -3.502 -2.027 -15.008 1 98.88 124 TYR B N 1
ATOM 2841 C CA . TYR B 1 124 ? -2.738 -2.102 -16.25 1 98.88 124 TYR B CA 1
ATOM 2842 C C . TYR B 1 124 ? -2.25 -3.523 -16.5 1 98.88 124 TYR B C 1
ATOM 2844 O O . TYR B 1 124 ? -1.65 -4.148 -15.625 1 98.88 124 TYR B O 1
ATOM 2852 N N . GLN B 1 125 ? -2.498 -3.951 -17.703 1 98.69 125 GLN B N 1
ATOM 2853 C CA . GLN B 1 125 ? -2.17 -5.332 -18.047 1 98.69 125 GLN B CA 1
ATOM 2854 C C . GLN B 1 125 ? -1.019 -5.391 -19.047 1 98.69 125 GLN B C 1
ATOM 2856 O O . GLN B 1 125 ? -0.999 -4.637 -20.016 1 98.69 125 GLN B O 1
ATOM 2861 N N . PHE B 1 126 ? -0.091 -6.273 -18.703 1 98.69 126 PHE B N 1
ATOM 2862 C CA . PHE B 1 126 ? 1.059 -6.574 -19.547 1 98.69 126 PHE B CA 1
ATOM 2863 C C . PHE B 1 126 ? 1.043 -8.039 -19.984 1 98.69 126 PHE B C 1
ATOM 2865 O O . PHE B 1 126 ? 0.71 -8.922 -19.188 1 98.69 126 PHE B O 1
ATOM 2872 N N . GLY B 1 127 ? 1.399 -8.273 -21.219 1 98.44 127 GLY B N 1
ATOM 2873 C CA . GLY B 1 127 ? 1.609 -9.633 -21.703 1 98.44 127 GLY B CA 1
ATOM 2874 C C . GLY B 1 127 ? 3.066 -9.953 -21.969 1 98.44 127 GLY B C 1
ATOM 2875 O O . GLY B 1 127 ? 3.84 -9.07 -22.344 1 98.44 127 GLY B O 1
ATOM 2876 N N . PHE B 1 128 ? 3.418 -11.227 -21.75 1 98.5 128 PHE B N 1
ATOM 2877 C CA . PHE B 1 128 ? 4.781 -11.641 -22.062 1 98.5 128 PHE B CA 1
ATOM 2878 C C . PHE B 1 128 ? 4.945 -11.875 -23.547 1 98.5 128 PHE B C 1
ATOM 2880 O O . PHE B 1 128 ? 4.23 -12.688 -24.141 1 98.5 128 PHE B O 1
ATOM 2887 N N . ASN B 1 129 ? 5.805 -11.148 -24.094 1 98 129 ASN B N 1
ATOM 2888 C CA . ASN B 1 129 ? 6.188 -11.32 -25.484 1 98 129 ASN B CA 1
ATOM 2889 C C . ASN B 1 129 ? 7.41 -12.219 -25.641 1 98 129 ASN B C 1
ATOM 2891 O O . ASN B 1 129 ? 8.531 -11.797 -25.328 1 98 129 ASN B O 1
ATOM 2895 N N . ARG B 1 130 ? 7.289 -13.383 -26.125 1 94.88 130 ARG B N 1
ATOM 2896 C CA . ARG B 1 130 ? 8.352 -14.375 -26.219 1 94.88 130 ARG B CA 1
ATOM 2897 C C . ARG B 1 130 ? 9.438 -13.922 -27.188 1 94.88 130 ARG B C 1
ATOM 2899 O O . ARG B 1 130 ? 10.602 -14.297 -27.031 1 94.88 130 ARG B O 1
ATOM 2906 N N . GLU B 1 131 ? 9.102 -13.172 -28.156 1 95.81 131 GLU B N 1
ATOM 2907 C CA . GLU B 1 131 ? 10.062 -12.695 -29.156 1 95.81 131 GLU B CA 1
ATOM 2908 C C . GLU B 1 131 ? 11.07 -11.734 -28.531 1 95.81 131 GLU B C 1
ATOM 2910 O O . GLU B 1 131 ? 12.258 -11.766 -28.859 1 95.81 131 GLU B O 1
ATOM 2915 N N . THR B 1 132 ? 10.602 -10.914 -27.672 1 95.62 132 THR B N 1
ATOM 2916 C CA . THR B 1 132 ? 11.469 -9.914 -27.062 1 95.62 132 THR B CA 1
ATOM 2917 C C . THR B 1 132 ? 11.875 -10.344 -25.656 1 95.62 132 THR B C 1
ATOM 2919 O O . THR B 1 132 ? 12.789 -9.758 -25.062 1 95.62 132 THR B O 1
ATOM 2922 N N . SER B 1 133 ? 11.172 -11.359 -25.109 1 95.5 133 SER B N 1
ATOM 2923 C CA . SER B 1 133 ? 11.359 -11.844 -23.75 1 95.5 133 SER B CA 1
ATOM 2924 C C . SER B 1 133 ? 11.062 -10.75 -22.719 1 95.5 133 SER B C 1
ATOM 2926 O O . SER B 1 133 ? 11.82 -10.57 -21.766 1 95.5 133 SER B O 1
ATOM 2928 N N . ARG B 1 134 ? 10.008 -9.961 -23.016 1 98.06 134 ARG B N 1
ATOM 2929 C CA . ARG B 1 134 ? 9.609 -8.859 -22.141 1 98.06 134 ARG B CA 1
ATOM 2930 C C . ARG B 1 134 ? 8.109 -8.898 -21.859 1 98.06 134 ARG B C 1
ATOM 2932 O O . ARG B 1 134 ? 7.332 -9.383 -22.688 1 98.06 134 ARG B O 1
ATOM 2939 N N . TYR B 1 135 ? 7.805 -8.445 -20.688 1 98.69 135 TYR B N 1
ATOM 2940 C CA . TYR B 1 135 ? 6.414 -8.07 -20.453 1 98.69 135 TYR B CA 1
ATOM 2941 C C . TYR B 1 135 ? 6.121 -6.688 -21.031 1 98.69 135 TYR B C 1
ATOM 2943 O O . TYR B 1 135 ? 6.754 -5.703 -20.656 1 98.69 135 TYR B O 1
ATOM 2951 N N . GLU B 1 136 ? 5.117 -6.629 -21.922 1 98.75 136 GLU B N 1
ATOM 2952 C CA . GLU B 1 136 ? 4.82 -5.395 -22.641 1 98.75 136 GLU B CA 1
ATOM 2953 C C . GLU B 1 136 ? 3.385 -4.941 -22.391 1 98.75 136 GLU B C 1
ATOM 2955 O O . GLU B 1 136 ? 2.453 -5.742 -22.484 1 98.75 136 GLU B O 1
ATOM 2960 N N . TYR B 1 137 ? 3.273 -3.672 -22.109 1 98.69 137 TYR B N 1
ATOM 2961 C CA . TYR B 1 137 ? 1.949 -3.109 -21.875 1 98.69 137 TYR B CA 1
ATOM 2962 C C . TYR B 1 137 ? 1.037 -3.322 -23.078 1 98.69 137 TYR B C 1
ATOM 2964 O O . TYR B 1 137 ? 1.397 -2.98 -24.203 1 98.69 137 TYR B O 1
ATOM 2972 N N . GLY B 1 138 ? -0.051 -3.963 -22.828 1 97.69 138 GLY B N 1
ATOM 2973 C CA . GLY B 1 138 ? -1.08 -4.109 -23.844 1 97.69 138 GLY B CA 1
ATOM 2974 C C . GLY B 1 138 ? -0.803 -5.238 -24.828 1 97.69 138 GLY B C 1
ATOM 2975 O O . GLY B 1 138 ? -1.625 -5.535 -25.688 1 97.69 138 GLY B O 1
ATOM 2976 N N . TYR B 1 139 ? 0.253 -5.922 -24.641 1 97.31 139 TYR B N 1
ATOM 2977 C CA . TYR B 1 139 ? 0.582 -6.988 -25.578 1 97.31 139 TYR B CA 1
ATOM 2978 C C .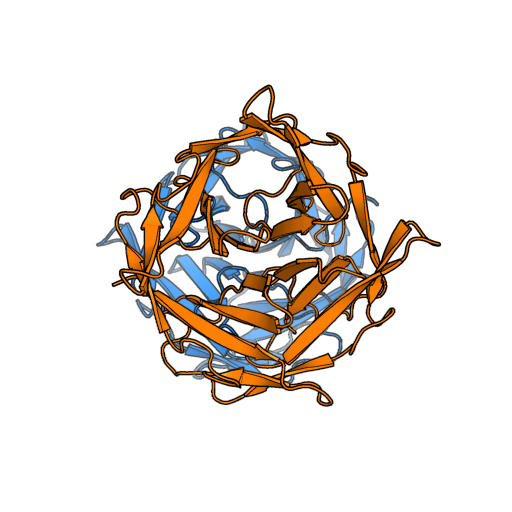 TYR B 1 139 ? -0.367 -8.172 -25.406 1 97.31 139 TYR B C 1
ATOM 2980 O O . TYR B 1 139 ? -0.407 -8.797 -24.344 1 97.31 139 TYR B O 1
ATOM 2988 N N . ASN B 1 140 ? -1.18 -8.492 -26.375 1 94 140 ASN B N 1
ATOM 2989 C CA . ASN B 1 140 ? -2.162 -9.57 -26.375 1 94 140 ASN B CA 1
ATOM 2990 C C . ASN B 1 140 ? -3.074 -9.5 -25.156 1 94 140 ASN B C 1
ATOM 2992 O O . ASN B 1 140 ? -3.346 -10.523 -24.531 1 94 140 ASN B O 1
ATOM 2996 N N . SER B 1 141 ? -3.436 -8.312 -24.781 1 92.06 141 SER B N 1
ATOM 2997 C CA . SER B 1 141 ? -4.176 -8.07 -23.547 1 92.06 141 SER B CA 1
ATOM 2998 C C . SER B 1 141 ? -5.094 -6.859 -23.688 1 92.06 141 SER B C 1
ATOM 3000 O O . SER B 1 141 ? -4.945 -6.066 -24.609 1 92.06 141 SER B O 1
ATOM 3002 N N . ILE B 1 142 ? -6.145 -6.844 -22.906 1 95.62 142 ILE B N 1
ATOM 3003 C CA . ILE B 1 142 ? -6.809 -5.57 -22.656 1 95.62 142 ILE B CA 1
ATOM 3004 C C . ILE B 1 142 ? -5.91 -4.676 -21.812 1 95.62 142 ILE B C 1
ATOM 3006 O O . ILE B 1 142 ? -5.625 -4.992 -20.656 1 95.62 142 ILE B O 1
ATOM 3010 N N . PRO B 1 143 ? -5.445 -3.605 -22.406 1 97.94 143 PRO B N 1
ATOM 3011 C CA . PRO B 1 143 ? -4.363 -2.867 -21.75 1 97.94 143 PRO B CA 1
ATOM 3012 C C . PRO B 1 143 ? -4.758 -2.33 -20.375 1 97.94 143 PRO B C 1
ATOM 3014 O O . PRO B 1 143 ? -3.939 -2.318 -19.453 1 97.94 143 PRO B O 1
ATOM 3017 N N . THR B 1 144 ? -6.012 -1.774 -20.25 1 98.44 144 THR B N 1
ATOM 3018 C CA . THR B 1 144 ? -6.484 -1.18 -19 1 98.44 144 THR B CA 1
ATOM 3019 C C . THR B 1 144 ? -7.84 -1.764 -18.609 1 98.44 144 THR B C 1
ATOM 3021 O O . THR B 1 144 ? -8.758 -1.839 -19.422 1 98.44 144 THR B O 1
ATOM 3024 N N . LEU B 1 145 ? -7.902 -2.242 -17.375 1 98.62 145 LEU B N 1
ATOM 3025 C CA . LEU B 1 145 ? -9.109 -2.852 -16.828 1 98.62 145 LEU B CA 1
ATOM 3026 C C . LEU B 1 145 ? -9.539 -2.15 -15.547 1 98.62 145 LEU B C 1
ATOM 3028 O O . LEU B 1 145 ? -8.719 -1.511 -14.883 1 98.62 145 LEU B O 1
ATOM 3032 N N . ASN B 1 146 ? -10.82 -2.287 -15.234 1 98.75 146 ASN B N 1
ATOM 3033 C CA . ASN B 1 146 ? -11.352 -1.689 -14.016 1 98.75 146 ASN B CA 1
ATOM 3034 C C . ASN B 1 146 ? -11.906 -2.75 -13.07 1 98.75 146 ASN B C 1
ATOM 3036 O O . ASN B 1 146 ? -12.422 -3.777 -13.508 1 98.75 146 ASN B O 1
ATOM 3040 N N . VAL B 1 147 ? -11.758 -2.545 -11.812 1 98.88 147 VAL B N 1
ATOM 3041 C CA . VAL B 1 147 ? -12.406 -3.305 -10.75 1 98.88 147 VAL B CA 1
ATOM 3042 C C . VAL B 1 147 ? -13.562 -2.498 -10.172 1 98.88 147 VAL B C 1
ATOM 3044 O O . VAL B 1 147 ? -13.406 -1.325 -9.828 1 98.88 147 VAL B O 1
ATOM 3047 N N . VAL B 1 148 ? -14.68 -3.117 -10.047 1 98.81 148 VAL B N 1
ATOM 3048 C CA . VAL B 1 148 ? -15.852 -2.365 -9.609 1 98.81 148 VAL B CA 1
ATOM 3049 C C . VAL B 1 148 ? -16.547 -3.1 -8.469 1 98.81 148 VAL B C 1
ATOM 3051 O O . VAL B 1 148 ? -16.281 -4.281 -8.227 1 98.81 148 VAL B O 1
ATOM 3054 N N . LYS B 1 149 ? -17.344 -2.385 -7.688 1 98.38 149 LYS B N 1
ATOM 3055 C CA . LYS B 1 149 ? -18.234 -2.873 -6.637 1 98.38 149 LYS B CA 1
ATOM 3056 C C . LYS B 1 149 ? -17.438 -3.357 -5.426 1 98.38 149 LYS B C 1
ATOM 3058 O O . LYS B 1 149 ? -17.969 -4.082 -4.582 1 98.38 149 LYS B O 1
ATOM 3063 N N . ALA B 1 150 ? -16.203 -2.988 -5.371 1 98.38 150 ALA B N 1
ATOM 3064 C CA . ALA B 1 150 ? -15.383 -3.391 -4.227 1 98.38 150 ALA B CA 1
ATOM 3065 C C . ALA B 1 150 ? -15.938 -2.812 -2.928 1 98.38 150 ALA B C 1
ATOM 3067 O O . ALA B 1 150 ? -16.328 -1.645 -2.879 1 98.38 150 ALA B O 1
ATOM 3068 N N . PRO B 1 151 ? -15.977 -3.656 -1.871 1 97.38 151 PRO B N 1
ATOM 3069 C CA . PRO B 1 151 ? -16.297 -3.078 -0.564 1 97.38 151 PRO B CA 1
ATOM 3070 C C . PRO B 1 151 ? -15.383 -1.907 -0.198 1 97.38 151 PRO B C 1
ATOM 3072 O O . PRO B 1 151 ? -14.219 -1.881 -0.589 1 97.38 151 PRO B O 1
ATOM 3075 N N . GLY B 1 152 ? -15.898 -0.973 0.573 1 94.69 152 GLY B N 1
ATOM 3076 C CA . GLY B 1 152 ? -15.172 0.234 0.935 1 94.69 152 GLY B CA 1
ATOM 3077 C C . GLY B 1 152 ? -13.969 -0.036 1.816 1 94.69 152 GLY B C 1
ATOM 3078 O O . GLY B 1 152 ? -13.062 0.792 1.905 1 94.69 152 GLY B O 1
ATOM 3079 N N . ASP B 1 153 ? -13.969 -1.192 2.479 1 96 153 ASP B N 1
ATOM 3080 C CA . ASP B 1 153 ? -12.875 -1.54 3.389 1 96 153 ASP B CA 1
ATOM 3081 C C . ASP B 1 153 ? -11.922 -2.537 2.742 1 96 153 ASP B C 1
ATOM 3083 O O . ASP B 1 153 ? -11.281 -3.328 3.438 1 96 153 ASP B O 1
ATOM 3087 N N . THR B 1 154 ? -11.867 -2.482 1.382 1 97.75 154 THR B N 1
ATOM 3088 C CA . THR B 1 154 ? -10.914 -3.33 0.672 1 97.75 154 THR B CA 1
ATOM 3089 C C . THR B 1 154 ? -9.492 -2.812 0.855 1 97.75 154 THR B C 1
ATOM 3091 O O . THR B 1 154 ? -9.227 -1.619 0.689 1 97.75 154 THR B O 1
ATOM 3094 N N . ASP B 1 155 ? -8.609 -3.725 1.248 1 97.62 155 ASP B N 1
ATOM 3095 C CA . ASP B 1 155 ? -7.188 -3.426 1.358 1 97.62 155 ASP B CA 1
ATOM 3096 C C . ASP B 1 155 ? -6.465 -3.693 0.04 1 97.62 155 ASP B C 1
ATOM 3098 O O . ASP B 1 155 ? -6.012 -4.812 -0.209 1 97.62 155 ASP B O 1
ATOM 3102 N N . TRP B 1 156 ? -6.258 -2.682 -0.718 1 97.12 156 TRP B N 1
ATOM 3103 C CA . TRP B 1 156 ? -5.707 -2.818 -2.062 1 97.12 156 TRP B CA 1
ATOM 3104 C C . TRP B 1 156 ? -4.191 -3.004 -2.014 1 97.12 156 TRP B C 1
ATOM 3106 O O . TRP B 1 156 ? -3.555 -3.223 -3.047 1 97.12 156 TRP B O 1
ATOM 3116 N N . HIS B 1 157 ? -3.6 -2.936 -0.867 1 95.44 157 HIS B N 1
ATOM 3117 C CA . HIS B 1 157 ? -2.166 -3.168 -0.75 1 95.44 157 HIS B CA 1
ATOM 3118 C C . HIS B 1 157 ? -1.859 -4.656 -0.593 1 95.44 157 HIS B C 1
ATOM 3120 O O . HIS B 1 157 ? -0.717 -5.082 -0.778 1 95.44 157 HIS B O 1
ATOM 3126 N N . ARG B 1 158 ? -2.84 -5.375 -0.141 1 97.94 158 ARG B N 1
ATOM 3127 C CA . ARG B 1 158 ? -2.752 -6.828 -0.06 1 97.94 158 ARG B CA 1
ATOM 3128 C C . ARG B 1 158 ? -3.688 -7.492 -1.065 1 97.94 158 ARG B C 1
ATOM 3130 O O . ARG B 1 158 ? -4.828 -7.828 -0.735 1 97.94 158 ARG B O 1
ATOM 3137 N N . TRP B 1 159 ? -3.156 -7.707 -2.32 1 98.81 159 TRP B N 1
ATOM 3138 C CA . TRP B 1 159 ? -3.982 -8.195 -3.418 1 98.81 159 TRP B CA 1
ATOM 3139 C C . TRP B 1 159 ? -3.205 -9.18 -4.289 1 98.81 159 TRP B C 1
ATOM 3141 O O . TRP B 1 159 ? -1.981 -9.281 -4.18 1 98.81 159 TRP B O 1
ATOM 3151 N N . SER B 1 160 ? -3.844 -9.969 -5.039 1 98.88 160 SER B N 1
ATOM 3152 C CA . SER B 1 160 ? -3.266 -10.93 -5.973 1 98.88 160 SER B CA 1
ATOM 3153 C C . SER B 1 160 ? -4.297 -11.398 -6.992 1 98.88 160 SER B C 1
ATOM 3155 O O . SER B 1 160 ? -5.48 -11.078 -6.879 1 98.88 160 SER B O 1
ATOM 3157 N N . MET B 1 161 ? -3.82 -12.016 -8.008 1 98.81 161 MET B N 1
ATOM 3158 C CA . MET B 1 161 ? -4.691 -12.492 -9.078 1 98.81 161 MET B CA 1
ATOM 3159 C C . MET B 1 161 ? -4.297 -13.898 -9.523 1 98.81 161 MET B C 1
ATOM 3161 O O . MET B 1 161 ? -3.158 -14.32 -9.312 1 98.81 161 MET B O 1
ATOM 3165 N N . LEU B 1 162 ? -5.227 -14.578 -10.078 1 98.75 162 LEU B N 1
ATOM 3166 C CA . LEU B 1 162 ? -4.953 -15.867 -10.703 1 98.75 162 LEU B CA 1
ATOM 3167 C C . LEU B 1 162 ? -5.961 -16.156 -11.812 1 98.75 162 LEU B C 1
ATOM 3169 O O . LEU B 1 162 ? -6.953 -15.445 -11.953 1 98.75 162 LEU B O 1
ATOM 3173 N N . PHE B 1 163 ? -5.621 -17.078 -12.641 1 98.5 163 PHE B N 1
ATOM 3174 C CA . PHE B 1 163 ? -6.535 -17.719 -13.586 1 98.5 163 PHE B CA 1
ATOM 3175 C C . PHE B 1 163 ? -6.738 -19.188 -13.242 1 98.5 163 PHE B C 1
ATOM 3177 O O . PHE B 1 163 ? -5.77 -19.922 -13.086 1 98.5 163 PHE B O 1
ATOM 3184 N N . ASP B 1 164 ? -7.992 -19.578 -13.156 1 97.5 164 ASP B N 1
ATOM 3185 C CA . ASP B 1 164 ? -8.242 -20.922 -12.633 1 97.5 164 ASP B CA 1
ATOM 3186 C C . ASP B 1 164 ? -8.672 -21.875 -13.75 1 97.5 164 ASP B C 1
ATOM 3188 O O . ASP B 1 164 ? -9.219 -22.938 -13.484 1 97.5 164 ASP B O 1
ATOM 3192 N N . GLY B 1 165 ? -8.453 -21.453 -14.984 1 95.38 165 GLY B N 1
ATOM 3193 C CA . GLY B 1 165 ? -8.883 -22.25 -16.125 1 95.38 165 GLY B CA 1
ATOM 3194 C C . GLY B 1 165 ? -10.227 -21.828 -16.672 1 95.38 165 GLY B C 1
ATOM 3195 O O . GLY B 1 165 ? -10.562 -22.125 -17.828 1 95.38 165 GLY B O 1
ATOM 3196 N N . SER B 1 166 ? -10.992 -21.125 -15.859 1 95.38 166 SER B N 1
ATOM 3197 C CA . SER B 1 166 ? -12.32 -20.703 -16.266 1 95.38 166 SER B CA 1
ATOM 3198 C C . SER B 1 166 ? -12.5 -19.203 -16.094 1 95.38 166 SER B C 1
ATOM 3200 O O . SER B 1 166 ? -13.102 -18.531 -16.953 1 95.38 166 SER B O 1
ATOM 3202 N N . ALA B 1 167 ? -11.969 -18.734 -15.023 1 97.69 167 ALA B N 1
ATOM 3203 C CA . ALA B 1 167 ? -12.164 -17.312 -14.719 1 97.69 167 ALA B CA 1
ATOM 3204 C C . ALA B 1 167 ? -10.859 -16.656 -14.297 1 97.69 167 ALA B C 1
ATOM 3206 O O . ALA B 1 167 ? -10.023 -17.281 -13.648 1 97.69 167 ALA B O 1
ATOM 3207 N N . TYR B 1 168 ? -10.75 -15.375 -14.75 1 98.31 168 TYR B N 1
ATOM 3208 C CA . TYR B 1 168 ? -9.742 -14.5 -14.164 1 98.31 168 TYR B CA 1
ATOM 3209 C C . TYR B 1 168 ? -10.203 -13.945 -12.82 1 98.31 168 TYR B C 1
ATOM 3211 O O . TYR B 1 168 ? -11.281 -13.352 -12.727 1 98.31 168 TYR B O 1
ATOM 3219 N N . ARG B 1 169 ? -9.375 -14.148 -11.836 1 98.75 169 ARG B N 1
ATOM 3220 C CA . ARG B 1 169 ? -9.812 -13.789 -10.492 1 98.75 169 ARG B CA 1
ATOM 3221 C C . ARG B 1 169 ? -8.852 -12.797 -9.844 1 98.75 169 ARG B C 1
ATOM 3223 O O . ARG B 1 169 ? -7.648 -12.844 -10.086 1 98.75 169 ARG B O 1
ATOM 3230 N N . LEU B 1 170 ? -9.414 -11.922 -9.055 1 98.88 170 LEU B N 1
ATOM 3231 C CA . LEU B 1 170 ? -8.703 -10.961 -8.219 1 98.88 170 LEU B CA 1
ATOM 3232 C C . LEU B 1 170 ? -9.109 -11.102 -6.758 1 98.88 170 LEU B C 1
ATOM 3234 O O . LEU B 1 170 ? -10.289 -11.32 -6.453 1 98.88 170 LEU B O 1
ATOM 3238 N N . TYR B 1 171 ? -8.133 -11.047 -5.926 1 98.94 171 TYR B N 1
ATOM 3239 C CA . TYR B 1 171 ? -8.328 -11.109 -4.48 1 98.94 171 TYR B CA 1
ATOM 3240 C C . TYR B 1 171 ? -7.746 -9.883 -3.797 1 98.94 171 TYR B C 1
ATOM 3242 O O . TYR B 1 171 ? -6.703 -9.367 -4.215 1 98.94 171 TYR B O 1
ATOM 3250 N N . ALA B 1 172 ? -8.391 -9.422 -2.748 1 98.81 172 ALA B N 1
ATOM 3251 C CA . ALA B 1 172 ? -7.863 -8.367 -1.891 1 98.81 172 ALA B CA 1
ATOM 3252 C C . ALA B 1 172 ? -8.328 -8.547 -0.449 1 98.81 172 ALA B C 1
ATOM 3254 O O . ALA B 1 172 ? -9.477 -8.922 -0.205 1 98.81 172 ALA B O 1
ATOM 3255 N N . PHE B 1 173 ? -7.484 -8.273 0.482 1 98.69 173 PHE B N 1
ATOM 3256 C CA . PHE B 1 173 ? -7.82 -8.422 1.893 1 98.69 173 PHE B CA 1
ATOM 3257 C C . PHE B 1 173 ? -8.797 -7.34 2.336 1 98.69 173 PHE B C 1
ATOM 3259 O O . PHE B 1 173 ? -9.039 -6.383 1.6 1 98.69 173 PHE B O 1
ATOM 3266 N N . LYS B 1 174 ? -9.391 -7.574 3.451 1 98 174 LYS B N 1
ATOM 3267 C CA . LYS B 1 174 ? -10.172 -6.586 4.195 1 98 174 LYS B CA 1
ATOM 3268 C C . LYS B 1 174 ? -9.281 -5.789 5.141 1 98 174 LYS B C 1
ATOM 3270 O O . LYS B 1 174 ? -8.508 -6.363 5.914 1 98 174 LYS B O 1
ATOM 3275 N N . VAL B 1 175 ? -9.375 -4.461 5.02 1 96.94 175 VAL B N 1
ATOM 3276 C CA . VAL B 1 175 ? -8.609 -3.627 5.941 1 96.94 175 VAL B CA 1
ATOM 3277 C C . VAL B 1 175 ? -8.953 -3.996 7.383 1 96.94 175 VAL B C 1
ATOM 3279 O O . VAL B 1 175 ? -10.125 -4.18 7.715 1 96.94 175 VAL B O 1
ATOM 3282 N N . GLY B 1 176 ? -7.902 -4.137 8.203 1 95.56 176 GLY B N 1
ATOM 3283 C CA . GLY B 1 176 ? -8.109 -4.449 9.602 1 95.56 176 GLY B CA 1
ATOM 3284 C C . GLY B 1 176 ? -8.289 -5.934 9.867 1 95.56 176 GLY B C 1
ATOM 3285 O O . GLY B 1 176 ? -8.531 -6.344 11 1 95.56 176 GLY B O 1
ATOM 3286 N N . SER B 1 177 ? -8.148 -6.676 8.844 1 97.12 177 SER B N 1
ATOM 3287 C CA . SER B 1 177 ? -8.281 -8.125 9.008 1 97.12 177 SER B CA 1
ATOM 3288 C C . SER B 1 177 ? -7.004 -8.844 8.586 1 97.12 177 SER B C 1
ATOM 3290 O O . SER B 1 177 ? -6.281 -8.375 7.711 1 97.12 177 SER B O 1
ATOM 3292 N N . THR B 1 178 ? -6.789 -9.977 9.273 1 97.25 178 THR B N 1
ATOM 3293 C CA . THR B 1 178 ? -5.652 -10.812 8.898 1 97.25 178 THR B CA 1
ATOM 3294 C C . THR B 1 178 ? -6.129 -12.117 8.258 1 97.25 178 THR B C 1
ATOM 3296 O O . THR B 1 178 ? -5.324 -12.891 7.734 1 97.25 178 THR B O 1
ATOM 3299 N N . ASP B 1 179 ? -7.465 -12.328 8.25 1 98.06 179 ASP B N 1
ATOM 3300 C CA . ASP B 1 179 ? -7.898 -13.656 7.828 1 98.06 179 ASP B CA 1
ATOM 3301 C C . ASP B 1 179 ? -9.078 -13.57 6.859 1 98.06 179 ASP B C 1
ATOM 3303 O O . ASP B 1 179 ? -9.625 -14.594 6.445 1 98.06 179 ASP B O 1
ATOM 3307 N N . THR B 1 180 ? -9.516 -12.344 6.547 1 98.69 180 THR B N 1
ATOM 3308 C CA . THR B 1 180 ? -10.656 -12.172 5.656 1 98.69 180 THR B CA 1
ATOM 3309 C C . THR B 1 180 ? -10.242 -11.445 4.379 1 98.69 180 THR B C 1
ATOM 3311 O O . THR B 1 180 ? -9.539 -10.43 4.434 1 98.69 180 THR B O 1
ATOM 3314 N N . PHE B 1 181 ? -10.617 -11.961 3.27 1 98.5 181 PHE B N 1
ATOM 3315 C CA . PHE B 1 181 ? -10.297 -11.305 2.006 1 98.5 181 PHE B CA 1
ATOM 3316 C C . PHE B 1 181 ? -11.422 -11.5 0.994 1 98.5 181 PHE B C 1
ATOM 3318 O O . PHE B 1 181 ? -12.312 -12.328 1.199 1 98.5 181 PHE B O 1
ATOM 3325 N N . TYR B 1 182 ? -11.477 -10.727 0.03 1 98.88 182 TYR B N 1
ATOM 3326 C CA . TYR B 1 182 ? -12.539 -10.617 -0.961 1 98.88 182 TYR B CA 1
ATOM 3327 C C . TYR B 1 182 ? -12.109 -11.227 -2.291 1 98.88 182 TYR B C 1
ATOM 3329 O O . TYR B 1 182 ? -10.922 -11.242 -2.617 1 98.88 182 TYR B O 1
ATOM 3337 N N . GLN B 1 183 ? -13.102 -11.664 -2.996 1 98.88 183 GLN B N 1
ATOM 3338 C CA . GLN B 1 183 ? -12.852 -12.25 -4.312 1 98.88 183 GLN B CA 1
ATOM 3339 C C . GLN B 1 183 ? -13.672 -11.539 -5.387 1 98.88 183 GLN B C 1
ATOM 3341 O O . GLN B 1 183 ? -14.844 -11.219 -5.176 1 98.88 183 GLN B O 1
ATOM 3346 N N . PHE B 1 184 ? -13.016 -11.25 -6.453 1 98.88 184 PHE B N 1
ATOM 3347 C CA . PHE B 1 184 ? -13.547 -10.688 -7.684 1 98.88 184 PHE B CA 1
ATOM 3348 C C . PHE B 1 184 ? -13.312 -11.625 -8.859 1 98.88 184 PHE B C 1
ATOM 3350 O O . PHE B 1 184 ? -12.43 -12.484 -8.805 1 98.88 184 PHE B O 1
ATOM 3357 N N . ALA B 1 185 ? -14.07 -11.453 -9.938 1 98.88 185 ALA B N 1
ATOM 3358 C CA . ALA B 1 185 ? -13.789 -12.148 -11.195 1 98.88 185 ALA B CA 1
ATOM 3359 C C . ALA B 1 185 ? -14.062 -11.242 -12.398 1 98.88 185 ALA B C 1
ATOM 3361 O O . ALA B 1 185 ? -14.844 -10.289 -12.297 1 98.88 185 ALA B O 1
ATOM 3362 N N . TYR B 1 186 ? -13.383 -11.547 -13.43 1 98.75 186 TYR B N 1
ATOM 3363 C CA . TYR B 1 186 ? -13.57 -10.805 -14.664 1 98.75 186 TYR B CA 1
ATOM 3364 C C . TYR B 1 186 ? -14.898 -11.172 -15.328 1 98.75 186 TYR B C 1
ATOM 3366 O O . TYR B 1 186 ? -15.172 -12.352 -15.57 1 98.75 186 TYR B O 1
ATOM 3374 N N . ASN B 1 187 ? -15.672 -10.164 -15.531 1 98.69 187 ASN B N 1
ATOM 3375 C CA . ASN B 1 187 ? -16.938 -10.297 -16.25 1 98.69 187 ASN B CA 1
ATOM 3376 C C . ASN B 1 187 ? -16.781 -9.883 -17.719 1 98.69 187 ASN B C 1
ATOM 3378 O O . ASN B 1 187 ? -16.688 -8.695 -18.016 1 98.69 187 ASN B O 1
ATOM 3382 N N . ARG B 1 188 ? -16.828 -10.828 -18.578 1 96.25 188 ARG B N 1
ATOM 3383 C CA . ARG B 1 188 ? -16.609 -10.586 -20 1 96.25 188 ARG B CA 1
ATOM 3384 C C . ARG B 1 188 ? -17.703 -9.703 -20.578 1 96.25 188 ARG B C 1
ATOM 3386 O O . ARG B 1 188 ? -17.484 -9 -21.578 1 96.25 188 ARG B O 1
ATOM 3393 N N . GLN B 1 189 ? -18.859 -9.758 -20.016 1 97.38 189 GLN B N 1
ATOM 3394 C CA . GLN B 1 189 ? -19.969 -8.969 -20.516 1 97.38 189 GLN B CA 1
ATOM 3395 C C . GLN B 1 189 ? -19.75 -7.477 -20.266 1 97.38 189 GLN B C 1
ATOM 3397 O O . GLN B 1 189 ? -20.109 -6.645 -21.109 1 97.38 189 GLN B O 1
ATOM 3402 N N . THR B 1 190 ? -19.203 -7.145 -19.156 1 97.5 190 THR B N 1
ATOM 3403 C CA . THR B 1 190 ? -19 -5.746 -18.812 1 97.5 190 THR B CA 1
ATOM 3404 C C . THR B 1 190 ? -17.547 -5.328 -19.016 1 97.5 190 THR B C 1
ATOM 3406 O O . THR B 1 190 ? -17.234 -4.141 -18.969 1 97.5 190 THR B O 1
ATOM 3409 N N . ASN B 1 191 ? -16.688 -6.285 -19.234 1 97.5 191 ASN B N 1
ATOM 3410 C CA . ASN B 1 191 ? -15.258 -6.074 -19.391 1 97.5 191 ASN B CA 1
ATOM 3411 C C . ASN B 1 191 ? -14.648 -5.461 -18.125 1 97.5 191 ASN B C 1
ATOM 3413 O O . ASN B 1 191 ? -13.812 -4.562 -18.219 1 97.5 191 ASN B O 1
ATOM 3417 N N . GLN B 1 192 ? -15.109 -5.922 -16.938 1 98.5 192 GLN B N 1
ATOM 3418 C CA . GLN B 1 192 ? -14.641 -5.438 -15.641 1 98.5 192 GLN B CA 1
ATOM 3419 C C . GLN B 1 192 ? -14.477 -6.586 -14.656 1 98.5 192 GLN B C 1
ATOM 3421 O O . GLN B 1 192 ? -15.164 -7.605 -14.758 1 98.5 192 GLN B O 1
ATOM 3426 N N . TYR B 1 193 ? -13.508 -6.43 -13.789 1 98.88 193 TYR B N 1
ATOM 3427 C CA . TYR B 1 193 ? -13.531 -7.27 -12.594 1 98.88 193 TYR B CA 1
ATOM 3428 C C . TYR B 1 193 ? -14.609 -6.805 -11.625 1 98.88 193 TYR B C 1
ATOM 3430 O O . TYR B 1 193 ? -14.695 -5.617 -11.305 1 98.88 193 TYR B O 1
ATOM 3438 N N . GLU B 1 194 ? -15.414 -7.758 -11.172 1 98.88 194 GLU B N 1
ATOM 3439 C CA . GLU B 1 194 ? -16.531 -7.391 -10.32 1 98.88 194 GLU B CA 1
ATOM 3440 C C . GLU B 1 194 ? -16.531 -8.195 -9.016 1 98.88 194 GLU B C 1
ATOM 3442 O O . GLU B 1 194 ? -16.391 -9.414 -9.039 1 98.88 194 GLU B O 1
ATOM 3447 N N . TYR B 1 195 ? -16.734 -7.484 -7.965 1 98.81 195 TYR B N 1
ATOM 3448 C CA . TYR B 1 195 ? -16.859 -8.141 -6.668 1 98.81 195 TYR B CA 1
ATOM 3449 C C . TYR B 1 195 ? -18.031 -9.117 -6.664 1 98.81 195 TYR B C 1
ATOM 3451 O O . TYR B 1 195 ? -19.141 -8.758 -7.051 1 98.81 195 TYR B O 1
ATOM 3459 N N . GLY B 1 196 ? -17.703 -10.336 -6.266 1 98.38 196 GLY B N 1
ATOM 3460 C CA . GLY B 1 196 ? -18.75 -11.312 -6.039 1 98.38 196 GLY B CA 1
ATOM 3461 C C . GLY B 1 196 ? -19.219 -11.992 -7.316 1 98.38 196 GLY B C 1
ATOM 3462 O O . GLY B 1 196 ? -19.969 -12.969 -7.27 1 98.38 196 GLY B O 1
ATOM 3463 N N . PHE B 1 197 ? -18.781 -11.523 -8.391 1 98.5 197 PHE B N 1
ATOM 3464 C CA . PHE B 1 197 ? -19.188 -12.125 -9.656 1 98.5 197 PHE B CA 1
ATOM 3465 C C . PHE B 1 197 ? -18.531 -13.492 -9.836 1 98.5 197 PHE B C 1
ATOM 3467 O O . PHE B 1 197 ? -17.312 -13.617 -9.75 1 98.5 197 PHE B O 1
ATOM 3474 N N . ASP B 1 198 ? -19.344 -14.547 -10.008 1 97.69 198 ASP B N 1
ATOM 3475 C CA . ASP B 1 198 ? -18.859 -15.906 -10.219 1 97.69 198 ASP B CA 1
ATOM 3476 C C . ASP B 1 198 ? -17.812 -16.281 -9.172 1 97.69 198 ASP B C 1
ATOM 3478 O O . ASP B 1 198 ? -16.75 -16.828 -9.508 1 97.69 198 ASP B O 1
ATOM 3482 N N . SER B 1 199 ? -18.031 -15.875 -7.922 1 96.75 199 SER B N 1
ATOM 3483 C CA . SER B 1 199 ? -17.031 -15.984 -6.867 1 96.75 199 SER B CA 1
ATOM 3484 C C . SER B 1 199 ? -17.688 -16.281 -5.52 1 96.75 199 SER B C 1
ATOM 3486 O O . SER B 1 199 ? -18.906 -16.141 -5.367 1 96.75 199 SER B O 1
ATOM 3488 N N . ILE B 1 200 ? -16.969 -16.844 -4.637 1 98.06 200 ILE B N 1
ATOM 3489 C CA . ILE B 1 200 ? -17.25 -16.719 -3.211 1 98.06 200 ILE B CA 1
ATOM 3490 C C . ILE B 1 200 ? -16.812 -15.344 -2.711 1 98.06 200 ILE B C 1
ATOM 3492 O O . ILE B 1 200 ? -15.609 -15.094 -2.551 1 98.06 200 ILE B O 1
ATOM 3496 N N . PRO B 1 201 ? -17.75 -14.5 -2.473 1 98.44 201 PRO B N 1
ATOM 3497 C CA . PRO B 1 201 ? -17.391 -13.094 -2.32 1 98.44 201 PRO B CA 1
ATOM 3498 C C . PRO B 1 201 ? -16.453 -12.852 -1.144 1 98.44 201 PRO B C 1
ATOM 3500 O O . PRO B 1 201 ? -15.555 -12.008 -1.231 1 98.44 201 PRO B O 1
ATOM 3503 N N . VAL B 1 202 ? -16.719 -13.547 0.016 1 98.81 202 VAL B N 1
ATOM 3504 C CA . VAL B 1 202 ? -15.922 -13.383 1.226 1 98.81 202 VAL B CA 1
ATOM 3505 C C . VAL B 1 202 ? -15.266 -14.719 1.595 1 98.81 202 VAL B C 1
ATOM 3507 O O . VAL B 1 202 ? -15.953 -15.727 1.749 1 98.81 202 VAL B O 1
ATOM 3510 N N . LEU B 1 203 ? -13.961 -14.656 1.711 1 98.88 203 LEU B N 1
ATOM 3511 C CA . LEU B 1 203 ? -13.164 -15.828 2.039 1 98.88 203 LEU B CA 1
ATOM 3512 C C . LEU B 1 203 ? -12.422 -15.633 3.361 1 98.88 203 LEU B C 1
ATOM 3514 O O . LEU B 1 203 ? -12.227 -14.5 3.801 1 98.88 203 LEU B O 1
ATOM 3518 N N . SER B 1 204 ? -12.062 -16.781 3.992 1 98.69 204 SER B N 1
ATOM 3519 C CA . SER B 1 204 ? -11.359 -16.719 5.27 1 98.69 204 SER B CA 1
ATOM 3520 C C . SER B 1 204 ? -10.133 -17.625 5.27 1 98.69 204 SER B C 1
ATOM 3522 O O . SER B 1 204 ? -10.078 -18.609 4.527 1 98.69 204 SER B O 1
ATOM 3524 N N . LEU B 1 205 ? -9.156 -17.234 6.043 1 98.5 205 LEU B N 1
ATOM 3525 C CA . LEU B 1 205 ? -7.977 -18.047 6.32 1 98.5 205 LEU B CA 1
ATOM 3526 C C . LEU B 1 205 ? -8.07 -18.688 7.703 1 98.5 205 LEU B C 1
ATOM 3528 O O . LEU B 1 205 ? -8.508 -18.047 8.656 1 98.5 205 LEU B O 1
ATOM 3532 N N . VAL B 1 206 ? -7.641 -19.922 7.738 1 98.19 206 VAL B N 1
ATOM 3533 C CA . VAL B 1 206 ? -7.605 -20.578 9.039 1 98.19 206 VAL B CA 1
ATOM 3534 C C . VAL B 1 206 ? -6.238 -21.234 9.25 1 98.19 206 VAL B C 1
ATOM 3536 O O . VAL B 1 206 ? -5.535 -21.547 8.289 1 98.19 206 VAL B O 1
ATOM 3539 N N . ASP B 1 207 ? -5.797 -21.344 10.547 1 97.88 207 ASP B N 1
ATOM 3540 C CA . ASP B 1 207 ? -4.57 -21.984 10.992 1 97.88 207 ASP B CA 1
ATOM 3541 C C . ASP B 1 207 ? -3.336 -21.266 10.461 1 97.88 207 ASP B C 1
ATOM 3543 O O . ASP B 1 207 ? -2.385 -21.891 10 1 97.88 207 ASP B O 1
ATOM 3547 N N . ILE B 1 208 ? -3.391 -19.953 10.523 1 98.25 208 ILE B N 1
ATOM 3548 C CA . ILE B 1 208 ? -2.291 -19.141 10.031 1 98.25 208 ILE B CA 1
ATOM 3549 C C . ILE B 1 208 ? -1.089 -19.281 10.961 1 98.25 208 ILE B C 1
ATOM 3551 O O . ILE B 1 208 ? -1.146 -18.875 12.125 1 98.25 208 ILE B O 1
ATOM 3555 N N . PRO B 1 209 ? 0.005 -19.781 10.422 1 98.12 209 PRO B N 1
ATOM 3556 C CA . PRO B 1 209 ? 1.203 -19.828 11.266 1 98.12 209 PRO B CA 1
ATOM 3557 C C . PRO B 1 209 ? 1.625 -18.438 11.766 1 98.12 209 PRO B C 1
ATOM 3559 O O . PRO B 1 209 ? 1.525 -17.453 11.031 1 98.12 209 PRO B O 1
ATOM 3562 N N . ALA B 1 210 ? 2.209 -18.359 12.922 1 96.31 210 ALA B N 1
ATOM 3563 C CA . ALA B 1 210 ? 2.568 -17.094 13.57 1 96.31 210 ALA B CA 1
ATOM 3564 C C . ALA B 1 210 ? 3.684 -16.391 12.812 1 96.31 210 ALA B C 1
ATOM 3566 O O . ALA B 1 210 ? 3.828 -15.164 12.914 1 96.31 210 ALA B O 1
ATOM 3567 N N . ASN B 1 211 ? 4.414 -17.172 12.094 1 97.12 211 ASN B N 1
ATOM 3568 C CA . ASN B 1 211 ? 5.547 -16.562 11.398 1 97.12 211 ASN B CA 1
ATOM 3569 C C . ASN B 1 211 ? 5.16 -16.078 10.008 1 97.12 211 ASN B C 1
ATOM 3571 O O . ASN B 1 211 ? 6.023 -15.727 9.203 1 97.12 211 ASN B O 1
ATOM 3575 N N . SER B 1 212 ? 3.865 -16.094 9.688 1 98.06 212 SER B N 1
ATOM 3576 C CA . SER B 1 212 ? 3.42 -15.602 8.383 1 98.06 212 SER B CA 1
ATOM 3577 C C . SER B 1 212 ? 3.504 -14.078 8.305 1 98.06 212 SER B C 1
ATOM 3579 O O . SER B 1 212 ? 3.025 -13.383 9.203 1 98.06 212 SER B O 1
ATOM 3581 N N . ASN B 1 213 ? 4.188 -13.602 7.285 1 97.5 213 ASN B N 1
ATOM 3582 C CA . ASN B 1 213 ? 4.152 -12.18 6.988 1 97.5 213 ASN B CA 1
ATOM 3583 C C . ASN B 1 213 ? 2.834 -11.773 6.332 1 97.5 213 ASN B C 1
ATOM 3585 O O . ASN B 1 213 ? 2.643 -11.992 5.133 1 97.5 213 ASN B O 1
ATOM 3589 N N . LEU B 1 214 ? 1.997 -11.086 7.062 1 97.19 214 LEU B N 1
ATOM 3590 C CA . LEU B 1 214 ? 0.625 -10.852 6.629 1 97.19 214 LEU B CA 1
ATOM 3591 C C . LEU B 1 214 ? 0.515 -9.523 5.887 1 97.19 214 LEU B C 1
ATOM 3593 O O . LEU B 1 214 ? -0.59 -9.062 5.586 1 97.19 214 LEU B O 1
ATOM 3597 N N . THR B 1 215 ? 1.674 -8.891 5.547 1 95.62 215 THR B N 1
ATOM 3598 C CA . THR B 1 215 ? 1.668 -7.59 4.879 1 95.62 215 THR B CA 1
ATOM 3599 C C . THR B 1 215 ? 1.501 -7.758 3.371 1 95.62 215 THR B C 1
ATOM 3601 O O . THR B 1 215 ? 1.283 -6.781 2.652 1 95.62 215 THR B O 1
ATOM 3604 N N . SER B 1 216 ? 1.628 -8.93 2.91 1 95.5 216 SER B N 1
ATOM 3605 C CA . SER B 1 216 ? 1.441 -9.219 1.493 1 95.5 216 SER B CA 1
ATOM 3606 C C . SER B 1 216 ? 1.035 -10.672 1.274 1 95.5 216 SER B C 1
ATOM 3608 O O . SER B 1 216 ? 1.088 -11.484 2.201 1 95.5 216 SER B O 1
ATOM 3610 N N . MET B 1 217 ? 0.584 -10.953 0.03 1 97.75 217 MET B N 1
ATOM 3611 C CA . MET B 1 217 ? 0.135 -12.297 -0.307 1 97.75 217 MET B CA 1
ATOM 3612 C C . MET B 1 217 ? 0.327 -12.578 -1.793 1 97.75 217 MET B C 1
ATOM 3614 O O . MET B 1 217 ? 0.53 -11.656 -2.584 1 97.75 217 MET B O 1
ATOM 3618 N N . ALA B 1 218 ? 0.287 -13.812 -2.125 1 98.75 218 ALA B N 1
ATOM 3619 C CA . ALA B 1 218 ? 0.194 -14.242 -3.516 1 98.75 218 ALA B CA 1
ATOM 3620 C C . ALA B 1 218 ? -0.794 -15.398 -3.668 1 98.75 218 ALA B C 1
ATOM 3622 O O . ALA B 1 218 ? -0.938 -16.219 -2.764 1 98.75 218 ALA B O 1
ATOM 3623 N N . MET B 1 219 ? -1.454 -15.383 -4.789 1 98.56 219 MET B N 1
ATOM 3624 C CA . MET B 1 219 ? -2.402 -16.422 -5.164 1 98.56 219 MET B CA 1
ATOM 3625 C C . MET B 1 219 ? -1.975 -17.109 -6.457 1 98.56 219 MET B C 1
ATOM 3627 O O . MET B 1 219 ? -1.457 -16.453 -7.367 1 98.56 219 MET B O 1
ATOM 3631 N N . LEU B 1 220 ? -2.191 -18.391 -6.48 1 98.19 220 LEU B N 1
ATOM 3632 C CA . LEU B 1 220 ? -2.064 -19.062 -7.77 1 98.19 220 LEU B CA 1
ATOM 3633 C C . LEU B 1 220 ? -2.988 -20.266 -7.848 1 98.19 220 LEU B C 1
ATOM 3635 O O . LEU B 1 220 ? -3.51 -20.719 -6.824 1 98.19 220 LEU B O 1
ATOM 3639 N N . PHE B 1 221 ? -3.295 -20.672 -9.031 1 97.94 221 PHE B N 1
ATOM 3640 C CA . PHE B 1 221 ? -4.016 -21.906 -9.336 1 97.94 221 PHE B CA 1
ATOM 3641 C C . PHE B 1 221 ? -3.119 -22.875 -10.094 1 97.94 221 PHE B C 1
ATOM 3643 O O . PHE B 1 221 ? -2.506 -22.516 -11.102 1 97.94 221 PHE B O 1
ATOM 3650 N N . GLY B 1 222 ? -3.023 -24.031 -9.539 1 94.06 222 GLY B N 1
ATOM 3651 C CA . GLY B 1 222 ? -2.211 -25.062 -10.164 1 94.06 222 GLY B CA 1
ATOM 3652 C C . GLY B 1 222 ? -2.629 -26.469 -9.773 1 94.06 222 GLY B C 1
ATOM 3653 O O . GLY B 1 222 ? -2.93 -26.734 -8.609 1 94.06 222 GLY B O 1
ATOM 3654 N N . GLN B 1 223 ? -2.652 -27.328 -10.805 1 90.5 223 GLN B N 1
ATOM 3655 C CA . GLN B 1 223 ? -2.986 -28.734 -10.617 1 90.5 223 GLN B CA 1
ATOM 3656 C C . GLN B 1 223 ? -4.348 -28.891 -9.945 1 90.5 223 GLN B C 1
ATOM 3658 O O . GLN B 1 223 ? -4.492 -29.688 -9.008 1 90.5 223 GLN B O 1
ATOM 3663 N N . GLY B 1 224 ? -5.238 -28.016 -10.234 1 92.38 224 GLY B N 1
ATOM 3664 C CA . GLY B 1 224 ? -6.621 -28.141 -9.789 1 92.38 224 GLY B CA 1
ATOM 3665 C C . GLY B 1 224 ? -6.875 -27.5 -8.438 1 92.38 224 GLY B C 1
ATOM 3666 O O . GLY B 1 224 ? -8 -27.5 -7.945 1 92.38 224 GLY B O 1
ATOM 3667 N N . ASP B 1 225 ? -5.852 -26.891 -7.883 1 95.88 225 ASP B N 1
ATOM 3668 C CA . ASP B 1 225 ? -6.004 -26.344 -6.539 1 95.88 225 ASP B CA 1
ATOM 3669 C C . ASP B 1 225 ? -5.797 -24.828 -6.535 1 95.88 225 ASP B C 1
ATOM 3671 O O . ASP B 1 225 ? -4.922 -24.312 -7.238 1 95.88 225 ASP B O 1
ATOM 3675 N N . TYR B 1 226 ? -6.672 -24.188 -5.707 1 97.75 226 TYR B N 1
ATOM 3676 C CA . TYR B 1 226 ? -6.441 -22.797 -5.363 1 97.75 226 TYR B CA 1
ATOM 3677 C C . TYR B 1 226 ? -5.496 -22.672 -4.172 1 97.75 226 TYR B C 1
ATOM 3679 O O . TYR B 1 226 ? -5.727 -23.297 -3.125 1 97.75 226 TYR B O 1
ATOM 3687 N N . ARG B 1 227 ? -4.465 -21.859 -4.371 1 98.12 227 ARG B N 1
ATOM 3688 C CA . ARG B 1 227 ? -3.475 -21.734 -3.305 1 98.12 227 ARG B CA 1
ATOM 3689 C C . ARG B 1 227 ? -3.207 -20.281 -2.959 1 98.12 227 ARG B C 1
ATOM 3691 O O . ARG B 1 227 ? -3.268 -19.406 -3.83 1 98.12 227 ARG B O 1
ATOM 3698 N N . LEU B 1 228 ? -2.945 -20.047 -1.717 1 98.62 228 LEU B N 1
ATOM 3699 C CA . LEU B 1 228 ? -2.527 -18.766 -1.156 1 98.62 228 LEU B CA 1
ATOM 3700 C C . LEU B 1 228 ? -1.208 -18.906 -0.404 1 98.62 228 LEU B C 1
ATOM 3702 O O . LEU B 1 228 ? -0.999 -19.891 0.315 1 98.62 228 LEU B O 1
ATOM 3706 N N . TYR B 1 229 ? -0.357 -17.922 -0.59 1 98.75 229 TYR B N 1
ATOM 3707 C CA . TYR B 1 229 ? 0.961 -17.984 0.031 1 98.75 229 TYR B CA 1
ATOM 3708 C C . TYR B 1 229 ? 1.242 -16.719 0.83 1 98.75 229 TYR B C 1
ATOM 3710 O O . TYR B 1 229 ? 0.889 -15.609 0.401 1 98.75 229 TYR B O 1
ATOM 3718 N N . PHE B 1 230 ? 1.867 -16.875 1.994 1 98.62 230 PHE B N 1
ATOM 3719 C CA . PHE B 1 230 ? 2.549 -15.828 2.738 1 98.62 230 PHE B CA 1
ATOM 3720 C C . PHE B 1 230 ? 4.043 -16.109 2.834 1 98.62 230 PHE B C 1
ATOM 3722 O O . PHE B 1 230 ? 4.449 -17.25 3.07 1 98.62 230 PHE B O 1
ATOM 3729 N N . GLN B 1 231 ? 4.82 -15.07 2.625 1 98.31 231 GLN B N 1
ATOM 3730 C CA . GLN B 1 231 ? 6.215 -15.195 3.045 1 98.31 231 GLN B CA 1
ATOM 3731 C C . GLN B 1 231 ? 6.324 -15.305 4.562 1 98.31 231 GLN B C 1
ATOM 3733 O O . GLN B 1 231 ? 5.375 -14.984 5.285 1 98.31 231 GLN B O 1
ATOM 3738 N N . THR B 1 232 ? 7.434 -15.812 4.965 1 97.69 232 THR B N 1
ATOM 3739 C CA . THR B 1 232 ? 7.68 -15.852 6.402 1 97.69 232 THR B CA 1
ATOM 3740 C C . THR B 1 232 ? 8.398 -14.594 6.863 1 97.69 232 THR B C 1
ATOM 3742 O O . THR B 1 232 ? 9.016 -13.891 6.055 1 97.69 232 THR B O 1
ATOM 3745 N N . LEU B 1 233 ? 8.406 -14.305 8.164 1 93.25 233 LEU B N 1
ATOM 3746 C CA . LEU B 1 233 ? 9.031 -13.141 8.789 1 93.25 233 LEU B CA 1
ATOM 3747 C C . LEU B 1 233 ? 10.539 -13.336 8.906 1 93.25 233 LEU B C 1
ATOM 3749 O O . LEU B 1 233 ? 11.016 -14.469 9.07 1 93.25 233 LEU B O 1
#

Sequence (466 aa):
MASVNQFAYVPGTNTYKFAYGGSIPNMPVVNMPADTNWLRWAMLNDGEYYRMYFFKGSTANTLYQAAFNPATGAYEFGYNSIKELQITGAPADADASSLAMLYDGSTKTYRLYLRRLGAPTVLYQFGFNRETSRYEYGYNSIPTLNVVKAPGDTDWHRWSMLFDGSAYRLYAFKVGSTDTFYQFAYNRQTNQYEYGFDSIPVLSLVDIPANSNLTSMAMLFGQGDYRLYFQTLMASVNQFAYVPGTNTYKFAYGGSIPNMPVVNMPADTNWLRWAMLNDGEYYRMYFFKGSTANTLYQAAFNPATGAYEFGYNSIKELQITGAPADADASSLAMLYDGSTKTYRLYLRRLGAPTVLYQFGFNRETSRYEYGYNSIPTLNVVKAPGDTDWHRWSMLFDGSAYRLYAFKVGSTDTFYQFAYNRQTNQYEYGFDSIPVLSLVDIPANSNLTSMAMLFGQGDYRLYFQTL

Nearest PDB structures (foldseek):
  6vyc-assembly2_B  TM=3.795E-01  e=5.152E-03  Homo sapiens
  7fik-assembly1_H  TM=4.724E-01  e=4.894E-02  Xenopus laevis
  8shj-assembly3_C  TM=3.208E-01  e=1.462E-02  Homo sapiens
  3ivm-assembly1_A  TM=2.916E-01  e=1.931E-01  Aeromonas caviae
  6qp7-assembly1_A  TM=3.632E-01  e=4.417E+00  Drosophila melanogaster